Protein AF-A0A9N7NUH9-F1 (afdb_monomer_lite)

Radius of gyration: 39.33 Å; chains: 1; bounding box: 106×62×97 Å

pLDDT: mean 83.04, std 13.02, range [34.44, 97.88]

Foldseek 3Di:
DQPADPPVCPPDDQCVQADPVQAGVCVVPVVNDDPVVVVVVVVPGGDDVVVDDDDQADPQDPVRDDDPVSVVVVVDDPDDPLVVVLLVLLVPQPDDPVLSVVSVCLLVQNDPQLCVCVVVVNDPDQADPQQRPDGGGLCCLCAVPPVNPVVVVVQFDPVCSVVQRPDDSSVNSCCQRPVVVVGHDVSNVVSSVSSVVSSVQSVVQVVCVVPDDWHWDWDQDPVRDTFIWTQLDPVSQKIKGWPFAADDDDAAAPFKKFFKWKWKAAPVRHTPDGRHDDGTDIDTHPPQQAFQSVSSRSRRGHAQIWIWMKHAPVRGDAHVVHNDDPPGGIMIMTMGGHDIWDWDPLPVPPQKIKIWPFAADDDPPVQFDDAFDKWFKWKWKFFPDPVRHTPDTCCPPVVHGTDIDTHPPCPDPPSVSSNRSRHHAQIWIKIWGNDDPPRTTMIMTIGHGD

Sequence (450 aa):
MKSAIPRNLWNQPVCLFTTASGEWNWSAFSHLLPAAVLLQITAVPPPHASRGGDKLYWCHSSTGSFSTRSAYSSLVQEPSVAVRALWKAIWAWPGPPRIRTFLWLLTRNRLLTNSERCRRHMSSSDGCVLCGLEEETSLHVVRDCLLAKTVWNRLLLEAVSSQFFNLPLDHWLELNLLHGADIGHMWDRTFGVVVWKMWQWLESYLKSILSAGTVYLIYANSNIDFQTFQIITEDLGVLKKVKEEGQGWEQPREPYEVKAWISGKSADGKMIFSHTQGEPFFFTFGKSEIPKGLEMGIGTMSRGEKAVIYVTKDYLTQSPLIPSIDDIAEIHFEVDLVHFVQVRDVLGDGRLIKRRLRDGRGDFPMDCPLQDSLLHVHYKAMLLNEEKTVFYDTKIDNNGQPFEFRSGEGLVPEGFEMCTRLMLPGEIALRREAVVADGRKMYCVVGEEI

Structure (mmCIF, N/CA/C/O backbone):
data_AF-A0A9N7NUH9-F1
#
_entry.id   AF-A0A9N7NUH9-F1
#
loop_
_atom_site.group_PDB
_atom_site.id
_atom_site.type_symbol
_atom_site.label_atom_id
_atom_site.label_alt_id
_atom_site.label_comp_id
_atom_site.label_asym_id
_atom_site.label_entity_id
_atom_site.label_seq_id
_atom_site.pdbx_PDB_ins_code
_atom_site.Cartn_x
_atom_site.Cartn_y
_atom_site.Cartn_z
_atom_site.occupancy
_atom_site.B_iso_or_equiv
_atom_site.auth_seq_id
_atom_site.auth_comp_id
_atom_site.auth_asym_id
_atom_site.auth_atom_id
_atom_site.pdbx_PDB_model_num
ATOM 1 N N . MET A 1 1 ? 48.477 -41.157 -40.434 1.00 37.94 1 MET A N 1
ATOM 2 C CA . MET A 1 1 ? 49.453 -41.238 -39.326 1.00 37.94 1 MET A CA 1
ATOM 3 C C . MET A 1 1 ? 49.959 -39.832 -39.054 1.00 37.94 1 MET A C 1
ATOM 5 O O . MET A 1 1 ? 50.560 -39.252 -39.945 1.00 37.94 1 MET A O 1
ATOM 9 N N . LYS A 1 2 ? 49.655 -39.237 -37.894 1.00 44.22 2 LYS A N 1
ATOM 10 C CA . LYS A 1 2 ? 50.299 -37.980 -37.484 1.00 44.22 2 LYS A CA 1
ATOM 11 C C . LYS A 1 2 ? 51.719 -38.354 -37.060 1.00 44.22 2 LYS A C 1
ATOM 13 O O . LYS A 1 2 ? 51.868 -38.982 -36.016 1.00 44.22 2 LYS A O 1
ATOM 18 N N . SER A 1 3 ? 52.733 -38.067 -37.873 1.00 54.59 3 SER A N 1
ATOM 19 C CA . SER A 1 3 ? 54.119 -38.177 -37.414 1.00 54.59 3 SER A CA 1
ATOM 20 C C . SER A 1 3 ? 54.290 -37.162 -36.289 1.00 54.59 3 SER A C 1
ATOM 22 O O . SER A 1 3 ? 54.288 -35.956 -36.527 1.00 54.59 3 SER A O 1
ATOM 24 N N . ALA A 1 4 ? 54.325 -37.639 -35.047 1.00 73.69 4 ALA A N 1
ATOM 25 C CA . ALA A 1 4 ? 54.630 -36.788 -33.911 1.00 73.69 4 ALA A CA 1
ATOM 26 C C . ALA A 1 4 ? 56.015 -36.172 -34.141 1.00 73.69 4 ALA A C 1
ATOM 28 O O . ALA A 1 4 ? 56.949 -36.891 -34.500 1.00 73.69 4 ALA A O 1
ATOM 29 N N . ILE A 1 5 ? 56.133 -34.853 -33.964 1.00 81.06 5 ILE A N 1
ATOM 30 C CA . ILE A 1 5 ? 57.416 -34.152 -34.068 1.00 81.06 5 ILE A CA 1
ATOM 31 C C . ILE A 1 5 ? 58.414 -34.870 -33.143 1.00 81.06 5 ILE A C 1
ATOM 33 O O . ILE A 1 5 ? 58.109 -35.019 -31.951 1.00 81.06 5 ILE A O 1
ATOM 37 N N . PRO A 1 6 ? 59.572 -35.328 -33.656 1.00 86.19 6 PRO A N 1
ATOM 38 C CA . PRO A 1 6 ? 60.585 -36.007 -32.860 1.00 86.19 6 PRO A CA 1
ATOM 39 C C . PRO A 1 6 ? 60.938 -35.222 -31.590 1.00 86.19 6 PRO A C 1
ATOM 41 O O . PRO A 1 6 ? 61.133 -34.008 -31.638 1.00 86.19 6 PRO A O 1
ATOM 44 N N . ARG A 1 7 ? 61.022 -35.905 -30.439 1.00 83.19 7 ARG A N 1
ATOM 45 C CA . ARG A 1 7 ? 61.240 -35.258 -29.126 1.00 83.19 7 ARG A CA 1
ATOM 46 C C . ARG A 1 7 ? 62.524 -34.429 -29.062 1.00 83.19 7 ARG A C 1
ATOM 48 O O . ARG A 1 7 ? 62.571 -33.441 -28.343 1.00 83.19 7 ARG A O 1
ATOM 55 N N . ASN A 1 8 ? 63.551 -34.804 -29.822 1.00 84.38 8 ASN A N 1
ATOM 56 C CA . ASN A 1 8 ? 64.810 -34.062 -29.918 1.00 84.38 8 ASN A CA 1
ATOM 57 C C . ASN A 1 8 ? 64.649 -32.669 -30.555 1.00 84.38 8 ASN A C 1
ATOM 59 O O . ASN A 1 8 ? 65.517 -31.819 -30.374 1.00 84.38 8 ASN A O 1
ATOM 63 N N . LEU A 1 9 ? 63.551 -32.430 -31.277 1.00 83.75 9 LEU A N 1
ATOM 64 C CA . LEU A 1 9 ? 63.235 -31.143 -31.896 1.00 83.75 9 LEU A CA 1
ATOM 65 C C . LEU A 1 9 ? 62.355 -30.249 -31.010 1.00 83.75 9 LEU A C 1
ATOM 67 O O . LEU A 1 9 ? 62.055 -29.118 -31.384 1.00 83.75 9 LEU A O 1
ATOM 71 N N . TRP A 1 10 ? 61.925 -30.727 -29.841 1.00 84.44 10 TRP A N 1
ATOM 72 C CA . TRP A 1 10 ? 61.108 -29.928 -28.930 1.00 84.44 10 TRP A CA 1
ATOM 73 C C . TRP A 1 10 ? 61.955 -28.834 -28.280 1.00 84.44 10 TRP A C 1
ATOM 75 O O . TRP A 1 10 ? 63.101 -29.072 -27.905 1.00 84.44 10 TRP A O 1
ATOM 85 N N . ASN A 1 11 ? 61.377 -27.638 -28.136 1.00 84.06 11 ASN A N 1
ATOM 86 C CA . ASN A 1 11 ? 62.024 -26.452 -27.559 1.00 84.06 11 ASN A CA 1
ATOM 87 C C . ASN A 1 11 ? 63.320 -26.012 -28.268 1.00 84.06 11 ASN A C 1
ATOM 89 O O . ASN A 1 11 ? 64.088 -25.232 -27.709 1.00 84.06 11 ASN A O 1
ATOM 93 N N . GLN A 1 12 ? 63.566 -26.491 -29.491 1.00 87.06 12 GLN A N 1
ATOM 94 C CA . GLN A 1 12 ? 64.688 -26.031 -30.302 1.00 87.06 12 GLN A CA 1
ATOM 95 C C . GLN A 1 12 ? 64.402 -24.630 -30.862 1.00 87.06 12 GLN A C 1
ATOM 97 O O . GLN A 1 12 ? 63.273 -24.367 -31.292 1.00 87.06 12 GLN A O 1
ATOM 102 N N . PRO A 1 13 ? 65.393 -23.722 -30.886 1.00 85.19 13 PRO A N 1
ATOM 103 C CA . PRO A 1 13 ? 65.199 -22.390 -31.438 1.00 85.19 13 PRO A CA 1
ATOM 104 C C . PRO A 1 13 ? 64.977 -22.445 -32.955 1.00 85.19 13 PRO A C 1
ATOM 106 O O . PRO A 1 13 ? 65.592 -23.235 -33.672 1.00 85.19 13 PRO A O 1
ATOM 109 N N . VAL A 1 14 ? 64.114 -21.557 -33.457 1.00 84.69 14 VAL A N 1
ATOM 110 C CA . VAL A 1 14 ? 63.702 -21.512 -34.874 1.00 84.69 14 VAL A CA 1
ATOM 111 C C . VAL A 1 14 ? 64.889 -21.278 -35.820 1.00 84.69 14 VAL A C 1
ATOM 113 O O . VAL A 1 14 ? 64.881 -21.769 -36.945 1.00 84.69 14 VAL A O 1
ATOM 116 N N . CYS A 1 15 ? 65.949 -20.608 -35.357 1.00 82.56 15 CYS A N 1
ATOM 117 C CA . CYS A 1 15 ? 67.178 -20.393 -36.129 1.00 82.56 15 CYS A CA 1
ATOM 118 C C . CYS A 1 15 ? 67.936 -21.687 -36.486 1.00 82.56 15 CYS A C 1
ATOM 120 O O . CYS A 1 15 ? 68.718 -21.684 -37.430 1.00 82.56 15 CYS A O 1
ATOM 122 N N . LEU A 1 16 ? 67.694 -22.815 -35.803 1.00 85.81 16 LEU A N 1
ATOM 123 C CA . LEU A 1 16 ? 68.255 -24.113 -36.214 1.00 85.81 16 LEU A CA 1
ATOM 124 C C . LEU A 1 16 ? 67.603 -24.662 -37.488 1.00 85.81 16 LEU A C 1
ATOM 126 O O . LEU A 1 16 ? 68.141 -25.566 -38.125 1.00 85.81 16 LEU A O 1
ATOM 130 N N . PHE A 1 17 ? 66.457 -24.103 -37.872 1.00 89.00 17 PHE A N 1
ATOM 131 C CA . PHE A 1 1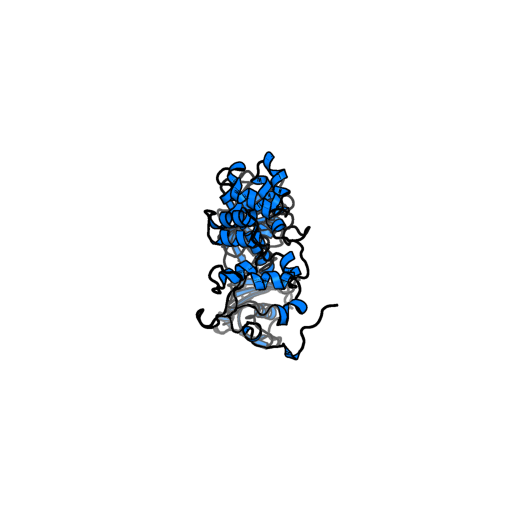7 ? 65.729 -24.444 -39.086 1.00 89.00 17 PHE A CA 1
ATOM 132 C C . PHE A 1 17 ? 65.936 -23.406 -40.196 1.00 89.00 17 PHE A C 1
ATOM 134 O O . PHE A 1 17 ? 65.152 -23.361 -41.144 1.00 89.00 17 PHE A O 1
ATOM 141 N N . THR A 1 18 ? 66.997 -22.596 -40.115 1.00 87.69 18 THR A N 1
ATOM 142 C CA . THR A 1 18 ? 67.445 -21.716 -41.202 1.00 87.69 18 THR A CA 1
ATOM 143 C C . THR A 1 18 ? 68.803 -22.154 -41.747 1.00 87.69 18 THR A C 1
ATOM 145 O O . THR A 1 18 ? 69.599 -22.791 -41.059 1.00 87.69 18 THR A O 1
ATOM 148 N N . THR A 1 19 ? 69.080 -21.846 -43.009 1.00 88.56 19 THR A N 1
ATOM 149 C CA . THR A 1 19 ? 70.376 -22.093 -43.647 1.00 88.56 19 THR A CA 1
ATOM 150 C C . THR A 1 19 ? 71.392 -21.021 -43.243 1.00 88.56 19 THR A C 1
ATOM 152 O O . THR A 1 19 ? 71.030 -19.947 -42.762 1.00 88.56 19 THR A O 1
ATOM 155 N N . ALA A 1 20 ? 72.681 -21.266 -43.507 1.00 82.69 20 ALA A N 1
ATOM 156 C CA . ALA A 1 20 ? 73.735 -20.262 -43.316 1.00 82.69 20 ALA A CA 1
ATOM 157 C C . ALA A 1 20 ? 73.533 -18.994 -44.175 1.00 82.69 20 ALA A C 1
ATOM 159 O O . ALA A 1 20 ? 74.067 -17.941 -43.844 1.00 82.69 20 ALA A O 1
ATOM 160 N N . SER A 1 21 ? 72.749 -19.084 -45.257 1.00 83.06 21 SER A N 1
ATOM 161 C CA . SER A 1 21 ? 72.376 -17.947 -46.106 1.00 83.06 21 SER A CA 1
ATOM 162 C C . SER A 1 21 ? 71.164 -17.158 -45.587 1.00 83.06 21 SER A C 1
ATOM 164 O O . SER A 1 21 ? 70.762 -16.200 -46.237 1.00 83.06 21 SER A O 1
ATOM 166 N N . GLY A 1 22 ? 70.574 -17.547 -44.448 1.00 82.38 22 GLY A N 1
ATOM 167 C CA . GLY A 1 22 ? 69.416 -16.869 -43.855 1.00 82.38 22 GLY A CA 1
ATOM 168 C C . GLY A 1 22 ? 68.060 -17.273 -44.443 1.00 82.38 22 GLY A C 1
ATOM 169 O O . GLY A 1 22 ? 67.084 -16.565 -44.221 1.00 82.38 22 GLY A O 1
ATOM 170 N N . GLU A 1 23 ? 67.986 -18.390 -45.173 1.00 87.94 23 GLU A N 1
ATOM 171 C CA . GLU A 1 23 ? 66.749 -18.920 -45.765 1.00 87.94 23 GLU A CA 1
ATOM 172 C C . GLU A 1 23 ? 66.139 -20.036 -44.905 1.00 87.94 23 GLU A C 1
ATOM 174 O O . GLU A 1 23 ? 66.830 -20.651 -44.093 1.00 87.94 23 GLU A O 1
ATOM 179 N N . TRP A 1 24 ? 64.853 -20.349 -45.083 1.00 91.06 24 TRP A N 1
ATOM 180 C CA . TRP A 1 24 ? 64.242 -21.507 -44.418 1.00 91.06 24 TRP A CA 1
ATOM 181 C C . TRP A 1 24 ? 64.894 -22.819 -44.880 1.00 91.06 24 TRP A C 1
ATOM 183 O O . TRP A 1 24 ? 64.986 -23.105 -46.074 1.00 91.06 24 TRP A O 1
ATOM 193 N N . ASN A 1 25 ? 65.292 -23.670 -43.933 1.00 91.69 25 ASN A N 1
ATOM 194 C CA . ASN A 1 25 ? 65.815 -25.004 -44.210 1.00 91.69 25 ASN A CA 1
ATOM 195 C C . ASN A 1 25 ? 64.662 -26.007 -44.391 1.00 91.69 25 ASN A C 1
ATOM 197 O O . ASN A 1 25 ? 64.365 -26.821 -43.515 1.00 91.69 25 ASN A O 1
ATOM 201 N N . TRP A 1 26 ? 63.984 -25.932 -45.538 1.00 89.81 26 TRP A N 1
ATOM 202 C CA . TRP A 1 26 ? 62.789 -26.734 -45.820 1.00 89.81 26 TRP A CA 1
ATOM 203 C C . TRP A 1 26 ? 63.022 -28.246 -45.741 1.00 89.81 26 TRP A C 1
ATOM 205 O O . TRP A 1 26 ? 62.121 -28.978 -45.329 1.00 89.81 26 TRP A O 1
ATOM 215 N N . SER A 1 27 ? 64.212 -28.744 -46.091 1.00 89.00 27 SER A N 1
ATOM 216 C CA . SER A 1 27 ? 64.512 -30.181 -46.014 1.00 89.00 27 SER A CA 1
ATOM 217 C C . SER A 1 27 ? 64.523 -30.699 -44.571 1.00 89.00 27 SER A C 1
ATOM 219 O O . SER A 1 27 ? 64.156 -31.851 -44.338 1.00 89.00 27 SER A O 1
ATOM 221 N N . ALA A 1 28 ? 64.845 -29.845 -43.593 1.00 86.31 28 ALA A N 1
ATOM 222 C CA . ALA A 1 28 ? 64.930 -30.225 -42.187 1.00 86.31 28 ALA A CA 1
ATOM 223 C C . ALA A 1 28 ? 63.564 -30.486 -41.526 1.00 86.31 28 ALA A C 1
ATOM 225 O O . ALA A 1 28 ? 63.492 -31.300 -40.607 1.00 86.31 28 ALA A O 1
ATOM 226 N N . PHE A 1 29 ? 62.485 -29.824 -41.968 1.00 87.12 29 PHE A N 1
ATOM 227 C CA . PHE A 1 29 ? 61.195 -29.878 -41.257 1.00 87.12 29 PHE A CA 1
ATOM 228 C C . PHE A 1 29 ? 59.938 -30.013 -42.132 1.00 87.12 29 PHE A C 1
ATOM 230 O O . PHE A 1 29 ? 58.866 -30.273 -41.588 1.00 87.12 29 PHE A O 1
ATOM 237 N N . SER A 1 30 ? 60.020 -29.886 -43.463 1.00 88.38 30 SER A N 1
ATOM 238 C CA . SER A 1 30 ? 58.832 -29.962 -44.341 1.00 88.38 30 SER A CA 1
ATOM 239 C C . SER A 1 30 ? 58.062 -31.280 -44.219 1.00 88.38 30 SER A C 1
ATOM 241 O O . SER A 1 30 ? 56.837 -31.283 -44.196 1.00 88.38 30 SER A O 1
ATOM 243 N N . HIS A 1 31 ? 58.771 -32.396 -44.057 1.00 88.12 31 HIS A N 1
ATOM 244 C CA . HIS A 1 31 ? 58.181 -33.723 -43.873 1.00 88.12 31 HIS A CA 1
ATOM 245 C C . HIS A 1 31 ? 57.491 -33.913 -42.508 1.00 88.12 31 HIS A C 1
ATOM 247 O O . HIS A 1 31 ? 56.755 -34.881 -42.326 1.00 88.12 31 HIS A O 1
ATOM 253 N N . LEU A 1 32 ? 57.726 -33.012 -41.545 1.00 87.94 32 LEU A N 1
ATOM 254 C CA . LEU A 1 32 ? 57.199 -33.095 -40.179 1.00 87.94 32 LEU A CA 1
ATOM 255 C C . LEU A 1 32 ? 55.885 -32.327 -39.991 1.00 87.94 32 LEU A C 1
ATOM 257 O O . LEU A 1 32 ? 55.208 -32.532 -38.982 1.00 87.94 32 LEU A O 1
ATOM 261 N N . LEU A 1 33 ? 55.530 -31.434 -40.921 1.00 87.94 33 LEU A N 1
ATOM 262 C CA . LEU A 1 33 ? 54.413 -30.501 -40.771 1.00 87.94 33 LEU A CA 1
ATOM 263 C C . LEU A 1 33 ? 53.353 -30.686 -41.872 1.00 87.94 33 LEU A C 1
ATOM 265 O O . LEU A 1 33 ? 53.689 -30.988 -43.016 1.00 87.94 33 LEU A O 1
ATOM 269 N N . PRO A 1 34 ? 52.060 -30.463 -41.571 1.00 90.56 34 PRO A N 1
ATOM 270 C CA . PRO A 1 34 ? 51.013 -30.455 -42.589 1.00 90.56 34 PRO A CA 1
ATOM 271 C C . PRO A 1 34 ? 51.226 -29.347 -43.631 1.00 90.56 34 PRO A C 1
ATOM 273 O O . PRO A 1 34 ? 51.654 -28.245 -43.290 1.00 90.56 34 PRO A O 1
ATOM 276 N N . ALA A 1 35 ? 50.807 -29.591 -44.878 1.00 87.06 35 ALA A N 1
ATOM 277 C CA . ALA A 1 35 ? 50.935 -28.629 -45.979 1.00 87.06 35 ALA A CA 1
ATOM 278 C C . ALA A 1 35 ? 50.341 -27.240 -45.662 1.00 87.06 35 ALA A C 1
ATOM 280 O O . ALA A 1 35 ? 50.930 -26.222 -46.012 1.00 87.06 35 ALA A O 1
ATOM 281 N N . ALA A 1 36 ? 49.219 -27.184 -44.934 1.00 89.44 36 ALA A N 1
ATOM 282 C CA . ALA A 1 36 ? 48.602 -25.924 -44.511 1.00 89.44 36 ALA A CA 1
ATOM 283 C C . ALA A 1 36 ? 49.508 -25.085 -43.588 1.00 89.44 36 ALA A C 1
ATOM 285 O O . ALA A 1 36 ? 49.522 -23.862 -43.688 1.00 89.44 36 ALA A O 1
ATOM 286 N N . VAL A 1 37 ? 50.288 -25.734 -42.717 1.00 88.06 37 VAL A N 1
ATOM 287 C CA . VAL A 1 37 ? 51.239 -25.058 -41.821 1.00 88.06 37 VAL A CA 1
ATOM 288 C C . VAL A 1 37 ? 52.457 -24.582 -42.607 1.00 88.06 37 VAL A C 1
ATOM 290 O O . VAL A 1 37 ? 52.927 -23.470 -42.388 1.00 88.06 37 VAL A O 1
ATOM 293 N N . LEU A 1 38 ? 52.938 -25.379 -43.567 1.00 89.56 38 LEU A N 1
ATOM 294 C CA . LEU A 1 38 ? 54.052 -24.978 -44.431 1.00 89.56 38 LEU A CA 1
ATOM 295 C C . LEU A 1 38 ? 53.726 -23.713 -45.225 1.00 89.56 38 LEU A C 1
ATOM 297 O O . LEU A 1 38 ? 54.545 -22.804 -45.242 1.00 89.56 38 LEU A O 1
ATOM 301 N N . LEU A 1 39 ? 52.514 -23.609 -45.781 1.00 89.38 39 LEU A N 1
ATOM 302 C CA . LEU A 1 39 ? 52.058 -22.399 -46.474 1.00 89.38 39 LEU A CA 1
ATOM 303 C C . LEU A 1 39 ? 52.076 -21.158 -45.569 1.00 89.38 39 LEU A C 1
ATOM 305 O O . LEU A 1 39 ? 52.451 -20.077 -46.020 1.00 89.38 39 LEU A O 1
ATOM 309 N N . GLN A 1 40 ? 51.713 -21.305 -44.291 1.00 88.62 40 GLN A N 1
ATOM 310 C CA . GLN A 1 40 ? 51.795 -20.207 -43.324 1.00 88.62 40 GLN A CA 1
ATOM 311 C C . GLN A 1 40 ? 53.246 -19.823 -43.017 1.00 88.62 40 GLN A C 1
ATOM 313 O O . GLN A 1 40 ? 53.556 -18.636 -42.971 1.00 88.62 40 GLN A O 1
ATOM 318 N N . ILE A 1 41 ? 54.145 -20.801 -42.858 1.00 89.19 41 ILE A N 1
ATOM 319 C CA . ILE A 1 41 ? 55.577 -20.546 -42.630 1.00 89.19 41 ILE A CA 1
ATOM 320 C C . ILE A 1 41 ? 56.205 -19.863 -43.850 1.00 89.19 41 ILE A C 1
ATOM 322 O O . ILE A 1 41 ? 56.987 -18.937 -43.678 1.00 89.19 41 ILE A O 1
ATOM 326 N N . THR A 1 42 ? 55.838 -20.246 -45.078 1.00 88.19 42 THR A N 1
ATOM 327 C CA . THR A 1 42 ? 56.353 -19.611 -46.306 1.00 88.19 42 THR A CA 1
ATOM 328 C C . THR A 1 42 ? 55.983 -18.129 -46.391 1.00 88.19 42 THR A C 1
ATOM 330 O O . THR A 1 42 ? 56.749 -17.338 -46.935 1.00 88.19 42 THR A O 1
ATOM 333 N N . ALA A 1 43 ? 54.836 -17.735 -45.829 1.00 86.44 43 ALA A N 1
ATOM 334 C CA . ALA A 1 43 ? 54.411 -16.338 -45.767 1.00 86.44 43 ALA A CA 1
ATOM 335 C C . ALA A 1 43 ? 55.178 -15.512 -44.715 1.00 86.44 43 ALA A C 1
ATOM 337 O O . ALA A 1 43 ? 55.073 -14.284 -44.705 1.00 86.44 43 ALA A O 1
ATOM 338 N N . VAL A 1 44 ? 55.945 -16.163 -43.832 1.00 84.19 44 VAL A N 1
ATOM 339 C CA . VAL A 1 44 ? 56.753 -15.517 -42.796 1.00 84.19 44 VAL A CA 1
ATOM 340 C C . VAL A 1 44 ? 58.226 -15.571 -43.207 1.00 84.19 44 VAL A C 1
ATOM 342 O O . VAL A 1 44 ? 58.767 -16.652 -43.431 1.00 84.19 44 VAL A O 1
ATOM 345 N N . PRO A 1 45 ? 58.924 -14.431 -43.305 1.00 84.19 45 PRO A N 1
ATOM 346 C CA . PRO A 1 45 ? 60.341 -14.448 -43.637 1.00 84.19 45 PRO A CA 1
ATOM 347 C C . PRO A 1 45 ? 61.177 -15.076 -42.501 1.00 84.19 45 PRO A C 1
ATOM 349 O O . PRO A 1 45 ? 60.834 -14.882 -41.330 1.00 84.19 45 PRO A O 1
ATOM 352 N N . PRO A 1 46 ? 62.284 -15.776 -42.813 1.00 87.06 46 PRO A N 1
ATOM 353 C CA . PRO A 1 46 ? 63.146 -16.388 -41.804 1.00 87.06 46 PRO A CA 1
ATOM 354 C C . PRO A 1 46 ? 63.711 -15.373 -40.794 1.00 87.06 46 PRO A C 1
ATOM 356 O O . PRO A 1 46 ? 63.931 -14.204 -41.145 1.00 87.06 46 PRO A O 1
ATOM 359 N N . PRO A 1 47 ? 64.005 -15.805 -39.551 1.00 81.81 47 PRO A N 1
ATOM 360 C CA . PRO A 1 47 ? 64.748 -14.997 -38.591 1.00 81.81 47 PRO A CA 1
ATOM 361 C C . PRO A 1 47 ? 66.093 -14.547 -39.172 1.00 81.81 47 PRO A C 1
ATOM 363 O O . PRO A 1 47 ? 66.865 -15.359 -39.676 1.00 81.81 47 PRO A O 1
ATOM 366 N N . HIS A 1 48 ? 66.396 -13.252 -39.086 1.00 79.56 48 HIS A N 1
ATOM 367 C CA . HIS A 1 48 ? 67.647 -12.690 -39.591 1.00 79.56 48 HIS A CA 1
ATOM 368 C C . HIS A 1 48 ? 68.170 -11.613 -38.639 1.00 79.56 48 HIS A C 1
ATOM 370 O O . HIS A 1 48 ? 67.405 -10.755 -38.198 1.00 79.56 48 HIS A O 1
ATOM 376 N N . ALA A 1 49 ? 69.478 -11.613 -38.361 1.00 76.06 49 ALA A N 1
ATOM 377 C CA . ALA A 1 49 ? 70.094 -10.747 -37.348 1.00 76.06 49 ALA A CA 1
ATOM 378 C C . ALA A 1 49 ? 69.879 -9.239 -37.598 1.00 76.06 49 ALA A C 1
ATOM 380 O O . ALA A 1 49 ? 69.786 -8.457 -36.656 1.00 76.06 49 ALA A O 1
ATOM 381 N N . SER A 1 50 ? 69.739 -8.821 -38.861 1.00 80.44 50 SER A N 1
ATOM 382 C CA . SER A 1 50 ? 69.463 -7.418 -39.217 1.00 80.44 50 SER A CA 1
ATOM 383 C C . SER A 1 50 ? 68.029 -6.952 -38.930 1.00 80.44 50 SER A C 1
ATOM 385 O O . SER A 1 50 ? 67.744 -5.764 -39.058 1.00 80.44 50 SER A O 1
ATOM 387 N N . ARG A 1 51 ? 67.113 -7.855 -38.554 1.00 76.94 51 ARG A N 1
ATOM 388 C CA . ARG A 1 51 ? 65.687 -7.547 -38.326 1.00 76.94 51 ARG A CA 1
ATOM 389 C C . ARG A 1 51 ? 65.360 -7.227 -36.863 1.00 76.94 51 ARG A C 1
ATOM 391 O O . ARG A 1 51 ? 64.195 -7.032 -36.523 1.00 76.94 51 ARG A O 1
ATOM 398 N N . GLY A 1 52 ? 66.391 -7.102 -36.028 1.00 81.69 52 GLY A N 1
ATOM 399 C CA . GLY A 1 52 ? 66.269 -6.846 -34.597 1.00 81.69 52 GLY A CA 1
ATOM 400 C C . GLY A 1 52 ? 66.000 -8.118 -33.789 1.00 81.69 52 GLY A C 1
ATOM 401 O O . GLY A 1 52 ? 65.935 -9.214 -34.336 1.00 81.69 52 GLY A O 1
ATOM 402 N N . GLY A 1 53 ? 65.889 -7.961 -32.468 1.00 81.88 53 GLY A N 1
ATOM 403 C CA . GLY A 1 53 ? 65.567 -9.061 -31.555 1.00 81.88 53 GLY A CA 1
ATOM 404 C C . GLY A 1 53 ? 64.080 -9.427 -31.550 1.00 81.88 53 GLY A C 1
ATOM 405 O O . GLY A 1 53 ? 63.235 -8.637 -31.981 1.00 81.88 53 GLY A O 1
ATOM 406 N N . ASP A 1 54 ? 63.778 -10.611 -31.016 1.00 82.56 54 ASP A N 1
ATOM 407 C CA . ASP A 1 54 ? 62.422 -11.151 -30.917 1.00 82.56 54 ASP A CA 1
ATOM 408 C C . ASP A 1 54 ? 61.485 -10.235 -30.118 1.00 82.56 54 ASP A C 1
ATOM 410 O O . ASP A 1 54 ? 61.853 -9.646 -29.097 1.00 82.56 54 ASP A O 1
ATOM 414 N N . LYS A 1 55 ? 60.236 -10.128 -30.583 1.00 82.25 55 LYS A N 1
ATOM 415 C CA . LYS A 1 55 ? 59.175 -9.347 -29.937 1.00 82.25 55 LYS A CA 1
ATOM 416 C C . LYS A 1 55 ? 57.891 -10.161 -29.873 1.00 82.25 55 LYS A C 1
ATOM 418 O O . LYS A 1 55 ? 57.578 -10.915 -30.791 1.00 82.25 55 LYS A O 1
ATOM 423 N N . LEU A 1 56 ? 57.121 -9.966 -28.805 1.00 84.50 56 LEU A N 1
ATOM 424 C CA . LEU A 1 56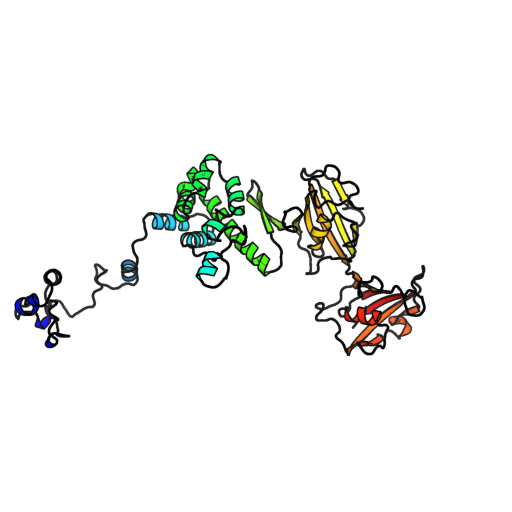 ? 55.767 -10.509 -28.709 1.00 84.50 56 LEU A CA 1
ATOM 425 C C . LEU A 1 56 ? 54.869 -9.843 -29.763 1.00 84.50 56 LEU A C 1
ATOM 427 O O . LEU A 1 56 ? 54.869 -8.618 -29.885 1.00 84.50 56 LEU A O 1
ATOM 431 N N . TYR A 1 57 ? 54.097 -10.648 -30.497 1.00 85.88 57 TYR A N 1
ATOM 432 C CA . TYR A 1 57 ? 53.183 -10.185 -31.542 1.00 85.88 57 TYR A CA 1
ATOM 433 C C . TYR A 1 57 ? 51.749 -10.635 -31.253 1.00 85.88 57 TYR A C 1
ATOM 435 O O . TYR A 1 57 ? 51.464 -11.824 -31.105 1.00 85.88 57 TYR A O 1
ATOM 443 N N . TRP A 1 58 ? 50.830 -9.676 -31.190 1.00 90.31 58 TRP A N 1
ATOM 444 C CA . TRP A 1 58 ? 49.403 -9.916 -31.030 1.00 90.31 58 TRP A CA 1
ATOM 445 C C . TRP A 1 58 ? 48.730 -10.098 -32.395 1.00 90.31 58 TRP A C 1
ATOM 447 O O . TRP A 1 58 ? 48.499 -9.129 -33.117 1.00 90.31 58 TRP A O 1
ATOM 457 N N . CYS A 1 59 ? 48.375 -11.342 -32.732 1.00 84.00 59 CYS A N 1
ATOM 458 C CA . CYS A 1 59 ? 47.844 -11.714 -34.050 1.00 84.00 59 CYS A CA 1
ATOM 459 C C . CYS A 1 59 ? 46.506 -11.056 -34.432 1.00 84.00 59 CYS A C 1
ATOM 461 O O . CYS A 1 59 ? 46.178 -10.994 -35.614 1.00 84.00 59 CYS A O 1
ATOM 463 N N . HIS A 1 60 ? 45.755 -10.517 -33.465 1.00 82.62 60 HIS A N 1
ATOM 464 C CA . HIS A 1 60 ? 44.505 -9.790 -33.714 1.00 82.62 60 HIS A CA 1
ATOM 465 C C . HIS A 1 60 ? 44.695 -8.260 -33.764 1.00 82.62 60 HIS A C 1
ATOM 467 O O . HIS A 1 60 ? 43.758 -7.509 -33.495 1.00 82.62 60 HIS A O 1
ATOM 473 N N . SER A 1 61 ? 45.906 -7.774 -34.059 1.00 84.81 61 SER A N 1
ATOM 474 C CA . SER A 1 61 ? 46.172 -6.360 -34.349 1.00 84.81 61 SER A CA 1
ATOM 475 C C . SER A 1 61 ? 47.078 -6.218 -35.565 1.00 84.81 61 SER A C 1
ATOM 477 O O . SER A 1 61 ? 48.124 -6.857 -35.645 1.00 84.81 61 SER A O 1
ATOM 479 N N . SER A 1 62 ? 46.729 -5.308 -36.475 1.00 80.50 62 SER A N 1
ATOM 480 C CA . SER A 1 62 ? 47.560 -4.966 -37.636 1.00 80.50 62 SER A CA 1
ATOM 481 C C . SER A 1 62 ? 48.920 -4.376 -37.250 1.00 80.50 62 SER A C 1
ATOM 483 O O . SER A 1 62 ? 49.881 -4.515 -37.998 1.00 80.50 62 SER A O 1
ATOM 485 N N . THR A 1 63 ? 49.028 -3.758 -36.071 1.00 84.88 63 THR A N 1
ATOM 486 C CA . THR A 1 63 ? 50.292 -3.218 -35.543 1.00 84.88 63 THR A CA 1
ATOM 487 C C . THR A 1 63 ? 51.089 -4.239 -34.733 1.00 84.88 63 THR A C 1
ATOM 489 O O . THR A 1 63 ? 52.196 -3.938 -34.298 1.00 84.88 63 THR A O 1
ATOM 492 N N . GLY A 1 64 ? 50.528 -5.427 -34.477 1.00 83.88 64 GLY A N 1
ATOM 493 C CA . GLY A 1 64 ? 51.124 -6.433 -33.596 1.00 83.88 64 GLY A CA 1
ATOM 494 C C . GLY A 1 64 ? 51.075 -6.097 -32.106 1.00 83.88 64 GLY A C 1
ATOM 495 O O . GLY A 1 64 ? 51.437 -6.936 -31.286 1.00 83.88 64 GLY A O 1
ATOM 496 N N . SER A 1 65 ? 50.608 -4.905 -31.727 1.00 89.94 65 SER A N 1
ATOM 497 C CA . SER A 1 65 ? 50.497 -4.504 -30.324 1.00 89.94 65 SER A CA 1
ATOM 498 C C . SER A 1 65 ? 49.255 -5.099 -29.663 1.00 89.94 65 SER A C 1
ATOM 500 O O . SER A 1 65 ? 48.149 -5.050 -30.212 1.00 89.94 65 SER A O 1
ATOM 502 N N . PHE A 1 66 ? 49.429 -5.619 -28.448 1.00 88.44 66 PHE A N 1
ATOM 503 C CA . PHE A 1 66 ? 48.322 -6.060 -27.606 1.00 88.44 66 PHE A CA 1
ATOM 504 C C . PHE A 1 66 ? 47.526 -4.863 -27.075 1.00 88.44 66 PHE A C 1
ATOM 506 O O . PHE A 1 66 ? 48.094 -3.856 -26.653 1.00 88.44 66 PHE A O 1
ATOM 513 N N . SER A 1 67 ? 46.201 -4.997 -27.038 1.00 88.50 67 SER A N 1
ATOM 514 C CA . SER A 1 67 ? 45.332 -4.097 -26.287 1.00 88.50 67 SER A CA 1
ATOM 515 C C . SER A 1 67 ? 44.130 -4.867 -25.751 1.00 88.50 67 SER A C 1
ATOM 517 O O . SER A 1 67 ? 43.635 -5.791 -26.399 1.00 88.50 67 SER A O 1
ATOM 519 N N . THR A 1 68 ? 43.590 -4.440 -24.610 1.00 84.75 68 THR A N 1
ATOM 520 C CA . THR A 1 68 ? 42.357 -5.025 -24.059 1.00 84.75 68 THR A CA 1
ATOM 521 C C . THR A 1 68 ? 41.197 -4.936 -25.057 1.00 84.75 68 THR A C 1
ATOM 523 O O . THR A 1 68 ? 40.367 -5.835 -25.119 1.00 84.75 68 THR A O 1
ATOM 526 N N . ARG A 1 69 ? 41.166 -3.892 -25.900 1.00 80.94 69 ARG A N 1
ATOM 527 C CA . ARG A 1 69 ? 40.155 -3.707 -26.951 1.00 80.94 69 ARG A CA 1
ATOM 528 C C . ARG A 1 69 ? 40.258 -4.755 -28.061 1.00 80.94 69 ARG A C 1
ATOM 530 O O . ARG A 1 69 ? 39.232 -5.313 -28.444 1.00 80.94 69 ARG A O 1
ATOM 537 N N . SER A 1 70 ? 41.456 -5.008 -28.591 1.00 86.62 70 SER A N 1
ATOM 538 C CA . SER A 1 70 ? 41.661 -5.999 -29.661 1.00 86.62 70 SER A CA 1
ATOM 539 C C . SER A 1 70 ? 41.447 -7.425 -29.154 1.00 86.62 70 SER A C 1
ATOM 541 O O . SER A 1 70 ? 40.855 -8.227 -29.866 1.00 86.62 70 SER A O 1
ATOM 543 N N . ALA A 1 71 ? 41.828 -7.708 -27.905 1.00 85.81 71 ALA A N 1
ATOM 544 C CA . ALA A 1 71 ? 41.521 -8.971 -27.236 1.00 85.81 71 ALA A CA 1
ATOM 545 C C . ALA A 1 71 ? 40.021 -9.172 -26.991 1.00 85.81 71 ALA A C 1
ATOM 547 O O . ALA A 1 71 ? 39.475 -10.221 -27.309 1.00 85.81 71 ALA A O 1
ATOM 548 N N . TYR A 1 72 ? 39.320 -8.157 -26.484 1.00 81.62 72 TYR A N 1
ATOM 549 C CA . TYR A 1 72 ? 37.870 -8.241 -26.304 1.00 81.62 72 TYR A CA 1
ATOM 550 C C . TYR A 1 72 ? 37.144 -8.438 -27.642 1.00 81.62 72 TYR A C 1
ATOM 552 O O . TYR A 1 72 ? 36.253 -9.275 -27.748 1.00 81.62 72 TYR A O 1
ATOM 560 N N . SER A 1 73 ? 37.569 -7.718 -28.683 1.00 79.62 73 SER A N 1
ATOM 561 C CA . SER A 1 73 ? 36.964 -7.814 -30.018 1.00 79.62 73 SER A CA 1
ATOM 562 C C . SER A 1 73 ? 37.203 -9.173 -30.681 1.00 79.62 73 SER A C 1
ATOM 564 O O . SER A 1 73 ? 36.352 -9.620 -31.436 1.00 79.62 73 SER A O 1
ATOM 566 N N . SER A 1 74 ? 38.323 -9.852 -30.401 1.00 81.88 74 SER A N 1
ATOM 567 C CA . SER A 1 74 ? 38.573 -11.203 -30.925 1.00 81.88 74 SER A CA 1
ATOM 568 C C . SER A 1 74 ? 37.789 -12.292 -30.186 1.00 81.88 74 SER A C 1
ATOM 570 O O . SER A 1 74 ? 37.611 -13.382 -30.722 1.00 81.88 74 SER A O 1
ATOM 572 N N . LEU A 1 75 ? 37.339 -12.018 -28.957 1.00 81.69 75 LEU A N 1
ATOM 573 C CA . LEU A 1 75 ? 36.560 -12.949 -28.133 1.00 81.69 75 LEU A CA 1
ATOM 574 C C . LEU A 1 75 ? 35.047 -12.816 -28.343 1.00 81.69 75 LEU A C 1
ATOM 576 O O . LEU A 1 75 ? 34.307 -13.770 -28.109 1.00 81.69 75 LEU A O 1
ATOM 580 N N . VAL A 1 76 ? 34.577 -11.638 -28.748 1.00 77.06 76 VAL A N 1
ATOM 581 C CA . VAL A 1 76 ? 33.151 -11.340 -28.898 1.00 77.06 76 VAL A CA 1
ATOM 582 C C . VAL A 1 76 ? 32.762 -11.419 -30.371 1.00 77.06 76 VAL A C 1
ATOM 584 O O . VAL A 1 76 ? 33.321 -10.706 -31.199 1.00 77.06 76 VAL A O 1
ATOM 587 N N . GLN A 1 77 ? 31.777 -12.259 -30.704 1.00 66.31 77 GLN A N 1
ATOM 588 C CA . GLN A 1 77 ? 31.147 -12.235 -32.030 1.00 66.31 77 GLN A CA 1
ATOM 589 C C . GLN A 1 77 ? 30.567 -10.841 -32.283 1.00 66.31 77 GLN A C 1
ATOM 591 O O . GLN A 1 77 ? 29.925 -10.279 -31.391 1.00 66.31 77 GLN A O 1
ATOM 596 N N . GLU A 1 78 ? 30.796 -10.274 -33.474 1.00 65.25 78 GLU A N 1
ATOM 597 C CA . GLU A 1 78 ? 30.257 -8.954 -33.795 1.00 65.25 78 GLU A CA 1
ATOM 598 C C . GLU A 1 78 ? 28.745 -8.929 -33.525 1.00 65.25 78 GLU A C 1
ATOM 600 O O . GLU A 1 78 ? 28.012 -9.758 -34.073 1.00 65.25 78 GLU A O 1
ATOM 605 N N . PRO A 1 79 ? 28.253 -8.002 -32.679 1.00 67.06 79 PRO A N 1
ATOM 606 C CA . PRO A 1 79 ? 26.827 -7.892 -32.441 1.00 67.06 79 PRO A CA 1
ATOM 607 C C . PRO A 1 79 ? 26.139 -7.555 -33.760 1.00 67.06 79 PRO A C 1
ATOM 609 O O . PRO A 1 79 ? 26.651 -6.739 -34.540 1.00 67.06 79 PRO A O 1
ATOM 612 N N . SER A 1 80 ? 24.971 -8.163 -33.976 1.00 73.81 80 SER A N 1
ATOM 613 C CA . SER A 1 80 ? 24.168 -7.929 -35.172 1.00 73.81 80 SER A CA 1
ATOM 614 C C . SER A 1 80 ? 23.900 -6.434 -35.373 1.00 73.81 80 SER A C 1
ATOM 616 O O . SER A 1 80 ? 23.908 -5.631 -34.429 1.00 73.81 80 SER A O 1
ATOM 618 N N . VAL A 1 81 ? 23.653 -6.049 -36.626 1.00 75.81 81 VAL A N 1
ATOM 619 C CA . VAL A 1 81 ? 23.341 -4.659 -36.992 1.00 75.81 81 VAL A CA 1
ATOM 620 C C . VAL A 1 81 ? 22.161 -4.129 -36.166 1.00 75.81 81 VAL A C 1
ATOM 622 O O . VAL A 1 81 ? 22.245 -3.014 -35.651 1.00 75.81 81 VAL A O 1
ATOM 625 N N . ALA A 1 82 ? 21.136 -4.960 -35.946 1.00 72.06 82 ALA A N 1
ATOM 626 C CA . ALA A 1 82 ? 19.967 -4.637 -35.126 1.00 72.06 82 ALA A CA 1
ATOM 627 C C . ALA A 1 82 ? 20.338 -4.327 -33.663 1.00 72.06 82 ALA A C 1
ATOM 629 O O . ALA A 1 82 ? 19.993 -3.267 -33.143 1.00 72.06 82 ALA A O 1
ATOM 630 N N . VAL A 1 83 ? 21.153 -5.171 -33.013 1.00 76.50 83 VAL A N 1
ATOM 631 C CA . VAL A 1 83 ? 21.605 -4.940 -31.623 1.00 76.50 83 VAL A CA 1
ATOM 632 C C . VAL A 1 83 ? 22.385 -3.627 -31.502 1.00 76.50 83 VAL A C 1
ATOM 634 O O . VAL A 1 83 ? 22.254 -2.897 -30.517 1.00 76.50 83 VAL A O 1
ATOM 637 N N . ARG A 1 84 ? 23.193 -3.295 -32.515 1.00 82.00 84 ARG A N 1
ATOM 638 C CA . ARG A 1 84 ? 23.961 -2.044 -32.563 1.00 82.00 84 ARG A CA 1
ATOM 639 C C . ARG A 1 84 ? 23.057 -0.822 -32.750 1.00 82.00 84 ARG A C 1
ATOM 641 O O . ARG A 1 84 ? 23.318 0.212 -32.132 1.00 82.00 84 ARG A O 1
ATOM 648 N N . ALA A 1 85 ? 22.028 -0.931 -33.589 1.00 84.38 85 ALA A N 1
ATOM 649 C CA . ALA A 1 85 ? 21.050 0.126 -33.824 1.00 84.38 85 ALA A CA 1
ATOM 650 C C . ALA A 1 85 ? 20.223 0.404 -32.561 1.00 84.38 85 ALA A C 1
ATOM 652 O O . ALA A 1 85 ? 20.177 1.545 -32.105 1.00 84.38 85 ALA A O 1
ATOM 653 N N . LEU A 1 86 ? 19.687 -0.644 -31.931 1.00 86.56 86 LEU A N 1
ATOM 654 C CA . LEU A 1 86 ? 18.914 -0.548 -30.694 1.00 86.56 86 LEU A CA 1
ATOM 655 C C . LEU A 1 86 ? 19.736 0.042 -29.538 1.00 86.56 86 LEU A C 1
ATOM 657 O O . LEU A 1 86 ? 19.264 0.922 -28.822 1.00 86.56 86 LEU A O 1
ATOM 661 N N . TRP A 1 87 ? 21.001 -0.370 -29.392 1.00 89.06 87 TRP A N 1
ATOM 662 C CA . TRP A 1 87 ? 21.917 0.235 -28.418 1.00 89.06 87 TRP A CA 1
ATOM 663 C C . TRP A 1 87 ? 22.065 1.745 -28.643 1.00 89.06 87 TRP A C 1
ATOM 665 O O . TRP A 1 87 ? 21.928 2.525 -27.701 1.00 89.06 87 TRP A O 1
ATOM 675 N N . LYS A 1 88 ? 22.315 2.180 -29.885 1.00 90.00 88 LYS A N 1
ATOM 676 C CA . LYS A 1 88 ? 22.415 3.613 -30.206 1.00 90.00 88 LYS A CA 1
ATOM 677 C C . LYS A 1 88 ? 21.108 4.349 -29.908 1.00 90.00 88 LYS A C 1
ATOM 679 O O . LYS A 1 88 ? 21.168 5.433 -29.336 1.00 90.00 88 LYS A O 1
ATOM 684 N N . ALA A 1 89 ? 19.964 3.751 -30.242 1.00 90.25 89 ALA A N 1
ATOM 685 C CA . ALA A 1 89 ? 18.640 4.313 -29.985 1.00 90.25 89 ALA A CA 1
ATOM 686 C C . ALA A 1 89 ? 18.415 4.575 -28.490 1.00 90.25 89 ALA A C 1
ATOM 688 O O . ALA A 1 89 ? 18.073 5.688 -28.100 1.00 90.25 89 ALA A O 1
ATOM 689 N N . ILE A 1 90 ? 18.698 3.583 -27.639 1.00 93.69 90 ILE A N 1
ATOM 690 C CA . ILE A 1 90 ? 18.525 3.684 -26.181 1.00 93.69 90 ILE A CA 1
ATOM 691 C C . ILE A 1 90 ? 19.377 4.809 -25.592 1.00 93.69 90 ILE A C 1
ATOM 693 O O . ILE A 1 90 ? 18.907 5.576 -24.751 1.00 93.69 90 ILE A O 1
ATOM 697 N N . TRP A 1 91 ? 20.630 4.938 -26.031 1.00 92.94 91 TRP A N 1
ATOM 698 C CA . TRP A 1 91 ? 21.525 5.967 -25.499 1.00 92.94 91 TRP A CA 1
ATOM 699 C C . TRP A 1 91 ? 21.254 7.365 -26.065 1.00 92.94 91 TRP A C 1
ATOM 701 O O . TRP A 1 91 ? 21.535 8.348 -25.375 1.00 92.94 91 TRP A O 1
ATOM 711 N N . ALA A 1 92 ? 20.673 7.454 -27.265 1.00 91.69 92 ALA A N 1
ATOM 712 C CA . ALA A 1 92 ? 20.200 8.698 -27.872 1.00 91.69 92 ALA A CA 1
ATOM 713 C C . ALA A 1 92 ? 18.807 9.131 -27.377 1.00 91.69 92 ALA A C 1
ATOM 715 O O . ALA A 1 92 ? 18.434 10.290 -27.556 1.00 91.69 92 ALA A O 1
ATOM 716 N N . TRP A 1 93 ? 18.048 8.233 -26.740 1.00 93.25 93 TRP A N 1
ATOM 717 C CA . TRP A 1 93 ? 16.678 8.487 -26.296 1.00 93.25 93 TRP A CA 1
ATOM 718 C C . TRP A 1 93 ? 16.587 9.710 -25.360 1.00 93.25 93 TRP A C 1
ATOM 720 O O . TRP A 1 93 ? 17.289 9.769 -24.352 1.00 93.25 93 TRP A O 1
ATOM 730 N N . PRO A 1 94 ? 15.723 10.703 -25.623 1.00 87.69 94 PRO A N 1
ATOM 731 C CA . PRO A 1 94 ? 15.852 12.048 -25.049 1.00 87.69 94 PRO A CA 1
ATOM 732 C C . PRO A 1 94 ? 15.469 12.188 -23.566 1.00 87.69 94 PRO A C 1
ATOM 734 O O . PRO A 1 94 ? 15.698 13.247 -22.989 1.00 87.69 94 PRO A O 1
ATOM 737 N N . GLY A 1 95 ? 14.897 11.168 -22.924 1.00 86.06 95 GLY A N 1
ATOM 738 C CA . GLY A 1 95 ? 14.459 11.272 -21.530 1.00 86.06 95 GLY A CA 1
ATOM 739 C C . GLY A 1 95 ? 15.535 10.947 -20.475 1.00 86.06 95 GLY A C 1
ATOM 740 O O . GLY A 1 95 ? 16.730 10.886 -20.785 1.00 86.06 95 GLY A O 1
ATOM 741 N N . PRO A 1 96 ? 15.122 10.746 -19.203 1.00 88.44 96 PRO A N 1
ATOM 742 C CA . PRO A 1 96 ? 16.023 10.620 -18.057 1.00 88.44 96 PRO A CA 1
ATOM 743 C C . PRO A 1 96 ? 17.066 9.491 -18.180 1.00 88.44 96 PRO A C 1
ATOM 745 O O . PRO A 1 96 ? 16.699 8.372 -18.555 1.00 88.44 96 PRO A O 1
ATOM 748 N N . PRO A 1 97 ? 18.326 9.705 -17.739 1.00 88.06 97 PRO A N 1
ATOM 749 C CA . PRO A 1 97 ? 19.384 8.688 -17.799 1.00 88.06 97 PRO A CA 1
ATOM 750 C C . PRO A 1 97 ? 19.020 7.360 -17.125 1.00 88.06 97 PRO A C 1
ATOM 752 O O . PRO A 1 97 ? 19.351 6.297 -17.641 1.00 88.06 97 PRO A O 1
ATOM 755 N N . ARG A 1 98 ? 18.272 7.402 -16.012 1.00 90.06 98 ARG A N 1
ATOM 756 C CA . ARG A 1 98 ? 17.805 6.193 -15.309 1.00 90.06 98 ARG A CA 1
ATOM 757 C C . ARG A 1 98 ? 16.950 5.280 -16.195 1.00 90.06 98 ARG A C 1
ATOM 759 O O . ARG A 1 98 ? 17.076 4.064 -16.111 1.00 90.06 98 ARG A O 1
ATOM 766 N N . ILE A 1 99 ? 16.125 5.865 -17.069 1.00 91.75 99 ILE A N 1
ATOM 767 C CA . ILE A 1 99 ? 15.267 5.111 -17.988 1.00 91.75 99 ILE A CA 1
ATOM 768 C C . ILE A 1 99 ? 16.114 4.534 -19.125 1.00 91.75 99 ILE A C 1
ATOM 770 O O . ILE A 1 99 ? 15.893 3.393 -19.506 1.00 91.75 99 ILE A O 1
ATOM 774 N N . ARG A 1 100 ? 17.148 5.244 -19.603 1.00 92.94 100 ARG A N 1
ATOM 775 C CA . ARG A 1 100 ? 18.103 4.683 -20.582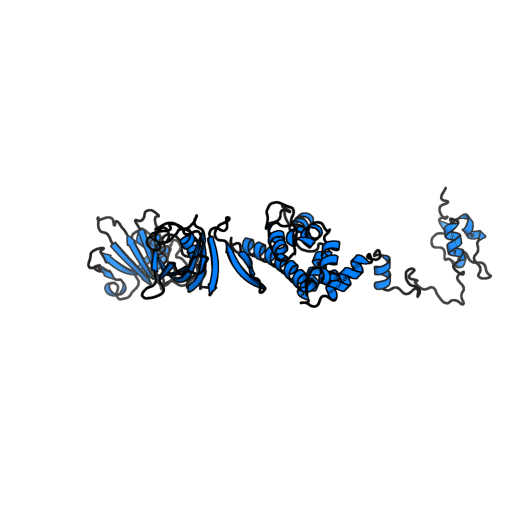 1.00 92.94 100 ARG A CA 1
ATOM 776 C C . ARG A 1 100 ? 18.803 3.438 -20.036 1.00 92.94 100 ARG A C 1
ATOM 778 O O . ARG A 1 100 ? 18.836 2.411 -20.708 1.00 92.94 100 ARG A O 1
ATOM 785 N N . THR A 1 101 ? 19.304 3.506 -18.800 1.00 92.06 101 THR A N 1
ATOM 786 C CA . THR A 1 101 ? 19.926 2.355 -18.126 1.00 92.06 101 THR A CA 1
ATOM 787 C C . THR A 1 101 ? 18.946 1.194 -17.993 1.00 92.06 101 THR A C 1
ATOM 789 O O . THR A 1 101 ? 19.300 0.053 -18.279 1.00 92.06 101 THR A O 1
ATOM 792 N N . PHE A 1 102 ? 17.705 1.478 -17.602 1.00 94.88 102 PHE A N 1
ATOM 793 C CA . PHE A 1 102 ? 16.654 0.471 -17.520 1.00 94.88 102 PHE A CA 1
ATOM 794 C C . PHE A 1 102 ? 16.330 -0.173 -18.872 1.00 94.88 102 PHE A C 1
ATOM 796 O O . PHE A 1 102 ? 16.329 -1.396 -18.964 1.00 94.88 102 PHE A O 1
ATOM 803 N N . LEU A 1 103 ? 16.105 0.621 -19.924 1.00 94.56 103 LEU A N 1
ATOM 804 C CA . LEU A 1 103 ? 15.827 0.115 -21.271 1.00 94.56 103 LEU A CA 1
ATOM 805 C C . LEU A 1 103 ? 16.975 -0.772 -21.757 1.00 94.56 103 LEU A C 1
ATOM 807 O O . LEU A 1 103 ? 16.744 -1.834 -22.328 1.00 94.56 103 LEU A O 1
ATOM 811 N N . TRP A 1 104 ? 18.219 -0.393 -21.461 1.00 93.12 104 TRP A N 1
ATOM 812 C CA . TRP A 1 104 ? 19.367 -1.243 -21.747 1.00 93.12 104 TRP A CA 1
ATOM 813 C C . TRP A 1 104 ? 19.324 -2.576 -20.982 1.00 93.12 104 TRP A C 1
ATOM 815 O O . TRP A 1 104 ? 19.509 -3.630 -21.593 1.00 93.12 104 TRP A O 1
ATOM 825 N N . LEU A 1 105 ? 19.049 -2.568 -19.674 1.00 92.56 105 LEU A N 1
ATOM 826 C CA . LEU A 1 105 ? 18.909 -3.803 -18.889 1.00 92.56 105 LEU A CA 1
ATOM 827 C C . LEU A 1 105 ? 17.778 -4.693 -19.420 1.00 92.56 105 LEU A C 1
ATOM 829 O O . LEU A 1 105 ? 17.947 -5.913 -19.494 1.00 92.56 105 LEU A O 1
ATOM 833 N N . LEU A 1 106 ? 16.670 -4.079 -19.840 1.00 93.25 106 LEU A N 1
ATOM 834 C CA . LEU A 1 106 ? 15.530 -4.751 -20.449 1.00 93.25 106 LEU A CA 1
ATOM 835 C C . LEU A 1 106 ? 15.941 -5.480 -21.737 1.00 93.25 106 LEU A C 1
ATOM 837 O O . LEU A 1 106 ? 15.700 -6.677 -21.839 1.00 93.25 106 LEU A O 1
ATOM 841 N N . THR A 1 107 ? 16.679 -4.838 -22.658 1.00 89.56 107 THR A N 1
ATOM 842 C CA . THR A 1 107 ? 17.169 -5.513 -23.890 1.00 89.56 107 THR A CA 1
ATOM 843 C C . THR A 1 107 ? 18.046 -6.735 -23.632 1.00 89.56 107 THR A C 1
ATOM 845 O O . THR A 1 107 ? 18.231 -7.576 -24.507 1.00 89.56 107 THR A O 1
ATOM 848 N N . ARG A 1 108 ? 18.645 -6.824 -22.443 1.00 85.00 108 ARG A N 1
ATOM 849 C CA . ARG A 1 108 ? 19.551 -7.908 -22.068 1.00 85.00 108 ARG A CA 1
ATOM 850 C C . ARG A 1 108 ? 18.864 -8.990 -21.235 1.00 85.00 108 ARG A C 1
ATOM 852 O O . ARG A 1 108 ? 19.572 -9.893 -20.793 1.00 85.00 108 ARG A O 1
ATOM 859 N N . ASN A 1 109 ? 17.550 -8.889 -20.993 1.00 86.00 109 ASN A N 1
ATOM 860 C CA . ASN A 1 109 ? 16.818 -9.719 -20.027 1.00 86.00 109 ASN A CA 1
ATOM 861 C C . ASN A 1 109 ? 17.539 -9.771 -18.665 1.00 86.00 109 ASN A C 1
ATOM 863 O O . ASN A 1 109 ? 17.751 -10.829 -18.080 1.00 86.00 109 ASN A O 1
ATOM 867 N N . ARG A 1 110 ? 18.010 -8.610 -18.184 1.00 86.56 110 ARG A N 1
ATOM 868 C CA . ARG A 1 110 ? 18.781 -8.494 -16.929 1.00 86.56 110 ARG A CA 1
ATOM 869 C C . ARG A 1 110 ? 17.964 -7.964 -15.754 1.00 86.56 110 ARG A C 1
ATOM 871 O O . ARG A 1 110 ? 18.533 -7.778 -14.678 1.00 86.56 110 ARG A O 1
ATOM 878 N N . LEU A 1 111 ? 16.671 -7.723 -15.948 1.00 90.56 111 LEU A N 1
ATOM 879 C CA . LEU A 1 111 ? 15.762 -7.331 -14.877 1.00 90.56 111 LEU A CA 1
ATOM 880 C C . LEU A 1 111 ? 15.546 -8.503 -13.911 1.00 90.56 111 LEU A C 1
ATOM 882 O O . LEU A 1 111 ? 15.619 -9.664 -14.304 1.00 90.56 111 LEU A O 1
ATOM 886 N N . LEU A 1 112 ? 15.325 -8.203 -12.631 1.00 86.94 112 LEU A N 1
ATOM 887 C CA . LEU A 1 112 ? 15.194 -9.218 -11.582 1.00 86.94 112 LEU A CA 1
ATOM 888 C C . LEU A 1 112 ? 13.752 -9.743 -11.484 1.00 86.94 112 LEU A C 1
ATOM 890 O O . LEU A 1 112 ? 13.111 -9.614 -10.446 1.00 86.94 112 LEU A O 1
ATOM 894 N N . THR A 1 113 ? 13.238 -10.295 -12.578 1.00 90.88 113 THR A N 1
ATOM 895 C CA . THR A 1 113 ? 11.923 -10.950 -12.626 1.00 90.88 113 THR A CA 1
ATOM 896 C C . THR A 1 113 ? 11.941 -12.307 -11.922 1.00 90.88 113 THR A C 1
ATOM 898 O O . THR A 1 113 ? 13.016 -12.876 -11.710 1.00 90.88 113 THR A O 1
ATOM 901 N N . ASN A 1 114 ? 10.780 -12.869 -11.574 1.00 88.19 114 ASN A N 1
ATOM 902 C CA . ASN A 1 114 ? 10.724 -14.187 -10.930 1.00 88.19 114 ASN A CA 1
ATOM 903 C C . ASN A 1 114 ? 11.338 -15.309 -11.782 1.00 88.19 114 ASN A C 1
ATOM 905 O O . ASN A 1 114 ? 12.059 -16.133 -11.221 1.00 88.19 114 ASN A O 1
ATOM 909 N N . SER A 1 115 ? 11.200 -15.280 -13.113 1.00 91.88 115 SER A N 1
ATOM 910 C CA . SER A 1 115 ? 11.942 -16.185 -14.017 1.00 91.88 115 SER A CA 1
ATOM 911 C C . SER A 1 115 ? 13.461 -16.120 -13.796 1.00 91.88 115 SER A C 1
ATOM 913 O O . SER A 1 115 ? 14.125 -17.135 -13.576 1.00 91.88 115 SER A O 1
ATOM 915 N N . GLU A 1 116 ? 14.032 -14.913 -13.741 1.00 88.44 116 GLU A N 1
ATOM 916 C CA . GLU A 1 116 ? 15.457 -14.701 -13.473 1.00 88.44 116 GLU A CA 1
ATOM 917 C C . GLU A 1 116 ? 15.852 -15.059 -12.034 1.00 88.44 116 GLU A C 1
ATOM 919 O O . GLU A 1 116 ? 16.981 -15.501 -11.798 1.00 88.44 116 GLU A O 1
ATOM 924 N N . ARG A 1 117 ? 14.947 -14.897 -11.063 1.00 87.75 117 ARG A N 1
ATOM 925 C CA . ARG A 1 117 ? 15.168 -15.314 -9.671 1.00 87.75 117 ARG A CA 1
ATOM 926 C C . ARG A 1 117 ? 15.207 -16.832 -9.553 1.00 87.75 117 ARG A C 1
ATOM 928 O O . ARG A 1 117 ? 16.129 -17.340 -8.920 1.00 87.75 117 ARG A O 1
ATOM 935 N N . CYS A 1 118 ? 14.288 -17.549 -10.193 1.00 88.25 118 CYS A N 1
ATOM 936 C CA . CYS A 1 118 ? 14.296 -19.010 -10.258 1.00 88.25 118 CYS A CA 1
ATOM 937 C C . CYS A 1 118 ? 15.534 -19.540 -10.973 1.00 88.25 118 CYS A C 1
ATOM 939 O O . CYS A 1 118 ? 16.243 -20.379 -10.420 1.00 88.25 118 CYS A O 1
ATOM 941 N N . ARG A 1 119 ? 15.888 -18.971 -12.132 1.00 90.00 119 ARG A N 1
ATOM 942 C CA . ARG A 1 119 ? 17.107 -19.340 -12.873 1.00 90.00 119 ARG A CA 1
ATOM 943 C C . ARG A 1 119 ? 18.387 -19.172 -12.042 1.00 90.00 119 ARG A C 1
ATOM 945 O O . ARG A 1 119 ? 19.383 -19.855 -12.272 1.00 90.00 119 ARG A O 1
ATOM 952 N N . ARG A 1 120 ? 18.384 -18.237 -11.087 1.00 86.62 120 ARG A N 1
ATOM 953 C CA . ARG A 1 120 ? 19.495 -17.968 -10.158 1.00 86.62 120 ARG A CA 1
ATOM 954 C C . ARG A 1 120 ? 19.335 -18.658 -8.799 1.00 86.62 120 ARG A C 1
ATOM 956 O O . ARG A 1 120 ? 20.144 -18.394 -7.918 1.00 86.62 120 ARG A O 1
ATOM 963 N N . HIS A 1 121 ? 18.342 -19.532 -8.635 1.00 85.75 121 HIS A N 1
ATOM 964 C CA . HIS A 1 121 ? 18.058 -20.268 -7.397 1.00 85.75 121 HIS A CA 1
ATOM 965 C C . HIS A 1 121 ? 17.735 -19.364 -6.188 1.00 85.75 121 HIS A C 1
ATOM 967 O O . HIS A 1 121 ? 18.077 -19.680 -5.054 1.00 85.75 121 HIS A O 1
ATOM 973 N N . MET A 1 122 ? 17.081 -18.221 -6.428 1.00 78.75 122 MET A N 1
ATOM 974 C CA . MET A 1 122 ? 16.647 -17.254 -5.402 1.00 78.75 122 MET A CA 1
ATOM 975 C C . MET A 1 122 ? 15.132 -17.274 -5.133 1.00 78.75 122 MET A C 1
ATOM 977 O O . MET A 1 122 ? 14.651 -16.539 -4.273 1.00 78.75 122 MET A O 1
ATOM 981 N N . SER A 1 123 ? 14.367 -18.045 -5.906 1.00 82.12 123 SER A N 1
ATOM 982 C CA . SER A 1 123 ? 12.921 -18.245 -5.755 1.00 82.12 123 SER A CA 1
ATOM 983 C C . SER A 1 123 ? 12.568 -19.674 -6.161 1.00 82.12 123 SER A C 1
ATOM 985 O O . SER A 1 123 ? 13.257 -20.261 -6.998 1.00 82.12 123 SER A O 1
ATOM 987 N N . SER A 1 124 ? 11.501 -20.219 -5.580 1.00 82.19 124 SER A N 1
ATOM 988 C CA . SER A 1 124 ? 10.922 -21.520 -5.936 1.00 82.19 124 SER A CA 1
ATOM 989 C C . SER A 1 124 ? 9.817 -21.431 -6.995 1.00 82.19 124 SER A C 1
ATOM 991 O O . SER A 1 124 ? 9.418 -22.463 -7.522 1.00 82.19 124 SER A O 1
ATOM 993 N N . SER A 1 125 ? 9.329 -20.223 -7.298 1.00 85.75 125 SER A N 1
ATOM 994 C CA . SER A 1 125 ? 8.289 -19.969 -8.300 1.00 85.75 125 SER A CA 1
ATOM 995 C C . SER A 1 125 ? 8.694 -18.833 -9.237 1.00 85.75 125 SER A C 1
ATOM 997 O O . SER A 1 125 ? 9.202 -17.798 -8.782 1.00 85.75 125 SER A O 1
ATOM 999 N N . ASP A 1 126 ? 8.477 -19.056 -10.532 1.00 88.19 126 ASP A N 1
ATOM 1000 C CA . ASP A 1 126 ? 8.711 -18.129 -11.641 1.00 88.19 126 ASP A CA 1
ATOM 1001 C C . ASP A 1 126 ? 7.439 -17.374 -12.061 1.00 88.19 126 ASP A C 1
ATOM 1003 O O . ASP A 1 126 ? 7.507 -16.480 -12.905 1.00 88.19 126 ASP A O 1
ATOM 1007 N N . GLY A 1 127 ? 6.296 -17.687 -11.443 1.00 87.62 127 GLY A N 1
ATOM 1008 C CA . GLY A 1 127 ? 5.004 -17.086 -11.752 1.00 87.62 127 GLY A CA 1
ATOM 1009 C C . GLY A 1 127 ? 4.964 -15.576 -11.509 1.00 87.62 127 GLY A C 1
ATOM 1010 O O . GLY A 1 127 ? 5.597 -15.044 -10.590 1.00 87.62 127 GLY A O 1
ATOM 1011 N N . CYS A 1 128 ? 4.197 -14.876 -12.341 1.00 85.12 128 CYS A N 1
ATOM 1012 C CA . CYS A 1 128 ? 4.002 -13.438 -12.229 1.00 85.12 128 CYS A CA 1
ATOM 1013 C C . CYS A 1 128 ? 3.184 -13.075 -10.995 1.00 85.12 128 CYS A C 1
ATOM 1015 O O . CYS A 1 128 ? 2.045 -13.508 -10.846 1.00 85.12 128 CYS A O 1
ATOM 1017 N N . VAL A 1 129 ? 3.732 -12.203 -10.148 1.00 77.88 129 VAL A N 1
ATOM 1018 C CA . VAL A 1 129 ? 3.042 -11.763 -8.922 1.00 77.88 129 VAL A CA 1
ATOM 1019 C C . VAL A 1 129 ? 1.854 -10.840 -9.196 1.00 77.88 129 VAL A C 1
ATOM 1021 O O . VAL A 1 129 ? 1.027 -10.630 -8.314 1.00 77.88 129 VAL A O 1
ATOM 1024 N N . LEU A 1 130 ? 1.790 -10.265 -10.401 1.00 77.31 130 LEU A N 1
ATOM 1025 C CA . LEU A 1 130 ? 0.741 -9.332 -10.804 1.00 77.31 130 LEU A CA 1
ATOM 1026 C C . LEU A 1 130 ? -0.491 -10.055 -11.349 1.00 77.31 130 LEU A C 1
ATOM 1028 O O . LEU A 1 130 ? -1.604 -9.720 -10.965 1.00 77.31 130 LEU A O 1
ATOM 1032 N N . CYS A 1 131 ? -0.307 -11.013 -12.265 1.00 78.75 131 CYS A N 1
ATOM 1033 C CA . CYS A 1 131 ? -1.433 -11.730 -12.866 1.00 78.75 131 CYS A CA 1
ATOM 1034 C C . CYS A 1 131 ? -1.668 -13.119 -12.267 1.00 78.75 131 CYS A C 1
ATOM 1036 O O . CYS A 1 131 ? -2.787 -13.605 -12.339 1.00 78.75 131 CYS A O 1
ATOM 1038 N N . GLY A 1 132 ? -0.644 -13.769 -11.708 1.00 78.50 132 GLY A N 1
ATOM 1039 C CA . GLY A 1 132 ? -0.734 -15.124 -11.157 1.00 78.50 132 GLY A CA 1
ATOM 1040 C C . GLY A 1 132 ? -0.918 -16.250 -12.184 1.00 78.50 132 GLY A C 1
ATOM 1041 O O . GLY A 1 132 ? -1.047 -17.399 -11.779 1.00 78.50 132 GLY A O 1
ATOM 1042 N N . LEU A 1 133 ? -0.945 -15.948 -13.489 1.00 74.94 133 LEU A N 1
ATOM 1043 C CA . LEU A 1 133 ? -1.341 -16.906 -14.534 1.00 74.94 133 LEU A CA 1
ATOM 1044 C C . LEU A 1 133 ? -0.183 -17.440 -15.383 1.00 74.94 133 LEU A C 1
ATOM 1046 O O . LEU A 1 133 ? -0.274 -18.545 -15.902 1.00 74.94 133 LEU A O 1
ATOM 1050 N N . GLU A 1 134 ? 0.879 -16.656 -15.553 1.00 87.62 134 GLU A N 1
ATOM 1051 C CA . GLU A 1 134 ? 1.952 -16.916 -16.520 1.00 87.62 134 GLU A CA 1
ATOM 1052 C C . GLU A 1 134 ? 3.332 -16.687 -15.887 1.00 87.62 134 GLU A C 1
ATOM 1054 O O . GLU A 1 134 ? 3.451 -16.049 -14.833 1.00 87.62 134 GLU A O 1
ATOM 1059 N N . GLU A 1 135 ? 4.386 -17.161 -16.554 1.00 92.00 135 GLU A N 1
ATOM 1060 C CA . GLU A 1 135 ? 5.779 -16.917 -16.165 1.00 92.00 135 GLU A CA 1
ATOM 1061 C C . GLU A 1 135 ? 6.111 -15.411 -16.185 1.00 92.00 135 GLU A C 1
ATOM 1063 O O . GLU A 1 135 ? 5.896 -14.696 -17.171 1.00 92.00 135 GLU A O 1
ATOM 1068 N N . GLU A 1 136 ? 6.710 -14.914 -15.102 1.00 92.62 136 GLU A N 1
ATOM 1069 C CA . GLU A 1 136 ? 7.174 -13.536 -14.997 1.00 92.62 136 GLU A CA 1
ATOM 1070 C C . GLU A 1 136 ? 8.468 -13.333 -15.788 1.00 92.62 136 GLU A C 1
ATOM 1072 O O . GLU A 1 136 ? 9.570 -13.331 -15.239 1.00 92.62 136 GLU A O 1
ATOM 1077 N N . THR A 1 137 ? 8.369 -13.152 -17.099 1.00 94.38 137 THR A N 1
ATOM 1078 C CA . THR A 1 137 ? 9.500 -12.725 -17.937 1.00 94.38 137 THR A CA 1
ATOM 1079 C C . THR A 1 137 ? 9.583 -11.200 -18.017 1.00 94.38 137 THR A C 1
ATOM 1081 O O . THR A 1 137 ? 8.621 -10.487 -17.724 1.00 94.38 137 THR A O 1
ATOM 1084 N N . SER A 1 138 ? 10.731 -10.662 -18.450 1.00 93.94 138 SER A N 1
ATOM 1085 C CA . SER A 1 138 ? 10.878 -9.207 -18.633 1.00 93.94 138 SER A CA 1
ATOM 1086 C C . SER A 1 138 ? 9.854 -8.646 -19.627 1.00 93.94 138 SER A C 1
ATOM 1088 O O . SER A 1 138 ? 9.308 -7.574 -19.385 1.00 93.94 138 SER A O 1
ATOM 1090 N N . LEU A 1 139 ? 9.563 -9.379 -20.709 1.00 94.50 139 LEU A N 1
ATOM 1091 C CA . LEU A 1 139 ? 8.555 -9.002 -21.705 1.00 94.50 139 LEU A CA 1
ATOM 1092 C C . LEU A 1 139 ? 7.131 -9.145 -21.156 1.00 94.50 139 LEU A C 1
ATOM 1094 O O . LEU A 1 139 ? 6.295 -8.279 -21.399 1.00 94.50 139 LEU A O 1
ATOM 1098 N N . HIS A 1 140 ? 6.871 -10.186 -20.359 1.00 93.38 140 HIS A N 1
ATOM 1099 C CA . HIS A 1 140 ? 5.577 -10.364 -19.711 1.00 93.38 140 HIS A CA 1
ATOM 1100 C C . HIS A 1 140 ? 5.230 -9.176 -18.814 1.00 93.38 140 HIS A C 1
ATOM 1102 O O . HIS A 1 140 ? 4.183 -8.559 -18.992 1.00 93.38 140 HIS A O 1
ATOM 1108 N N . VAL A 1 141 ? 6.134 -8.791 -17.911 1.00 91.81 141 VAL A N 1
ATOM 1109 C CA . VAL A 1 141 ? 5.910 -7.684 -16.966 1.00 91.81 141 VAL A CA 1
ATOM 1110 C C . VAL A 1 141 ? 5.566 -6.377 -17.679 1.00 91.81 141 VAL A C 1
ATOM 1112 O O . VAL A 1 141 ? 4.686 -5.645 -17.234 1.00 91.81 141 VAL A O 1
ATOM 1115 N N . VAL A 1 142 ? 6.249 -6.078 -18.786 1.00 93.88 142 VAL A N 1
ATOM 1116 C CA . VAL A 1 142 ? 6.097 -4.793 -19.483 1.00 93.88 142 VAL A CA 1
ATOM 1117 C C . VAL A 1 142 ? 5.122 -4.832 -20.659 1.00 93.88 142 VAL A C 1
ATOM 1119 O O . VAL A 1 142 ? 4.908 -3.797 -21.287 1.00 93.88 142 VAL A O 1
ATOM 1122 N N . ARG A 1 143 ? 4.541 -5.990 -21.001 1.00 94.00 143 ARG A N 1
ATOM 1123 C CA . ARG A 1 143 ? 3.645 -6.112 -22.160 1.00 94.00 143 ARG A CA 1
ATOM 1124 C C . ARG A 1 143 ? 2.578 -7.187 -22.026 1.00 94.00 143 ARG A C 1
ATOM 1126 O O . ARG A 1 143 ? 1.407 -6.868 -22.207 1.00 94.00 143 ARG A O 1
ATOM 1133 N N . ASP A 1 144 ? 2.969 -8.437 -21.775 1.00 92.81 144 ASP A N 1
ATOM 1134 C CA . ASP A 1 144 ? 2.048 -9.574 -21.948 1.00 92.81 144 ASP A CA 1
ATOM 1135 C C . ASP A 1 144 ? 1.161 -9.857 -20.732 1.00 92.81 144 ASP A C 1
ATOM 1137 O O . ASP A 1 144 ? 0.103 -10.475 -20.882 1.00 92.81 144 ASP A O 1
ATOM 1141 N N . CYS A 1 145 ? 1.550 -9.358 -19.558 1.00 91.06 145 CYS A N 1
ATOM 1142 C CA . CYS A 1 145 ? 0.740 -9.376 -18.348 1.00 91.06 145 CYS A CA 1
ATOM 1143 C C . CYS A 1 145 ? -0.628 -8.756 -18.631 1.00 91.06 145 CYS A C 1
ATOM 1145 O O . CYS A 1 145 ? -0.706 -7.691 -19.245 1.00 91.06 145 CYS A O 1
ATOM 1147 N N . LEU A 1 146 ? -1.707 -9.387 -18.152 1.00 81.69 146 LEU A N 1
ATOM 1148 C CA . LEU A 1 146 ? -3.075 -8.885 -18.335 1.00 81.69 146 LEU A CA 1
ATOM 1149 C C . LEU A 1 146 ? -3.190 -7.409 -17.953 1.00 81.69 146 LEU A C 1
ATOM 1151 O O . LEU A 1 146 ? -3.768 -6.616 -18.691 1.00 81.69 146 LEU A O 1
ATOM 1155 N N . LEU A 1 147 ? -2.556 -7.029 -16.847 1.00 80.19 147 LEU A N 1
ATOM 1156 C CA . LEU A 1 147 ? -2.548 -5.655 -16.376 1.00 80.19 147 LEU A CA 1
ATOM 1157 C C . LEU A 1 147 ? -1.692 -4.713 -17.238 1.00 80.19 147 LEU A C 1
ATOM 1159 O O . LEU A 1 147 ? -2.035 -3.549 -17.407 1.00 80.19 147 LEU A O 1
ATOM 1163 N N . ALA A 1 148 ? -0.591 -5.193 -17.816 1.00 86.38 148 ALA A N 1
ATOM 1164 C CA . ALA A 1 148 ? 0.183 -4.401 -18.771 1.00 86.38 148 ALA A CA 1
ATOM 1165 C C . ALA A 1 148 ? -0.608 -4.197 -20.076 1.00 86.38 148 ALA A C 1
ATOM 1167 O O . ALA A 1 148 ? -0.648 -3.089 -20.614 1.00 86.38 148 ALA A O 1
ATOM 1168 N N . LYS A 1 149 ? -1.306 -5.237 -20.554 1.00 85.25 149 LYS A N 1
ATOM 1169 C CA . LYS A 1 149 ? -2.162 -5.178 -21.747 1.00 85.25 149 LYS A CA 1
ATOM 1170 C C . LYS A 1 149 ? -3.278 -4.146 -21.612 1.00 85.25 149 LYS A C 1
ATOM 1172 O O . LYS A 1 149 ? -3.545 -3.440 -22.581 1.00 85.25 149 LYS A O 1
ATOM 1177 N N . THR A 1 150 ? -3.910 -4.009 -20.441 1.00 81.38 150 THR A N 1
ATOM 1178 C CA . THR A 1 150 ? -4.965 -2.994 -20.251 1.00 81.38 150 THR A CA 1
ATOM 1179 C C . THR A 1 150 ? -4.436 -1.570 -20.413 1.00 81.38 150 THR A C 1
ATOM 1181 O O . THR A 1 150 ? -5.116 -0.740 -21.014 1.00 81.38 150 THR A O 1
ATOM 1184 N N . VAL A 1 151 ? -3.218 -1.288 -19.942 1.00 82.50 151 VAL A N 1
ATOM 1185 C CA . VAL A 1 151 ? -2.558 0.011 -20.139 1.00 82.50 151 VAL A CA 1
ATOM 1186 C C . VAL A 1 151 ? -2.246 0.233 -21.618 1.00 82.50 151 VAL A C 1
ATOM 1188 O O . VAL A 1 151 ? -2.575 1.285 -22.162 1.00 82.50 151 VAL A O 1
ATOM 1191 N N . TRP A 1 152 ? -1.668 -0.762 -22.295 1.00 86.62 152 TRP A N 1
ATOM 1192 C CA . TRP A 1 152 ? -1.326 -0.653 -23.715 1.00 86.62 152 TRP A CA 1
ATOM 1193 C C . TRP A 1 152 ? -2.547 -0.471 -24.617 1.00 86.62 152 TRP A C 1
ATOM 1195 O O . TRP A 1 152 ? -2.528 0.395 -25.486 1.00 86.62 152 TRP A O 1
ATOM 1205 N N . ASN A 1 153 ? -3.636 -1.201 -24.371 1.00 82.25 153 ASN A N 1
ATOM 1206 C CA . ASN A 1 153 ? -4.879 -1.081 -25.139 1.00 82.25 153 ASN A CA 1
ATOM 1207 C C . ASN A 1 153 ? -5.532 0.307 -25.031 1.00 82.25 153 ASN A C 1
ATOM 1209 O O . ASN A 1 153 ? -6.318 0.674 -25.895 1.00 82.25 153 ASN A O 1
ATOM 1213 N N . ARG A 1 154 ? -5.211 1.093 -23.996 1.00 81.88 154 ARG A N 1
ATOM 1214 C CA . ARG A 1 154 ? -5.670 2.487 -23.872 1.00 81.88 154 ARG A CA 1
ATOM 1215 C C . ARG A 1 154 ? -4.796 3.479 -24.638 1.00 81.88 154 ARG A C 1
ATOM 1217 O O . ARG A 1 154 ? -5.252 4.576 -24.937 1.00 81.88 154 ARG A O 1
ATOM 1224 N N . LEU A 1 155 ? -3.538 3.123 -24.896 1.00 79.69 155 LEU A N 1
ATOM 1225 C CA . LEU A 1 155 ? -2.553 3.986 -25.554 1.00 79.69 155 LEU A CA 1
ATOM 1226 C C . LEU A 1 155 ? -2.431 3.711 -27.055 1.00 79.69 155 LEU A C 1
ATOM 1228 O O . LEU A 1 155 ? -2.008 4.590 -27.801 1.00 79.69 155 LEU A O 1
ATOM 1232 N N . LEU A 1 156 ? -2.754 2.493 -27.488 1.00 80.31 156 LEU A N 1
ATOM 1233 C CA . LEU A 1 156 ? -2.636 2.054 -28.874 1.00 80.31 156 LEU A CA 1
ATOM 1234 C C . LEU A 1 156 ? -3.931 2.303 -29.649 1.00 80.31 156 LEU A C 1
ATOM 1236 O O . LEU A 1 156 ? -5.030 2.085 -29.149 1.00 80.31 156 LEU A O 1
ATOM 1240 N N . LEU A 1 157 ? -3.783 2.684 -30.917 1.00 72.62 157 LEU A N 1
ATOM 1241 C CA . LEU A 1 157 ? -4.872 2.631 -31.889 1.00 72.62 157 LEU A CA 1
ATOM 1242 C C . LEU A 1 157 ? -5.146 1.167 -32.269 1.00 72.62 157 LEU A C 1
ATOM 1244 O O . LEU A 1 157 ? -4.206 0.379 -32.408 1.00 72.62 157 LEU A O 1
ATOM 1248 N N . GLU A 1 158 ? -6.414 0.811 -32.508 1.00 67.75 158 GLU A N 1
ATOM 1249 C CA . GLU A 1 158 ? -6.818 -0.565 -32.861 1.00 67.75 158 GLU A CA 1
ATOM 1250 C C . GLU A 1 158 ? -6.006 -1.145 -34.032 1.00 67.75 158 GLU A C 1
ATOM 1252 O O . GLU A 1 158 ? -5.624 -2.314 -34.004 1.00 67.75 158 GLU A O 1
ATOM 1257 N N . ALA A 1 159 ? -5.655 -0.310 -35.017 1.00 64.00 159 ALA A N 1
ATOM 1258 C CA . ALA A 1 159 ? -4.906 -0.708 -36.209 1.00 64.00 159 ALA A CA 1
ATOM 1259 C C . ALA A 1 159 ? -3.476 -1.223 -35.935 1.00 64.00 159 ALA A C 1
ATOM 1261 O O . ALA A 1 159 ? -2.934 -1.958 -36.756 1.00 64.00 159 ALA A O 1
ATOM 1262 N N . VAL A 1 160 ? -2.860 -0.862 -34.802 1.00 72.25 160 VAL A N 1
ATOM 1263 C CA . VAL A 1 160 ? -1.454 -1.195 -34.473 1.00 72.25 160 VAL A CA 1
ATOM 1264 C C . VAL A 1 160 ? -1.358 -2.288 -33.393 1.00 72.25 160 VAL A C 1
ATOM 1266 O O . VAL A 1 160 ? -0.306 -2.896 -33.189 1.00 72.25 160 VAL A O 1
ATOM 1269 N N . SER A 1 161 ? -2.473 -2.587 -32.718 1.00 74.25 161 SER A N 1
ATOM 1270 C CA . SER A 1 161 ? -2.525 -3.469 -31.545 1.00 74.25 161 SER A CA 1
ATOM 1271 C C . SER A 1 161 ? -2.065 -4.905 -31.840 1.00 74.25 161 SER A C 1
ATOM 1273 O O . SER A 1 161 ? -1.270 -5.477 -31.092 1.00 74.25 161 SER A O 1
ATOM 1275 N N . SER A 1 162 ? -2.472 -5.485 -32.975 1.00 77.38 162 SER A N 1
ATOM 1276 C CA . SER A 1 162 ? -2.137 -6.879 -33.304 1.00 77.38 162 SER A CA 1
ATOM 1277 C C . SER A 1 162 ? -0.634 -7.102 -33.505 1.00 77.38 162 SER A C 1
ATOM 1279 O O . SER A 1 162 ? -0.088 -8.088 -33.011 1.00 77.38 162 SER A O 1
ATOM 1281 N N . GLN A 1 163 ? 0.064 -6.184 -34.177 1.00 83.81 163 GLN A N 1
ATOM 1282 C CA . GLN A 1 163 ? 1.512 -6.275 -34.364 1.00 83.81 163 GLN A CA 1
ATOM 1283 C C . GLN A 1 163 ? 2.253 -6.033 -33.044 1.00 83.81 163 GLN A C 1
ATOM 1285 O O . GLN A 1 163 ? 3.239 -6.707 -32.756 1.00 83.81 163 GLN A O 1
ATOM 1290 N N . PHE A 1 164 ? 1.754 -5.121 -32.209 1.00 88.38 164 PHE A N 1
ATOM 1291 C CA . PHE A 1 164 ? 2.397 -4.739 -30.956 1.00 88.38 164 PHE A CA 1
ATOM 1292 C C . PHE A 1 164 ? 2.576 -5.915 -29.978 1.00 88.38 164 PHE A C 1
ATOM 1294 O O . PHE A 1 164 ? 3.651 -6.079 -29.392 1.00 88.38 164 PHE A O 1
ATOM 1301 N N . PHE A 1 165 ? 1.553 -6.760 -29.819 1.00 91.00 165 PHE A N 1
ATOM 1302 C CA . PHE A 1 165 ? 1.567 -7.861 -28.844 1.00 91.00 165 PHE A CA 1
ATOM 1303 C C . PHE A 1 165 ? 2.230 -9.154 -29.338 1.00 91.00 165 PHE A C 1
ATOM 1305 O O . PHE A 1 165 ? 2.480 -10.043 -28.533 1.00 91.00 165 PHE A O 1
ATOM 1312 N N . ASN A 1 166 ? 2.555 -9.265 -30.629 1.00 90.50 166 ASN A N 1
ATOM 1313 C CA . ASN A 1 166 ? 3.063 -10.510 -31.222 1.00 90.50 166 ASN A CA 1
ATOM 1314 C C . ASN A 1 166 ? 4.562 -10.478 -31.571 1.00 90.50 166 ASN A C 1
ATOM 1316 O O . ASN A 1 166 ? 5.079 -11.416 -32.176 1.00 90.50 166 ASN A O 1
ATOM 1320 N N . LEU A 1 167 ? 5.281 -9.416 -31.198 1.00 91.00 167 LEU A N 1
ATOM 1321 C CA . LEU A 1 167 ? 6.716 -9.294 -31.476 1.00 91.00 167 LEU A CA 1
ATOM 1322 C C . LEU A 1 167 ? 7.593 -9.899 -30.362 1.00 91.00 167 LEU A C 1
ATOM 1324 O O . LEU A 1 167 ? 7.242 -9.822 -29.186 1.00 91.00 167 LEU A O 1
ATOM 1328 N N . PRO A 1 168 ? 8.770 -10.454 -30.678 1.00 90.75 168 PRO A N 1
ATOM 1329 C CA . PRO A 1 168 ? 9.810 -10.713 -29.682 1.00 90.75 168 PRO A CA 1
ATOM 1330 C C . PRO A 1 168 ? 10.291 -9.419 -28.997 1.00 90.75 168 PRO A C 1
ATOM 1332 O O . PRO A 1 168 ? 10.143 -8.335 -29.559 1.00 90.75 168 PRO A O 1
ATOM 1335 N N . LEU A 1 169 ? 10.871 -9.515 -27.792 1.00 90.69 169 LEU A N 1
ATOM 1336 C CA . LEU A 1 169 ? 11.264 -8.348 -26.978 1.00 90.69 169 LEU A CA 1
ATOM 1337 C C . LEU A 1 169 ? 12.184 -7.367 -27.720 1.00 90.69 169 LEU A C 1
ATOM 1339 O O . LEU A 1 169 ? 11.995 -6.158 -27.634 1.00 90.69 169 LEU A O 1
ATOM 1343 N N . ASP A 1 170 ? 13.182 -7.877 -28.431 1.00 87.75 170 ASP A N 1
ATOM 1344 C CA . ASP A 1 170 ? 14.144 -7.088 -29.197 1.00 87.75 170 ASP A CA 1
ATOM 1345 C C . ASP A 1 170 ? 13.477 -6.330 -30.350 1.00 87.75 170 ASP A C 1
ATOM 1347 O O . ASP A 1 170 ? 13.607 -5.107 -30.416 1.00 87.75 170 ASP A O 1
ATOM 1351 N N . HIS A 1 171 ? 12.689 -7.016 -31.182 1.00 88.31 171 HIS A N 1
ATOM 1352 C CA . HIS A 1 171 ? 11.931 -6.378 -32.265 1.00 88.31 171 HIS A CA 1
ATOM 1353 C C . HIS A 1 171 ? 10.851 -5.419 -31.745 1.00 88.31 171 HIS A C 1
ATOM 1355 O O . HIS A 1 171 ? 10.571 -4.394 -32.364 1.00 88.31 171 HIS A O 1
ATOM 1361 N N . TRP A 1 172 ? 10.248 -5.723 -30.595 1.00 91.94 172 TRP A N 1
ATOM 1362 C CA . TRP A 1 172 ? 9.259 -4.860 -29.957 1.00 91.94 172 TRP A CA 1
ATOM 1363 C C . TRP A 1 172 ? 9.889 -3.553 -29.463 1.00 91.94 172 TRP A C 1
ATOM 1365 O O . TRP A 1 172 ? 9.338 -2.477 -29.695 1.00 91.94 172 TRP A O 1
ATOM 1375 N N . LEU A 1 173 ? 11.063 -3.616 -28.829 1.00 92.12 173 LEU A N 1
ATOM 1376 C CA . LEU A 1 173 ? 11.798 -2.420 -28.410 1.00 92.12 173 LEU A CA 1
ATOM 1377 C C . LEU A 1 173 ? 12.308 -1.618 -29.610 1.00 92.12 173 LEU A C 1
ATOM 1379 O O . LEU A 1 173 ? 12.240 -0.391 -29.588 1.00 92.12 173 LEU A O 1
ATOM 1383 N N . GLU A 1 174 ? 12.788 -2.296 -30.652 1.00 89.50 174 GLU A N 1
ATOM 1384 C CA . GLU A 1 174 ? 13.240 -1.665 -31.892 1.00 89.50 174 GLU A CA 1
ATOM 1385 C C . GLU A 1 174 ? 12.119 -0.856 -32.549 1.00 89.50 174 GLU A C 1
ATOM 1387 O O . GLU A 1 174 ? 12.275 0.350 -32.745 1.00 89.50 174 GLU A O 1
ATOM 1392 N N . LEU A 1 175 ? 10.962 -1.481 -32.795 1.00 88.88 175 LEU A N 1
ATOM 1393 C CA . LEU A 1 175 ? 9.796 -0.826 -33.389 1.00 88.88 175 LEU A CA 1
ATOM 1394 C C . LEU A 1 175 ? 9.407 0.436 -32.608 1.00 88.88 175 LEU A C 1
ATOM 1396 O O . LEU A 1 175 ? 9.249 1.509 -33.181 1.00 88.88 175 LEU A O 1
ATOM 1400 N N . ASN A 1 176 ? 9.289 0.329 -31.287 1.00 91.06 176 ASN A N 1
ATOM 1401 C CA . ASN A 1 176 ? 8.753 1.420 -30.482 1.00 91.06 176 ASN A CA 1
ATOM 1402 C C . ASN A 1 176 ? 9.753 2.556 -30.217 1.00 91.06 176 ASN A C 1
ATOM 1404 O O . ASN A 1 176 ? 9.338 3.706 -30.078 1.00 91.06 176 ASN A O 1
ATOM 1408 N N . LEU A 1 177 ? 11.057 2.264 -30.146 1.00 91.12 177 LEU A N 1
ATOM 1409 C CA . LEU A 1 177 ? 12.086 3.277 -29.882 1.00 91.12 177 LEU A CA 1
ATOM 1410 C C . LEU A 1 177 ? 12.625 3.939 -31.156 1.00 91.12 177 LEU A C 1
ATOM 1412 O O . LEU A 1 177 ? 13.029 5.097 -31.092 1.00 91.12 177 LEU A O 1
ATOM 1416 N N . LEU A 1 178 ? 12.657 3.228 -32.290 1.00 88.38 178 LEU A N 1
ATOM 1417 C CA . LEU A 1 178 ? 13.187 3.749 -33.559 1.00 88.38 178 LEU A CA 1
ATOM 1418 C C . LEU A 1 178 ? 12.094 4.161 -34.546 1.00 88.38 178 LEU A C 1
ATOM 1420 O O . LEU A 1 178 ? 12.246 5.177 -35.219 1.00 88.38 178 LEU A O 1
ATOM 1424 N N . HIS A 1 179 ? 10.996 3.408 -34.608 1.00 83.38 179 HIS A N 1
ATOM 1425 C CA . HIS A 1 179 ? 9.890 3.627 -35.550 1.00 83.38 179 HIS A CA 1
ATOM 1426 C C . HIS A 1 179 ? 8.632 4.176 -34.861 1.00 83.38 179 HIS A C 1
ATOM 1428 O O . HIS A 1 179 ? 7.546 4.196 -35.431 1.00 83.38 179 HIS A O 1
ATOM 1434 N N . GLY A 1 180 ? 8.770 4.670 -33.627 1.00 77.31 180 GLY A N 1
ATOM 1435 C CA . GLY A 1 180 ? 7.648 5.160 -32.830 1.00 77.31 180 GLY A CA 1
ATOM 1436 C C . GLY A 1 180 ? 6.874 6.318 -33.463 1.00 77.31 180 GLY A C 1
ATOM 1437 O O . GLY A 1 180 ? 5.678 6.460 -33.221 1.00 77.31 180 GLY A O 1
ATOM 1438 N N . ALA A 1 181 ? 7.526 7.118 -34.310 1.00 74.62 181 ALA A N 1
ATOM 1439 C CA . ALA A 1 181 ? 6.880 8.223 -35.015 1.00 74.62 181 ALA A CA 1
ATOM 1440 C C . ALA A 1 181 ? 5.700 7.769 -35.896 1.00 74.62 181 ALA A C 1
ATOM 1442 O O . ALA A 1 181 ? 4.753 8.535 -36.059 1.00 74.62 181 ALA A O 1
ATOM 1443 N N . ASP A 1 182 ? 5.725 6.526 -36.392 1.00 75.94 182 ASP A N 1
ATOM 1444 C CA . ASP A 1 182 ? 4.649 5.945 -37.204 1.00 75.94 182 ASP A CA 1
ATOM 1445 C C . ASP A 1 182 ? 3.428 5.539 -36.355 1.00 75.94 182 ASP A C 1
ATOM 1447 O O . ASP A 1 182 ? 2.328 5.367 -36.876 1.00 75.94 182 ASP A O 1
ATOM 1451 N N . ILE A 1 183 ? 3.611 5.400 -35.037 1.00 76.69 183 ILE A N 1
ATOM 1452 C CA . ILE A 1 183 ? 2.574 5.007 -34.073 1.00 76.69 183 ILE A CA 1
ATOM 1453 C C . ILE A 1 183 ? 1.918 6.247 -33.451 1.00 76.69 183 ILE A C 1
ATOM 1455 O O . ILE A 1 183 ? 0.711 6.261 -33.209 1.00 76.69 183 ILE A O 1
ATOM 1459 N N . GLY A 1 184 ? 2.688 7.310 -33.204 1.00 78.94 184 GLY A N 1
ATOM 1460 C CA . GLY A 1 184 ? 2.147 8.561 -32.683 1.00 78.94 184 GLY A CA 1
ATOM 1461 C C . GLY A 1 184 ? 3.191 9.638 -32.394 1.00 78.94 184 GLY A C 1
ATOM 1462 O O . GLY A 1 184 ? 4.399 9.398 -32.336 1.00 78.94 184 GLY A O 1
ATOM 1463 N N . HIS A 1 185 ? 2.712 10.861 -32.163 1.00 79.88 185 HIS A N 1
ATOM 1464 C CA . HIS A 1 185 ? 3.570 11.991 -31.808 1.00 79.88 185 HIS A CA 1
ATOM 1465 C C . HIS A 1 185 ? 4.283 11.742 -30.466 1.00 79.88 185 HIS A C 1
ATOM 1467 O O . HIS A 1 185 ? 3.636 11.495 -29.451 1.00 79.88 185 HIS A O 1
ATOM 1473 N N . MET A 1 186 ? 5.621 11.836 -30.459 1.00 83.50 186 MET A N 1
ATOM 1474 C CA . MET A 1 186 ? 6.485 11.588 -29.286 1.00 83.50 186 MET A CA 1
ATOM 1475 C C . MET A 1 186 ? 6.340 10.186 -28.668 1.00 83.50 186 MET A C 1
ATOM 1477 O O . MET A 1 186 ? 6.636 9.989 -27.484 1.00 83.50 186 MET A O 1
ATOM 1481 N N . TRP A 1 187 ? 5.887 9.209 -29.457 1.00 87.88 187 TRP A N 1
ATOM 1482 C CA . TRP A 1 187 ? 5.642 7.848 -28.988 1.00 87.88 187 TRP A CA 1
ATOM 1483 C C . TRP A 1 187 ? 6.866 7.201 -28.343 1.00 87.88 187 TRP A C 1
ATOM 1485 O O . TRP A 1 187 ? 6.731 6.583 -27.297 1.00 87.88 187 TRP A O 1
ATOM 1495 N N . ASP A 1 188 ? 8.063 7.396 -28.896 1.00 87.94 188 ASP A N 1
ATOM 1496 C CA . ASP A 1 188 ? 9.321 6.872 -28.352 1.00 87.94 188 ASP A CA 1
ATOM 1497 C C . ASP A 1 188 ? 9.518 7.258 -26.875 1.00 87.94 188 ASP A C 1
ATOM 1499 O O . ASP A 1 188 ? 9.975 6.459 -26.049 1.00 87.94 188 ASP A O 1
ATOM 1503 N N . ARG A 1 189 ? 9.131 8.487 -26.512 1.00 89.50 189 ARG A N 1
ATOM 1504 C CA . ARG A 1 189 ? 9.213 9.005 -25.141 1.00 89.50 189 ARG A CA 1
ATOM 1505 C C . ARG A 1 189 ? 8.122 8.416 -24.267 1.00 89.50 189 ARG A C 1
ATOM 1507 O O . ARG A 1 189 ? 8.420 7.953 -23.166 1.00 89.50 189 ARG A O 1
ATOM 1514 N N . THR A 1 190 ? 6.886 8.424 -24.759 1.00 88.31 190 THR A N 1
ATOM 1515 C CA . THR A 1 190 ? 5.727 7.861 -24.056 1.00 88.31 190 THR A CA 1
ATOM 1516 C C . THR A 1 190 ? 5.960 6.387 -23.755 1.00 88.31 190 THR A C 1
ATOM 1518 O O . THR A 1 190 ? 5.895 5.980 -22.600 1.00 88.31 190 THR A O 1
ATOM 1521 N N . PHE A 1 191 ? 6.352 5.614 -24.763 1.00 92.50 191 PHE A N 1
ATOM 1522 C CA . PHE A 1 191 ? 6.711 4.210 -24.658 1.00 92.50 191 PHE A CA 1
ATOM 1523 C C . PHE A 1 191 ? 7.795 3.975 -23.603 1.00 92.50 191 PHE A C 1
ATOM 1525 O O . PHE A 1 191 ? 7.574 3.218 -22.659 1.00 92.50 191 PHE A O 1
ATOM 1532 N N . GLY A 1 192 ? 8.938 4.667 -23.702 1.00 91.44 192 GLY A N 1
ATOM 1533 C CA . GLY A 1 192 ? 10.037 4.507 -22.745 1.00 91.44 192 GLY A CA 1
ATOM 1534 C C . GLY A 1 192 ? 9.619 4.794 -21.298 1.00 91.44 192 GLY A C 1
ATOM 1535 O O . GLY A 1 192 ? 10.028 4.085 -20.376 1.00 91.44 192 GLY A O 1
ATOM 1536 N N . VAL A 1 193 ? 8.761 5.799 -21.089 1.00 90.56 193 VAL A N 1
ATOM 1537 C CA . VAL A 1 193 ? 8.207 6.130 -19.768 1.00 90.56 193 VAL A CA 1
ATOM 1538 C C . VAL A 1 193 ? 7.202 5.081 -19.295 1.00 90.56 193 VAL A C 1
ATOM 1540 O O . VAL A 1 193 ? 7.257 4.702 -18.128 1.00 90.56 193 VAL A O 1
ATOM 1543 N N . VAL A 1 194 ? 6.315 4.592 -20.160 1.00 90.75 194 VAL A N 1
ATOM 1544 C CA . VAL A 1 194 ? 5.292 3.592 -19.811 1.00 90.75 194 VAL A CA 1
ATOM 1545 C C . VAL A 1 194 ? 5.937 2.266 -19.420 1.00 90.75 194 VAL A C 1
ATOM 1547 O O . VAL A 1 194 ? 5.641 1.752 -18.344 1.00 90.75 194 VAL A O 1
ATOM 1550 N N . VAL A 1 195 ? 6.885 1.759 -20.213 1.00 93.94 195 VAL A N 1
ATOM 1551 C CA . VAL A 1 195 ? 7.632 0.527 -19.899 1.00 93.94 195 VAL A CA 1
ATOM 1552 C C . VAL A 1 195 ? 8.367 0.669 -18.560 1.00 93.94 195 VAL A C 1
ATOM 1554 O O . VAL A 1 195 ? 8.318 -0.229 -17.719 1.00 93.94 195 VAL A O 1
ATOM 1557 N N . TRP A 1 196 ? 9.004 1.820 -18.318 1.00 93.31 196 TRP A N 1
ATOM 1558 C CA . TRP A 1 196 ? 9.632 2.109 -17.026 1.00 93.31 196 TRP A CA 1
ATOM 1559 C C . TRP A 1 196 ? 8.617 2.124 -15.882 1.00 93.31 196 TRP A C 1
ATOM 1561 O O . TRP A 1 196 ? 8.871 1.548 -14.828 1.00 93.31 196 TRP A O 1
ATOM 1571 N N . LYS A 1 197 ? 7.458 2.760 -16.072 1.00 88.69 197 LYS A N 1
ATOM 1572 C CA . LYS A 1 197 ? 6.404 2.833 -15.056 1.00 88.69 197 LYS A CA 1
ATOM 1573 C C . LYS A 1 197 ? 5.801 1.470 -14.740 1.00 88.69 197 LYS A C 1
ATOM 1575 O O . LYS A 1 197 ? 5.562 1.206 -13.568 1.00 88.69 197 LYS A O 1
ATOM 1580 N N . MET A 1 198 ? 5.638 0.595 -15.730 1.00 89.69 198 MET A N 1
ATOM 1581 C CA . MET A 1 198 ? 5.220 -0.794 -15.510 1.00 89.69 198 MET A CA 1
ATOM 1582 C C . MET A 1 198 ? 6.228 -1.556 -14.650 1.00 89.69 198 MET A C 1
ATOM 1584 O O . MET A 1 198 ? 5.845 -2.238 -13.703 1.00 89.69 198 MET A O 1
ATOM 1588 N N . TRP A 1 199 ? 7.525 -1.380 -14.911 1.00 90.56 199 TRP A N 1
ATOM 1589 C CA . TRP A 1 199 ? 8.559 -1.967 -14.063 1.00 90.56 199 TRP A CA 1
ATOM 1590 C C . TRP A 1 199 ? 8.543 -1.397 -12.638 1.00 90.56 199 TRP A C 1
ATOM 1592 O O . TRP A 1 199 ? 8.579 -2.148 -11.666 1.00 90.56 199 TRP A O 1
ATOM 1602 N N . GLN A 1 200 ? 8.426 -0.072 -12.491 1.00 85.62 200 GLN A N 1
ATOM 1603 C CA . GLN A 1 200 ? 8.294 0.555 -11.171 1.00 85.62 200 GLN A CA 1
ATOM 1604 C C . GLN A 1 200 ? 7.051 0.067 -10.421 1.00 85.62 200 GLN A C 1
ATOM 1606 O O . GLN A 1 200 ? 7.085 -0.036 -9.197 1.00 85.62 200 GLN A O 1
ATOM 1611 N N . TRP A 1 201 ? 5.966 -0.225 -11.138 1.00 78.44 201 TRP A N 1
ATOM 1612 C CA . TRP A 1 201 ? 4.755 -0.773 -10.547 1.00 78.44 201 TRP A CA 1
ATOM 1613 C C . TRP A 1 201 ? 4.994 -2.166 -9.966 1.00 78.44 201 TRP A C 1
ATOM 1615 O O . TRP A 1 201 ? 4.655 -2.384 -8.806 1.00 78.44 201 TRP A O 1
ATOM 1625 N N . LEU A 1 202 ? 5.673 -3.056 -10.699 1.00 79.19 202 LEU A N 1
ATOM 1626 C CA . LEU A 1 202 ? 6.102 -4.352 -10.168 1.00 79.19 202 LEU A CA 1
ATOM 1627 C C . LEU A 1 202 ? 6.989 -4.187 -8.924 1.00 79.19 202 LEU A C 1
ATOM 1629 O O . LEU A 1 202 ? 6.739 -4.821 -7.903 1.00 79.19 202 LEU A O 1
ATOM 1633 N N . GLU A 1 203 ? 8.003 -3.317 -8.976 1.00 75.38 203 GLU A N 1
ATOM 1634 C CA . GLU A 1 203 ? 8.879 -3.076 -7.820 1.00 75.38 203 GLU A CA 1
ATOM 1635 C C . GLU A 1 203 ? 8.107 -2.540 -6.606 1.00 75.38 203 GLU A C 1
ATOM 1637 O O . GLU A 1 203 ? 8.386 -2.931 -5.472 1.00 75.38 203 GLU A O 1
ATOM 1642 N N . SER A 1 204 ? 7.143 -1.644 -6.827 1.00 69.31 204 SER A N 1
ATOM 1643 C CA . SER A 1 204 ? 6.286 -1.096 -5.774 1.00 69.31 204 SER A CA 1
ATOM 1644 C C . SER A 1 204 ? 5.360 -2.161 -5.194 1.00 69.31 204 SER A C 1
ATOM 1646 O O . SER A 1 204 ? 5.210 -2.234 -3.978 1.00 69.31 204 SER A O 1
ATOM 1648 N N . TYR A 1 205 ? 4.780 -3.008 -6.043 1.00 66.81 205 TYR A N 1
ATOM 1649 C CA . TYR A 1 205 ? 3.929 -4.121 -5.637 1.00 66.81 205 TYR A CA 1
ATOM 1650 C C . TYR A 1 205 ? 4.713 -5.127 -4.784 1.00 66.81 205 TYR A C 1
ATOM 1652 O O . TYR A 1 205 ? 4.300 -5.463 -3.676 1.00 66.81 205 TYR A O 1
ATOM 1660 N N . LEU A 1 206 ? 5.916 -5.509 -5.219 1.00 61.31 206 LEU A N 1
ATOM 1661 C CA . LEU A 1 206 ? 6.815 -6.371 -4.448 1.00 61.31 206 LEU A CA 1
ATOM 1662 C C . LEU A 1 206 ? 7.208 -5.748 -3.102 1.00 61.31 206 LEU A C 1
ATOM 1664 O O . LEU A 1 206 ? 7.208 -6.439 -2.086 1.00 61.31 206 LEU A O 1
ATOM 1668 N N . LYS A 1 207 ? 7.506 -4.443 -3.065 1.00 59.25 207 LYS A N 1
ATOM 1669 C CA . LYS A 1 207 ? 7.773 -3.732 -1.805 1.00 59.25 207 LYS A CA 1
ATOM 1670 C C . LYS A 1 207 ? 6.555 -3.732 -0.890 1.00 59.25 207 LYS A C 1
ATOM 1672 O O . LYS A 1 207 ? 6.726 -3.952 0.298 1.00 59.25 207 LYS A O 1
ATOM 1677 N N . SER A 1 208 ? 5.355 -3.555 -1.436 1.00 55.09 208 SER A N 1
ATOM 1678 C CA . SER A 1 208 ? 4.116 -3.552 -0.657 1.00 55.09 208 SER A CA 1
ATOM 1679 C C . SER A 1 208 ? 3.775 -4.919 -0.048 1.00 55.09 208 SER A C 1
ATOM 1681 O O . SER A 1 208 ? 3.354 -4.982 1.106 1.00 55.09 208 SER A O 1
ATOM 1683 N N . ILE A 1 209 ? 4.074 -6.015 -0.760 1.00 51.31 209 ILE A N 1
ATOM 1684 C CA . ILE A 1 209 ? 3.999 -7.384 -0.224 1.00 51.31 209 ILE A CA 1
ATOM 1685 C C . ILE A 1 209 ? 4.997 -7.569 0.926 1.00 51.31 209 ILE A C 1
ATOM 1687 O O . ILE A 1 209 ? 4.678 -8.210 1.923 1.00 51.31 209 ILE A O 1
ATOM 1691 N N . LEU A 1 210 ? 6.201 -7.003 0.799 1.00 45.19 210 LEU A N 1
ATOM 1692 C CA . LEU A 1 210 ? 7.261 -7.128 1.802 1.00 45.19 210 LEU A CA 1
ATOM 1693 C C . LEU A 1 210 ? 7.085 -6.190 3.008 1.00 45.19 210 LEU A C 1
ATOM 1695 O O . LEU A 1 210 ? 7.623 -6.496 4.068 1.00 45.19 210 LEU A O 1
ATOM 1699 N N . SER A 1 211 ? 6.377 -5.062 2.865 1.00 41.25 211 SER A N 1
ATOM 1700 C CA . SER A 1 211 ? 6.277 -4.041 3.916 1.00 41.25 211 SER A CA 1
ATOM 1701 C C . SER A 1 211 ? 4.958 -4.020 4.686 1.00 41.25 211 SER A C 1
ATOM 1703 O O . SER A 1 211 ? 4.992 -3.585 5.828 1.00 41.25 211 SER A O 1
ATOM 1705 N N . ALA A 1 212 ? 3.830 -4.451 4.108 1.00 40.66 212 ALA A N 1
ATOM 1706 C CA . ALA A 1 212 ? 2.553 -4.719 4.791 1.00 40.66 212 ALA A CA 1
ATOM 1707 C C . ALA A 1 212 ? 1.435 -4.865 3.745 1.00 40.66 212 ALA A C 1
ATOM 1709 O O . ALA A 1 212 ? 0.947 -3.850 3.260 1.00 40.66 212 ALA A O 1
ATOM 1710 N N . GLY A 1 213 ? 1.027 -6.100 3.425 1.00 38.97 213 GLY A N 1
ATOM 1711 C CA . GLY A 1 213 ? -0.329 -6.534 3.015 1.00 38.97 213 GLY A CA 1
ATOM 1712 C C . GLY A 1 213 ? -1.228 -5.673 2.107 1.00 38.97 213 GLY A C 1
ATOM 1713 O O . GLY A 1 213 ? -2.427 -5.916 2.089 1.00 38.97 213 GLY A O 1
ATOM 1714 N N . THR A 1 214 ? -0.718 -4.679 1.380 1.00 45.47 214 THR A N 1
ATOM 1715 C CA . THR A 1 214 ? -1.536 -3.605 0.799 1.00 45.47 214 THR A CA 1
ATOM 1716 C C . THR A 1 214 ? -1.172 -3.367 -0.660 1.00 45.47 214 THR A C 1
ATOM 1718 O O . THR A 1 214 ? -0.115 -2.819 -0.956 1.00 45.47 214 THR A O 1
ATOM 1721 N N . VAL A 1 215 ? -2.052 -3.740 -1.586 1.00 45.09 215 VAL A N 1
ATOM 1722 C CA . VAL A 1 215 ? -1.832 -3.566 -3.030 1.00 45.09 215 VAL A CA 1
ATOM 1723 C C . VAL A 1 215 ? -2.228 -2.153 -3.468 1.00 45.09 215 VAL A C 1
ATOM 1725 O O . VAL A 1 215 ? -3.236 -1.638 -2.995 1.00 45.09 215 VAL A O 1
ATOM 1728 N N . TYR A 1 216 ? -1.484 -1.537 -4.400 1.00 46.47 216 TYR A N 1
ATOM 1729 C CA . TYR A 1 216 ? -1.847 -0.240 -4.984 1.00 46.47 216 TYR A CA 1
ATOM 1730 C C . TYR A 1 216 ? -2.128 -0.291 -6.506 1.00 46.47 216 TYR A C 1
ATOM 1732 O O . TYR A 1 216 ? -1.331 -0.852 -7.262 1.00 46.47 216 TYR A O 1
ATOM 1740 N N . LEU A 1 217 ? -3.215 0.346 -6.973 1.00 41.16 217 LEU A N 1
ATOM 1741 C CA . LEU A 1 217 ? -3.516 0.602 -8.396 1.00 41.16 217 LEU A CA 1
ATOM 1742 C C . LEU A 1 217 ? -3.045 1.997 -8.815 1.00 41.16 217 LEU A C 1
ATOM 1744 O O . LEU A 1 217 ? -3.246 2.957 -8.076 1.00 41.16 217 LEU A O 1
ATOM 1748 N N . ILE A 1 218 ? -2.476 2.128 -10.019 1.00 43.75 218 ILE A N 1
ATOM 1749 C CA . ILE A 1 218 ? -2.128 3.424 -10.617 1.00 43.75 218 ILE A CA 1
ATOM 1750 C C . ILE A 1 218 ? -3.009 3.670 -11.848 1.00 43.75 218 ILE A C 1
ATOM 1752 O O . ILE A 1 218 ? -2.875 2.966 -12.847 1.00 43.75 218 ILE A O 1
ATOM 1756 N N . TYR A 1 219 ? -3.887 4.676 -11.798 1.00 36.75 219 TYR A N 1
ATOM 1757 C CA . TYR A 1 219 ? -4.714 5.076 -12.947 1.00 36.75 219 TYR A CA 1
ATOM 1758 C C . TYR A 1 219 ? -4.030 6.203 -13.732 1.00 36.75 219 TYR A C 1
ATOM 1760 O O . TYR A 1 219 ? -3.533 7.151 -13.124 1.00 36.75 219 TYR A O 1
ATOM 1768 N N . ALA A 1 220 ? -4.007 6.106 -15.065 1.00 34.44 220 ALA A N 1
ATOM 1769 C CA . ALA A 1 220 ? -3.529 7.163 -15.957 1.00 34.44 220 ALA A CA 1
ATOM 1770 C C . ALA A 1 220 ? -4.727 7.832 -16.647 1.00 34.44 220 ALA A C 1
ATOM 1772 O O . ALA A 1 220 ? -5.440 7.188 -17.420 1.00 34.44 220 ALA A O 1
ATOM 1773 N N . ASN A 1 221 ? -4.949 9.116 -16.363 1.00 44.84 221 ASN A N 1
ATOM 1774 C CA . ASN A 1 221 ? -5.935 9.934 -17.077 1.00 44.84 221 ASN A CA 1
ATOM 1775 C C . ASN A 1 221 ? -5.344 10.509 -18.378 1.00 44.84 221 ASN A C 1
ATOM 1777 O O . ASN A 1 221 ? -4.135 10.446 -18.601 1.00 44.84 221 ASN A O 1
ATOM 1781 N N . SER A 1 222 ? -6.185 11.126 -19.216 1.00 42.16 222 SER A N 1
ATOM 1782 C CA . SER A 1 222 ? -5.822 11.733 -20.513 1.00 42.16 222 SER A CA 1
ATOM 1783 C C . SER A 1 222 ? -4.682 12.768 -20.460 1.00 42.16 222 SER A C 1
ATOM 1785 O O . SER A 1 222 ? -4.075 13.047 -21.489 1.00 42.16 222 SER A O 1
ATOM 1787 N N . ASN A 1 223 ? -4.342 13.278 -19.270 1.00 38.41 223 ASN A N 1
ATOM 1788 C CA . ASN A 1 223 ? -3.236 14.211 -19.020 1.00 38.41 223 ASN A CA 1
ATOM 1789 C C . ASN A 1 223 ? -1.995 13.582 -18.345 1.00 38.41 223 ASN A C 1
ATOM 1791 O O . ASN A 1 223 ? -1.109 14.318 -17.921 1.00 38.41 223 ASN A O 1
ATOM 1795 N N . ILE A 1 224 ? -1.897 12.247 -18.242 1.00 42.56 224 ILE A N 1
ATOM 1796 C CA . ILE A 1 224 ? -0.755 11.543 -17.614 1.00 42.56 224 ILE A CA 1
ATOM 1797 C C . ILE A 1 224 ? -0.561 11.964 -16.136 1.00 42.56 224 ILE A C 1
ATOM 1799 O O . ILE A 1 224 ? 0.554 12.166 -15.658 1.00 42.56 224 ILE A O 1
ATOM 1803 N N . ASP A 1 225 ? -1.663 12.101 -15.395 1.00 41.66 225 ASP A N 1
ATOM 1804 C CA . ASP A 1 225 ? -1.635 12.167 -13.929 1.00 41.66 225 ASP A CA 1
ATOM 1805 C C . ASP A 1 225 ? -1.745 10.738 -13.381 1.00 41.66 225 ASP A C 1
ATOM 1807 O O . ASP A 1 225 ? -2.685 10.020 -13.730 1.00 41.66 225 ASP A O 1
ATOM 1811 N N . PHE A 1 226 ? -0.758 10.310 -12.590 1.00 45.22 226 PHE A N 1
ATOM 1812 C CA . PHE A 1 226 ? -0.686 8.965 -12.017 1.00 45.22 226 PHE A CA 1
ATOM 1813 C C . PHE A 1 226 ? -1.239 9.006 -10.596 1.00 45.22 226 PHE A C 1
ATOM 1815 O O . PHE A 1 226 ? -0.607 9.568 -9.703 1.00 45.22 226 PHE A O 1
ATOM 1822 N N . GLN A 1 227 ? -2.398 8.390 -10.378 1.00 54.06 227 GLN A N 1
ATOM 1823 C CA . GLN A 1 227 ? -3.030 8.365 -9.059 1.00 54.06 227 GLN A CA 1
ATOM 1824 C C . GLN A 1 227 ? -2.922 6.985 -8.434 1.00 54.06 227 GLN A C 1
ATOM 1826 O O . GLN A 1 227 ? -3.358 6.013 -9.042 1.00 54.06 227 GLN A O 1
ATOM 1831 N N . THR A 1 228 ? -2.359 6.922 -7.229 1.00 62.53 228 THR A N 1
ATOM 1832 C CA . THR A 1 228 ? -2.184 5.688 -6.460 1.00 62.53 228 THR A CA 1
ATOM 1833 C C . THR A 1 228 ? -3.410 5.440 -5.577 1.00 62.53 228 THR A C 1
ATOM 1835 O O . THR A 1 228 ? -3.780 6.297 -4.775 1.00 62.53 228 THR A O 1
ATOM 1838 N N . PHE A 1 229 ? -4.026 4.270 -5.710 1.00 73.56 229 PHE A N 1
ATOM 1839 C CA . PHE A 1 229 ? -5.152 3.810 -4.895 1.00 73.56 229 PHE A CA 1
ATOM 1840 C C . PHE A 1 229 ? -4.732 2.586 -4.110 1.00 73.56 229 PHE A C 1
ATOM 1842 O O . PHE A 1 229 ? -4.190 1.668 -4.700 1.00 73.56 229 PHE A O 1
ATOM 1849 N N . GLN A 1 230 ? -5.018 2.545 -2.822 1.00 76.75 230 GLN A N 1
ATOM 1850 C CA . GLN A 1 230 ? -4.949 1.357 -1.992 1.00 76.75 230 GLN A CA 1
ATOM 1851 C C . GLN A 1 230 ? -6.137 0.434 -2.299 1.00 76.75 230 GLN A C 1
ATOM 1853 O O . GLN A 1 230 ? -7.290 0.862 -2.226 1.00 76.75 230 GLN A O 1
ATOM 1858 N N . ILE A 1 231 ? -5.862 -0.825 -2.632 1.00 76.62 231 ILE A N 1
ATOM 1859 C CA . ILE A 1 231 ? -6.870 -1.873 -2.801 1.00 76.62 231 ILE A CA 1
ATOM 1860 C C . ILE A 1 231 ? -7.237 -2.414 -1.421 1.00 76.62 231 ILE A C 1
ATOM 1862 O O . ILE A 1 231 ? -6.364 -2.876 -0.688 1.00 76.62 231 ILE A O 1
ATOM 1866 N N . ILE A 1 232 ? -8.523 -2.346 -1.078 1.00 79.12 232 ILE A N 1
ATOM 1867 C CA . ILE A 1 232 ? -9.051 -2.842 0.199 1.00 79.12 232 ILE A CA 1
ATOM 1868 C C . ILE A 1 232 ? -9.714 -4.214 0.014 1.00 79.12 232 ILE A C 1
ATOM 1870 O O . ILE A 1 232 ? -9.646 -5.049 0.912 1.00 79.12 232 ILE A O 1
ATOM 1874 N N . THR A 1 233 ? -10.316 -4.473 -1.153 1.00 71.06 233 THR A N 1
ATOM 1875 C CA . THR A 1 233 ? -10.897 -5.776 -1.516 1.00 71.06 233 THR A CA 1
ATOM 1876 C C . THR A 1 233 ? -10.338 -6.289 -2.840 1.00 71.06 233 THR A C 1
ATOM 1878 O O . THR A 1 233 ? -10.100 -5.515 -3.765 1.00 71.06 233 THR A O 1
ATOM 1881 N N . GLU A 1 234 ? -10.117 -7.603 -2.941 1.00 70.12 234 GLU A N 1
ATOM 1882 C CA . GLU A 1 234 ? -9.499 -8.243 -4.118 1.00 70.12 234 GLU A CA 1
ATOM 1883 C C . GLU A 1 234 ? -10.303 -8.047 -5.413 1.00 70.12 234 GLU A C 1
ATOM 1885 O O . GLU A 1 234 ? -9.731 -7.963 -6.497 1.00 70.12 234 GLU A O 1
ATOM 1890 N N . ASP A 1 235 ? -11.623 -7.925 -5.296 1.00 71.25 235 ASP A N 1
ATOM 1891 C CA . ASP A 1 235 ? -12.555 -7.680 -6.398 1.00 71.25 235 ASP A CA 1
ATOM 1892 C C . ASP A 1 235 ? -12.647 -6.203 -6.821 1.00 71.25 235 ASP A C 1
ATOM 1894 O O . ASP A 1 235 ? -13.437 -5.860 -7.699 1.00 71.25 235 ASP A O 1
ATOM 1898 N N . LEU A 1 236 ? -11.834 -5.327 -6.216 1.00 78.25 236 LEU A N 1
ATOM 1899 C CA . LEU A 1 236 ? -11.833 -3.874 -6.416 1.00 78.25 236 LEU A CA 1
ATOM 1900 C C . LEU A 1 236 ? -13.130 -3.176 -5.980 1.00 78.25 236 LEU A C 1
ATOM 1902 O O . LEU A 1 236 ? -13.321 -1.997 -6.282 1.00 78.25 236 LEU A O 1
ATOM 1906 N N . GLY A 1 237 ? -14.002 -3.870 -5.247 1.00 77.94 237 GLY A N 1
ATOM 1907 C CA . GLY A 1 237 ? -15.254 -3.319 -4.747 1.00 77.94 237 GLY A CA 1
ATOM 1908 C C . GLY A 1 237 ? -15.076 -2.202 -3.713 1.00 77.94 237 GLY A C 1
ATOM 1909 O O . GLY A 1 237 ? -15.973 -1.365 -3.576 1.00 77.94 237 GLY A O 1
ATOM 1910 N N . VAL A 1 238 ? -13.924 -2.159 -3.029 1.00 88.50 238 VAL A N 1
ATOM 1911 C CA . VAL A 1 238 ? -13.512 -1.087 -2.117 1.00 88.50 238 VAL A CA 1
ATOM 1912 C C . VAL A 1 238 ? -12.075 -0.649 -2.416 1.00 88.50 238 VAL A C 1
ATOM 1914 O O . VAL A 1 238 ? -11.128 -1.436 -2.328 1.00 88.50 238 VAL A O 1
ATOM 1917 N N . LEU A 1 239 ? -11.898 0.640 -2.710 1.00 84.44 239 LEU A N 1
ATOM 1918 C CA . LEU A 1 239 ? -10.596 1.271 -2.954 1.00 84.44 239 LEU A CA 1
ATOM 1919 C C . LEU A 1 239 ? -10.444 2.519 -2.080 1.00 84.44 239 LEU A C 1
ATOM 1921 O O . LEU A 1 239 ? -11.418 3.223 -1.833 1.00 84.44 239 LEU A O 1
ATOM 1925 N N . LYS A 1 240 ? -9.224 2.857 -1.658 1.00 92.69 240 LYS A N 1
ATOM 1926 C CA . LYS A 1 240 ? -8.931 4.096 -0.919 1.00 92.69 240 LYS A CA 1
ATOM 1927 C C . LYS A 1 240 ? -7.854 4.908 -1.628 1.00 92.69 240 LYS A C 1
ATOM 1929 O O . LYS A 1 240 ? -6.798 4.397 -1.967 1.00 92.69 240 LYS A O 1
ATOM 1934 N N . LYS A 1 241 ? -8.073 6.206 -1.799 1.00 89.19 241 LYS A N 1
ATOM 1935 C CA . LYS A 1 241 ? -7.067 7.160 -2.274 1.00 89.19 241 LYS A CA 1
ATOM 1936 C C . LYS A 1 241 ? -6.732 8.141 -1.160 1.00 89.19 241 LYS A C 1
ATOM 1938 O O . LYS A 1 241 ? -7.589 8.934 -0.776 1.00 89.19 241 LYS A O 1
ATOM 1943 N N . VAL A 1 242 ? -5.492 8.126 -0.684 1.00 90.06 242 VAL A N 1
ATOM 1944 C CA . VAL A 1 242 ? -5.016 9.075 0.332 1.00 90.06 242 VAL A CA 1
ATOM 1945 C C . VAL A 1 242 ? -4.880 10.471 -0.292 1.00 90.06 242 VAL A C 1
ATOM 1947 O O . VAL A 1 242 ? -4.330 10.625 -1.384 1.00 90.06 242 VAL A O 1
ATOM 1950 N N . LYS A 1 243 ? -5.436 11.484 0.379 1.00 92.31 243 LYS A N 1
ATOM 1951 C CA . LYS A 1 243 ? -5.292 12.913 0.049 1.00 92.31 243 LYS A CA 1
ATOM 1952 C C . LYS A 1 243 ? -4.250 13.574 0.951 1.00 92.31 243 LYS A C 1
ATOM 1954 O O . LYS A 1 243 ? -3.409 14.315 0.454 1.00 92.31 243 LYS A O 1
ATOM 1959 N N . GLU A 1 244 ? -4.318 13.299 2.250 1.00 93.38 244 GLU A N 1
ATOM 1960 C CA . GLU A 1 244 ? -3.378 13.775 3.268 1.00 93.38 244 GLU A CA 1
ATOM 1961 C C . GLU A 1 244 ? -3.053 12.606 4.205 1.00 93.38 244 GLU A C 1
ATOM 1963 O O . GLU A 1 244 ? -3.968 11.941 4.689 1.00 93.38 244 GLU A O 1
ATOM 1968 N N . GLU A 1 245 ? -1.764 12.349 4.434 1.00 90.94 245 GLU A N 1
ATOM 1969 C CA . GLU A 1 245 ? -1.295 11.300 5.348 1.00 90.94 245 GLU A CA 1
ATOM 1970 C C . GLU A 1 245 ? -1.646 11.648 6.800 1.00 90.94 245 GLU A C 1
ATOM 1972 O O . GLU A 1 245 ? -1.537 12.805 7.217 1.00 90.94 245 GLU A O 1
ATOM 1977 N N . GLY A 1 246 ? -2.044 10.640 7.575 1.00 90.38 246 GLY A N 1
ATOM 1978 C CA . GLY A 1 246 ? -2.275 10.789 9.007 1.00 90.38 246 GLY A CA 1
ATOM 1979 C C . GLY A 1 246 ? -1.002 10.621 9.838 1.00 90.38 246 GLY A C 1
ATOM 1980 O O . GLY A 1 246 ? 0.128 10.675 9.350 1.00 90.38 246 GLY A O 1
ATOM 1981 N N . GLN A 1 247 ? -1.193 10.446 11.142 1.00 84.94 247 GLN A N 1
ATOM 1982 C CA . GLN A 1 247 ? -0.135 10.329 12.137 1.00 84.94 247 GLN A CA 1
ATOM 1983 C C . GLN A 1 247 ? -0.246 9.010 12.902 1.00 84.94 247 GLN A C 1
ATOM 1985 O O . GLN A 1 247 ? -1.335 8.581 13.292 1.00 84.94 247 GLN A O 1
ATOM 1990 N N . GLY A 1 248 ? 0.913 8.418 13.192 1.00 80.56 248 GLY A N 1
ATOM 1991 C CA . GLY A 1 248 ? 1.018 7.156 13.917 1.00 80.56 248 GLY A CA 1
ATOM 1992 C C . GLY A 1 248 ? 0.757 5.930 13.041 1.00 80.56 248 GLY A C 1
ATOM 1993 O O . GLY A 1 248 ? 0.516 6.029 11.843 1.00 80.56 248 GLY A O 1
ATOM 1994 N N . TRP A 1 249 ? 0.855 4.756 13.660 1.00 80.00 249 TRP A N 1
ATOM 1995 C CA . TRP A 1 249 ? 0.707 3.454 13.000 1.00 80.00 249 TRP A CA 1
ATOM 1996 C C . TRP A 1 249 ? -0.594 2.732 13.378 1.00 80.00 249 TRP A C 1
ATOM 1998 O O . TRP A 1 249 ? -0.937 1.723 12.766 1.00 80.00 249 TRP A O 1
ATOM 2008 N N . GLU A 1 250 ? -1.307 3.212 14.401 1.00 84.00 250 GLU A N 1
ATOM 2009 C CA . GLU A 1 250 ? -2.549 2.590 14.859 1.00 84.00 250 GLU A CA 1
ATOM 2010 C C . GLU A 1 250 ? -3.687 2.875 13.871 1.00 84.00 250 GLU A C 1
ATOM 2012 O O . GLU A 1 250 ? -3.821 3.985 13.352 1.00 84.00 250 GLU A O 1
ATOM 2017 N N . GLN A 1 251 ? -4.518 1.862 13.644 1.00 92.19 251 GLN A N 1
ATOM 2018 C CA . GLN A 1 251 ? -5.697 1.920 12.786 1.00 92.19 251 GLN A CA 1
ATOM 2019 C C . GLN A 1 251 ? -6.938 1.515 13.594 1.00 92.19 251 GLN A C 1
ATOM 2021 O O . GLN A 1 251 ? -6.828 0.685 14.510 1.00 92.19 251 GLN A O 1
ATOM 2026 N N . PRO A 1 252 ? -8.116 2.093 13.301 1.00 93.75 252 PRO A N 1
ATOM 2027 C CA . PRO A 1 252 ? -9.338 1.753 14.010 1.00 93.75 252 PRO A CA 1
ATOM 2028 C C . PRO A 1 252 ? -9.786 0.326 13.675 1.00 93.75 252 PRO A C 1
ATOM 2030 O O . PRO A 1 252 ? -9.702 -0.134 12.540 1.00 93.75 252 PRO A O 1
ATOM 2033 N N . ARG A 1 253 ? -10.274 -0.381 14.692 1.00 92.25 253 ARG A N 1
ATOM 2034 C CA . ARG A 1 253 ? -10.781 -1.758 14.610 1.00 92.25 253 ARG A CA 1
ATOM 2035 C C . ARG A 1 253 ? -11.895 -1.945 15.621 1.00 92.25 253 ARG A C 1
ATOM 2037 O O . ARG A 1 253 ? -12.017 -1.140 16.537 1.00 92.25 253 ARG A O 1
ATOM 2044 N N . GLU A 1 254 ? -12.680 -3.005 15.509 1.00 91.31 254 GLU A N 1
ATOM 2045 C CA . GLU A 1 254 ? -13.712 -3.292 16.507 1.00 91.31 254 GLU A CA 1
ATOM 2046 C C . GLU A 1 254 ? -13.092 -3.479 17.912 1.00 91.31 254 GLU A C 1
ATOM 2048 O O . GLU A 1 254 ? -12.072 -4.170 18.032 1.00 91.31 254 GLU A O 1
ATOM 2053 N N . PRO A 1 255 ? -13.665 -2.893 18.987 1.00 92.75 255 PRO A N 1
ATOM 2054 C CA . PRO A 1 255 ? -14.843 -2.008 19.060 1.00 92.75 255 PRO A CA 1
ATOM 2055 C C . PRO A 1 255 ? -14.501 -0.510 19.250 1.00 92.75 255 PRO A C 1
ATOM 2057 O O . PRO A 1 255 ? -15.072 0.154 20.113 1.00 92.75 255 PRO A O 1
ATOM 2060 N N . TYR A 1 256 ? -13.533 0.037 18.512 1.00 94.50 256 TYR A N 1
ATOM 2061 C CA . TYR A 1 256 ? -13.065 1.416 18.686 1.00 94.50 256 TYR A CA 1
ATOM 2062 C C . TYR A 1 256 ? -14.170 2.431 18.382 1.00 94.50 256 TYR A C 1
ATOM 2064 O O . TYR A 1 256 ? -14.949 2.274 17.442 1.00 94.50 256 TYR A O 1
ATOM 2072 N N . GLU A 1 257 ? -14.183 3.512 19.156 1.00 95.12 257 GLU A N 1
ATOM 2073 C CA . GLU A 1 257 ? -15.058 4.662 18.930 1.00 95.12 257 GLU A CA 1
ATOM 2074 C C . GLU A 1 257 ? -14.365 5.641 17.980 1.00 95.12 257 GLU A C 1
ATOM 2076 O O . GLU A 1 257 ? -13.230 6.044 18.228 1.00 95.12 257 GLU A O 1
ATOM 2081 N N . VAL A 1 258 ? -15.029 6.054 16.906 1.00 96.81 258 VAL A N 1
ATOM 2082 C CA . VAL A 1 258 ? -14.435 6.837 15.818 1.00 96.81 258 VAL A CA 1
ATOM 2083 C C . VAL A 1 258 ? -15.218 8.120 15.582 1.00 96.81 258 VAL A C 1
ATOM 2085 O O . VAL A 1 258 ? -16.443 8.145 15.658 1.00 96.81 258 VAL A O 1
ATOM 2088 N N . LYS A 1 259 ? -14.486 9.200 15.302 1.00 96.31 259 LYS A N 1
ATOM 2089 C CA . LYS A 1 259 ? -14.995 10.505 14.882 1.00 96.31 259 LYS A CA 1
ATOM 2090 C C . LYS A 1 259 ? -14.402 10.865 13.529 1.00 96.31 259 LYS A C 1
ATOM 2092 O O . LYS A 1 259 ? -13.181 10.990 13.412 1.00 96.31 259 LYS A O 1
ATOM 2097 N N . ALA A 1 260 ? -15.257 11.078 12.535 1.00 97.25 260 ALA A N 1
ATOM 2098 C CA . ALA A 1 260 ? -14.827 11.468 11.197 1.00 97.25 260 ALA A CA 1
ATOM 2099 C C . ALA A 1 260 ? -15.804 12.448 10.539 1.00 97.25 260 ALA A C 1
ATOM 2101 O O . ALA A 1 260 ? -17.016 12.369 10.745 1.00 97.25 260 ALA A O 1
ATOM 2102 N N . TRP A 1 261 ? -15.283 13.352 9.711 1.00 97.25 261 TRP A N 1
ATOM 2103 C CA . TRP A 1 261 ? -16.118 14.066 8.744 1.00 97.25 261 TRP A CA 1
ATOM 2104 C C . TRP A 1 261 ? -16.291 13.185 7.517 1.00 97.25 261 TRP A C 1
ATOM 2106 O O . TRP A 1 261 ? -15.309 12.644 7.011 1.00 97.25 261 TRP A O 1
ATOM 2116 N N . ILE A 1 262 ? -17.528 13.024 7.051 1.00 96.12 262 ILE A N 1
ATOM 2117 C CA . ILE A 1 262 ? -17.848 12.100 5.962 1.00 96.12 262 ILE A CA 1
ATOM 2118 C C . ILE A 1 262 ? -18.802 12.790 4.998 1.00 96.12 262 ILE A C 1
ATOM 2120 O O . ILE A 1 262 ? -19.871 13.258 5.387 1.00 96.12 262 ILE A O 1
ATOM 2124 N N . SER A 1 263 ? -18.450 12.821 3.720 1.00 94.38 263 SER A N 1
ATOM 2125 C CA . SER A 1 263 ? -19.378 13.196 2.648 1.00 94.38 263 SER A CA 1
ATOM 2126 C C . SER A 1 263 ? -19.356 12.143 1.554 1.00 94.38 263 SER A C 1
ATOM 2128 O O . SER A 1 263 ? -18.312 11.556 1.296 1.00 94.38 263 SER A O 1
ATOM 2130 N N . GLY A 1 264 ? -20.502 11.882 0.933 1.00 92.75 264 GLY A N 1
ATOM 2131 C CA . GLY A 1 264 ? -20.647 10.882 -0.120 1.00 92.75 264 GLY A CA 1
ATOM 2132 C C . GLY A 1 264 ? -21.114 11.522 -1.419 1.00 92.75 264 GLY A C 1
ATOM 2133 O O . GLY A 1 264 ? -22.105 12.256 -1.430 1.00 92.75 264 GLY A O 1
ATOM 2134 N N . LYS A 1 265 ? -20.427 11.223 -2.521 1.00 91.69 265 LYS A N 1
ATOM 2135 C CA . LYS A 1 265 ? -20.810 11.622 -3.884 1.00 91.69 265 LYS A CA 1
ATOM 2136 C C . LYS A 1 265 ? -21.038 10.386 -4.749 1.00 91.69 265 LYS A C 1
ATOM 2138 O O . LYS A 1 265 ? -20.373 9.377 -4.548 1.00 91.69 265 LYS A O 1
ATOM 2143 N N . SER A 1 266 ? -21.954 10.451 -5.711 1.00 86.00 266 SER A N 1
ATOM 2144 C CA . SER A 1 266 ? -22.064 9.415 -6.745 1.00 86.00 266 SER A CA 1
ATOM 2145 C C . SER A 1 266 ? -20.875 9.475 -7.712 1.00 86.00 266 SER A C 1
ATOM 2147 O O . SER A 1 266 ? -20.154 10.475 -7.745 1.00 86.00 266 SER A O 1
ATOM 2149 N N . ALA A 1 267 ? -20.712 8.445 -8.547 1.00 77.75 267 ALA A N 1
ATOM 2150 C CA . ALA A 1 267 ? -19.687 8.412 -9.597 1.00 77.75 267 ALA A CA 1
ATOM 2151 C C . ALA A 1 267 ? -19.751 9.620 -10.561 1.00 77.75 267 ALA A C 1
ATOM 2153 O O . ALA A 1 267 ? -18.717 10.108 -11.010 1.00 77.75 267 ALA A O 1
ATOM 2154 N N . ASP A 1 268 ? -20.948 10.167 -10.806 1.00 78.44 268 ASP A N 1
ATOM 2155 C CA . ASP A 1 268 ? -21.159 11.376 -11.623 1.00 78.44 268 ASP A CA 1
ATOM 2156 C C . ASP A 1 268 ? -20.826 12.688 -10.880 1.00 78.44 268 ASP A C 1
ATOM 2158 O O . ASP A 1 268 ? -21.049 13.786 -11.391 1.00 78.44 268 ASP A O 1
ATOM 2162 N N . GLY A 1 269 ? -20.341 12.602 -9.638 1.00 77.50 269 GLY A N 1
ATOM 2163 C CA . GLY A 1 269 ? -19.983 13.745 -8.797 1.00 77.50 269 GLY A CA 1
ATOM 2164 C C . GLY A 1 269 ? -21.158 14.409 -8.073 1.00 77.50 269 GLY A C 1
ATOM 2165 O O . GLY A 1 269 ? -20.957 15.409 -7.378 1.00 77.50 269 GLY A O 1
ATOM 2166 N N . LYS A 1 270 ? -22.382 13.872 -8.186 1.00 83.94 270 LYS A N 1
ATOM 2167 C CA . LYS A 1 270 ? -23.559 14.402 -7.482 1.00 83.94 270 LYS A CA 1
ATOM 2168 C C . LYS A 1 270 ? -23.440 14.115 -5.986 1.00 83.94 270 LYS A C 1
ATOM 2170 O O . LYS A 1 270 ? -23.275 12.968 -5.583 1.00 83.94 270 LYS A O 1
ATOM 2175 N N . MET A 1 271 ? -23.563 15.149 -5.155 1.00 84.38 271 MET A N 1
ATOM 2176 C CA . MET A 1 271 ? -23.573 14.992 -3.698 1.00 84.38 271 MET A CA 1
ATOM 2177 C C . MET A 1 271 ? -24.802 14.188 -3.252 1.00 84.38 271 MET A C 1
ATOM 2179 O O . MET A 1 271 ? -25.927 14.545 -3.603 1.00 84.38 271 MET A O 1
ATOM 2183 N N . ILE A 1 272 ? -24.580 13.122 -2.481 1.00 83.31 272 ILE A N 1
ATOM 2184 C CA . ILE A 1 272 ? -25.628 12.268 -1.900 1.00 83.31 272 ILE A CA 1
ATOM 2185 C C . ILE A 1 272 ? -25.915 12.729 -0.470 1.00 83.31 272 ILE A C 1
ATOM 2187 O O . ILE A 1 272 ? -27.065 12.967 -0.113 1.00 83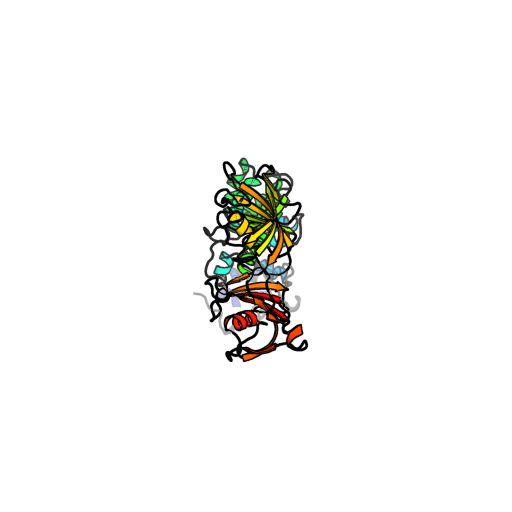.31 272 ILE A O 1
ATOM 2191 N N . PHE A 1 273 ? -24.866 12.916 0.333 1.00 84.50 273 PHE A N 1
ATOM 2192 C CA . PHE A 1 273 ? -24.958 13.462 1.686 1.00 84.50 273 PHE A CA 1
ATOM 2193 C C . PHE A 1 273 ? -23.637 14.123 2.091 1.00 84.50 273 PHE A C 1
ATOM 2195 O O . PHE A 1 273 ? -22.581 13.833 1.526 1.00 84.50 273 PHE A O 1
ATOM 2202 N N . SER A 1 274 ? -23.682 15.002 3.091 1.00 86.81 274 SER A N 1
ATOM 2203 C CA . SER A 1 274 ? -22.493 15.679 3.608 1.00 86.81 274 SER A CA 1
ATOM 2204 C C . SER A 1 274 ? -22.606 15.899 5.109 1.00 86.81 274 SER A C 1
ATOM 2206 O O . SER A 1 274 ? -23.473 16.638 5.568 1.00 86.81 274 SER A O 1
ATOM 2208 N N . HIS A 1 275 ? -21.699 15.291 5.864 1.00 82.12 275 HIS A N 1
ATOM 2209 C CA . HIS A 1 275 ? -21.512 15.491 7.293 1.00 82.12 275 HIS A CA 1
ATOM 2210 C C . HIS A 1 275 ? -20.151 16.159 7.509 1.00 82.12 275 HIS A C 1
ATOM 2212 O O . HIS A 1 275 ? -19.164 15.514 7.853 1.00 82.12 275 HIS A O 1
ATOM 2218 N N . THR A 1 276 ? -20.089 17.452 7.184 1.00 79.44 276 THR A N 1
ATOM 2219 C CA . THR A 1 276 ? -18.861 18.277 7.170 1.00 79.44 276 THR A CA 1
ATOM 2220 C C . THR A 1 276 ? -19.010 19.580 7.963 1.00 79.44 276 THR A C 1
ATOM 2222 O O . THR A 1 276 ? -18.119 20.426 7.946 1.00 79.44 276 THR A O 1
ATOM 2225 N N . GLN A 1 277 ? -20.145 19.770 8.639 1.00 75.69 277 GLN A N 1
ATOM 2226 C CA . GLN A 1 277 ? -20.459 20.947 9.449 1.00 75.69 277 GLN A CA 1
ATOM 2227 C C . GLN A 1 277 ? -21.075 20.503 10.779 1.00 75.69 277 GLN A C 1
ATOM 2229 O O . GLN A 1 277 ? -21.773 19.492 10.826 1.00 75.69 277 GLN A O 1
ATOM 2234 N N . GLY A 1 278 ? -20.854 21.274 11.846 1.00 87.31 278 GLY A N 1
ATOM 2235 C CA . GLY A 1 278 ? -21.355 20.957 13.186 1.00 87.31 278 GLY A CA 1
ATOM 2236 C C . GLY A 1 278 ? -20.362 20.123 13.991 1.00 87.31 278 GLY A C 1
ATOM 2237 O O . GLY A 1 278 ? -19.298 20.624 14.345 1.00 87.31 278 GLY A O 1
ATOM 2238 N N . GLU A 1 279 ? -20.711 18.872 14.279 1.00 87.62 279 GLU A N 1
ATOM 2239 C CA . GLU A 1 279 ? -19.858 17.894 14.969 1.00 87.62 279 GLU A CA 1
ATOM 2240 C C . GLU A 1 279 ? -19.471 16.763 14.000 1.00 87.62 279 GLU A C 1
ATOM 2242 O O . GLU A 1 279 ? -20.274 16.432 13.129 1.00 87.62 279 GLU A O 1
ATOM 2247 N N . PRO A 1 280 ? -18.277 16.151 14.128 1.00 93.12 280 PRO A N 1
ATOM 2248 C CA . PRO A 1 280 ? -17.920 14.967 13.350 1.00 93.12 280 PRO A CA 1
ATOM 2249 C C . PRO A 1 280 ? -18.876 13.801 13.620 1.00 93.12 280 PRO A C 1
ATOM 2251 O O . PRO A 1 280 ? -19.326 13.611 14.753 1.00 93.12 280 PRO A O 1
ATOM 2254 N N . PHE A 1 281 ? -19.102 12.959 12.610 1.00 94.69 281 PHE A N 1
ATOM 2255 C CA . PHE A 1 281 ? -19.931 11.770 12.759 1.00 94.69 281 PHE A CA 1
ATOM 2256 C C . PHE A 1 281 ? -19.249 10.804 13.728 1.00 94.69 281 PHE A C 1
ATOM 2258 O O . PHE A 1 281 ? -18.086 10.439 13.531 1.00 94.69 281 PHE A O 1
ATOM 2265 N N . PHE A 1 282 ? -19.966 10.419 14.781 1.00 95.06 282 PHE A N 1
ATOM 2266 C CA . PHE A 1 282 ? -19.493 9.491 15.800 1.00 95.06 282 PHE A CA 1
ATOM 2267 C C . PHE A 1 282 ? -20.112 8.116 15.576 1.00 95.06 282 PHE A C 1
ATOM 2269 O O . PHE A 1 282 ? -21.330 8.002 15.468 1.00 95.06 282 PHE A O 1
ATOM 2276 N N . PHE A 1 283 ? -19.275 7.086 15.532 1.00 95.69 283 PHE A N 1
ATOM 2277 C CA . PHE A 1 283 ? -19.700 5.700 15.361 1.00 95.69 283 PHE A CA 1
ATOM 2278 C C . PHE A 1 283 ? -18.705 4.741 16.013 1.00 95.69 283 PHE A C 1
ATOM 2280 O O . PHE A 1 283 ? -17.572 5.108 16.322 1.00 95.69 283 PHE A O 1
ATOM 2287 N N . THR A 1 284 ? -19.125 3.504 16.229 1.00 95.44 284 THR A N 1
ATOM 2288 C CA . THR A 1 284 ? -18.315 2.432 16.804 1.00 95.44 284 THR A CA 1
ATOM 2289 C C . THR A 1 284 ? -18.045 1.369 15.749 1.00 95.44 284 THR A C 1
ATOM 2291 O O . THR A 1 284 ? -18.977 0.839 15.141 1.00 95.44 284 THR A O 1
ATOM 2294 N N . PHE A 1 285 ? -16.772 1.024 15.560 1.00 95.19 285 PHE A N 1
ATOM 2295 C CA . PHE A 1 285 ? -16.378 -0.029 14.626 1.00 95.19 285 PHE A CA 1
ATOM 2296 C C . PHE A 1 285 ? -17.056 -1.362 14.970 1.00 95.19 285 PHE A C 1
ATOM 2298 O O . PHE A 1 285 ? -17.076 -1.764 16.135 1.00 95.19 285 PHE A O 1
ATOM 2305 N N . GLY A 1 286 ? -17.597 -2.044 13.958 1.00 92.62 286 GLY A N 1
ATOM 2306 C CA . GLY A 1 286 ? -18.283 -3.334 14.097 1.00 92.62 286 GLY A CA 1
ATOM 2307 C C . GLY A 1 286 ? -19.762 -3.226 14.487 1.00 92.62 286 GLY A C 1
ATOM 2308 O O . GLY A 1 286 ? -20.455 -4.238 14.590 1.00 92.62 286 GLY A O 1
ATOM 2309 N N . LYS A 1 287 ? -20.302 -2.011 14.673 1.00 93.31 287 LYS A N 1
ATOM 2310 C CA . LYS A 1 287 ? -21.730 -1.796 14.987 1.00 93.31 287 LYS A CA 1
ATOM 2311 C C . LYS A 1 287 ? -22.618 -1.558 13.768 1.00 93.31 287 LYS A C 1
ATOM 2313 O O . LYS A 1 287 ? -23.810 -1.323 13.938 1.00 93.31 287 LYS A O 1
ATOM 2318 N N . SER A 1 288 ? -22.072 -1.674 12.553 1.00 93.62 288 SER A N 1
ATOM 2319 C CA . SER A 1 288 ? -22.813 -1.456 11.297 1.00 93.62 288 SER A CA 1
ATOM 2320 C C . SER A 1 288 ? -23.484 -0.072 11.227 1.00 93.62 288 SER A C 1
ATOM 2322 O O . SER A 1 288 ? -24.551 0.094 10.640 1.00 93.62 288 SER A O 1
ATOM 2324 N N . GLU A 1 289 ? -22.871 0.940 11.850 1.00 94.81 289 GLU A N 1
ATOM 2325 C CA . GLU A 1 289 ? -23.393 2.317 11.878 1.00 94.81 289 GLU A CA 1
ATOM 2326 C C . GLU A 1 289 ? -23.085 3.092 10.581 1.00 94.81 289 GLU A C 1
ATOM 2328 O O . GLU A 1 289 ? -23.739 4.083 10.234 1.00 94.81 289 GLU A O 1
ATOM 2333 N N . ILE A 1 290 ? -22.135 2.581 9.802 1.00 95.62 290 ILE A N 1
ATOM 2334 C CA . ILE A 1 290 ? -21.743 3.049 8.472 1.00 95.62 290 ILE A CA 1
ATOM 2335 C C . ILE A 1 290 ? -21.749 1.873 7.479 1.00 95.62 290 ILE A C 1
ATOM 2337 O O . ILE A 1 290 ? -21.725 0.718 7.915 1.00 95.62 290 ILE A O 1
ATOM 2341 N N . PRO A 1 291 ? -21.779 2.124 6.156 1.00 95.56 291 PRO A N 1
ATOM 2342 C CA . PRO A 1 291 ? -21.685 1.054 5.169 1.00 95.56 291 PRO A CA 1
ATOM 2343 C C . PRO A 1 291 ? -20.423 0.208 5.354 1.00 95.56 291 PRO A C 1
ATOM 2345 O O . PRO A 1 291 ? -19.342 0.748 5.596 1.00 95.56 291 PRO A O 1
ATOM 2348 N N . LYS A 1 292 ? -20.540 -1.108 5.163 1.00 95.75 292 LYS A N 1
ATOM 2349 C CA . LYS A 1 292 ? -19.444 -2.068 5.347 1.00 95.75 292 LYS A CA 1
ATOM 2350 C C . LYS A 1 292 ? -18.175 -1.672 4.590 1.00 95.75 292 LYS A C 1
ATOM 2352 O O . LYS A 1 292 ? -17.100 -1.657 5.175 1.00 95.75 292 LYS A O 1
ATOM 2357 N N . GLY A 1 293 ? -18.283 -1.312 3.310 1.00 95.88 293 GLY A N 1
ATOM 2358 C CA . GLY A 1 293 ? -17.119 -0.898 2.522 1.00 95.88 293 GLY A CA 1
ATOM 2359 C C . GLY A 1 293 ? -16.475 0.398 3.014 1.00 95.88 293 GLY A C 1
ATOM 2360 O O . GLY A 1 293 ? -15.253 0.533 2.966 1.00 95.88 293 GLY A O 1
ATOM 2361 N N . LEU A 1 294 ? -17.273 1.326 3.554 1.00 97.31 294 LEU A N 1
ATOM 2362 C CA . LEU A 1 294 ? -16.749 2.543 4.171 1.00 97.31 294 LEU A CA 1
ATOM 2363 C C . LEU A 1 294 ? -15.979 2.213 5.456 1.00 97.31 294 LEU A C 1
ATOM 2365 O O . LEU A 1 294 ? -14.873 2.715 5.640 1.00 97.31 294 LEU A O 1
ATOM 2369 N N . GLU A 1 295 ? -16.517 1.334 6.306 1.00 97.50 295 GLU A N 1
ATOM 2370 C CA . GLU A 1 295 ? -15.835 0.881 7.526 1.00 97.50 295 GLU A CA 1
ATOM 2371 C C . GLU A 1 295 ? -14.513 0.177 7.206 1.00 97.50 295 GLU A C 1
ATOM 2373 O O . GLU A 1 295 ? -13.495 0.482 7.823 1.00 97.50 295 GLU A O 1
ATOM 2378 N N . MET A 1 296 ? -14.492 -0.685 6.182 1.00 95.75 296 MET A N 1
ATOM 2379 C CA . MET A 1 296 ? -13.272 -1.342 5.698 1.00 95.75 296 MET A CA 1
ATOM 2380 C C . MET A 1 296 ? -12.215 -0.329 5.243 1.00 95.75 296 MET A C 1
ATOM 2382 O O . MET A 1 296 ? -11.044 -0.464 5.590 1.00 95.75 296 MET A O 1
ATOM 2386 N N . GLY A 1 297 ? -12.616 0.707 4.499 1.00 96.12 297 GLY A N 1
ATOM 2387 C CA . GLY A 1 297 ? -11.705 1.767 4.073 1.00 96.12 297 GLY A CA 1
ATOM 2388 C C . GLY A 1 297 ? -11.152 2.576 5.252 1.00 96.12 297 GLY A C 1
ATOM 2389 O O . GLY A 1 297 ? -9.935 2.750 5.343 1.00 96.12 297 GLY A O 1
ATOM 2390 N N . ILE A 1 298 ? -12.011 3.005 6.187 1.00 97.62 298 ILE A N 1
ATOM 2391 C CA . ILE A 1 298 ? -11.603 3.739 7.402 1.00 97.62 298 ILE A CA 1
ATOM 2392 C C . ILE A 1 298 ? -10.715 2.867 8.300 1.00 97.62 298 ILE A C 1
ATOM 2394 O O . ILE A 1 298 ? -9.778 3.376 8.909 1.00 97.62 298 ILE A O 1
ATOM 2398 N N . GLY A 1 299 ? -10.937 1.552 8.325 1.00 95.81 299 GLY A N 1
ATOM 2399 C CA . GLY A 1 299 ? -10.110 0.579 9.044 1.00 95.81 299 GLY A CA 1
ATOM 2400 C C . GLY A 1 299 ? -8.654 0.518 8.581 1.00 95.81 299 GLY A C 1
ATOM 2401 O O . GLY A 1 299 ? -7.824 -0.058 9.270 1.00 95.81 299 GLY A O 1
ATOM 2402 N N . THR A 1 300 ? -8.323 1.136 7.444 1.00 94.31 300 THR A N 1
ATOM 2403 C CA . THR A 1 300 ? -6.940 1.271 6.956 1.00 94.31 300 THR A CA 1
ATOM 2404 C C . THR A 1 300 ? -6.362 2.673 7.138 1.00 94.31 300 THR A C 1
ATOM 2406 O O . THR A 1 300 ? -5.263 2.944 6.652 1.00 94.31 300 THR A O 1
ATOM 2409 N N . MET A 1 301 ? -7.111 3.590 7.752 1.00 95.94 301 MET A N 1
ATOM 2410 C CA . MET A 1 301 ? -6.708 4.982 7.922 1.00 95.94 301 MET A CA 1
ATOM 2411 C C . MET A 1 301 ? -5.985 5.198 9.255 1.00 95.94 301 MET A C 1
ATOM 2413 O O . MET A 1 301 ? -6.294 4.566 10.265 1.00 95.94 301 MET A O 1
ATOM 2417 N N . SER A 1 302 ? -5.043 6.135 9.257 1.00 93.81 302 SER A N 1
ATOM 2418 C CA . SER A 1 302 ? -4.337 6.622 10.446 1.00 93.81 302 SER A CA 1
ATOM 2419 C C . SER A 1 302 ? -4.963 7.917 10.985 1.00 93.81 302 SER A C 1
ATOM 2421 O O . SER A 1 302 ? -5.743 8.593 10.312 1.00 93.81 302 SER A O 1
ATOM 2423 N N . ARG A 1 303 ? -4.671 8.280 12.238 1.00 92.94 303 ARG A N 1
ATOM 2424 C CA . ARG A 1 303 ? -5.290 9.446 12.896 1.00 92.94 303 ARG A CA 1
ATOM 2425 C C . ARG A 1 303 ? -4.958 10.740 12.143 1.00 92.94 303 ARG A C 1
ATOM 2427 O O . ARG A 1 303 ? -3.790 11.045 11.940 1.00 92.94 303 ARG A O 1
ATOM 2434 N N . GLY A 1 304 ? -5.967 11.524 11.776 1.00 94.94 304 GLY A N 1
ATOM 2435 C CA . GLY A 1 304 ? -5.822 12.750 10.986 1.00 94.94 304 GLY A CA 1
ATOM 2436 C C . GLY A 1 304 ? -5.689 12.529 9.474 1.00 94.94 304 GLY A C 1
ATOM 2437 O O . GLY A 1 304 ? -5.551 13.506 8.745 1.00 94.94 304 GLY A O 1
ATOM 2438 N N . GLU A 1 305 ? -5.717 11.281 8.993 1.00 97.00 305 GLU A N 1
ATOM 2439 C CA . GLU A 1 305 ? -5.664 10.983 7.559 1.00 97.00 305 GLU A CA 1
ATOM 2440 C C . GLU A 1 305 ? -6.917 11.501 6.851 1.00 97.00 305 GLU A C 1
ATOM 2442 O O . GLU A 1 305 ? -8.043 11.352 7.341 1.00 97.00 305 GLU A O 1
ATOM 2447 N N . LYS A 1 306 ? -6.726 12.048 5.648 1.00 97.75 306 LYS A N 1
ATOM 2448 C CA . LYS A 1 306 ? -7.825 12.394 4.746 1.00 97.75 306 LYS A CA 1
ATOM 2449 C C . LYS A 1 306 ? -7.737 11.559 3.491 1.00 97.75 306 LYS A C 1
ATOM 2451 O O . LYS A 1 306 ? -6.689 11.503 2.848 1.00 97.75 306 LYS A O 1
ATOM 2456 N N . ALA A 1 307 ? -8.846 10.953 3.094 1.00 96.56 307 ALA A N 1
ATOM 2457 C CA . ALA A 1 307 ? -8.882 10.052 1.954 1.00 96.56 307 ALA A CA 1
ATOM 2458 C C . ALA A 1 307 ? -10.213 10.123 1.202 1.00 96.56 307 ALA A C 1
ATOM 2460 O O . ALA A 1 307 ? -11.204 10.674 1.681 1.00 96.56 307 ALA A O 1
ATOM 2461 N N . VAL A 1 308 ? -10.223 9.559 -0.004 1.00 96.31 308 VAL A N 1
ATOM 2462 C CA . VAL A 1 308 ? -11.448 9.216 -0.729 1.00 96.31 308 VAL A CA 1
ATOM 2463 C C . VAL A 1 308 ? -11.571 7.702 -0.765 1.00 96.31 308 VAL A C 1
ATOM 2465 O O . VAL A 1 308 ? -10.659 7.039 -1.256 1.00 96.31 308 VAL A O 1
ATOM 2468 N N . ILE A 1 309 ? -12.674 7.161 -0.261 1.00 96.81 309 ILE A N 1
ATOM 2469 C CA . ILE A 1 309 ? -12.971 5.729 -0.269 1.00 96.81 309 ILE A CA 1
ATOM 2470 C C . ILE A 1 309 ? -14.062 5.478 -1.310 1.00 96.81 309 ILE A C 1
ATOM 2472 O O . ILE A 1 309 ? -15.154 6.030 -1.224 1.00 96.81 309 ILE A O 1
ATOM 2476 N N . TYR A 1 310 ? -13.751 4.660 -2.303 1.00 92.31 310 TYR A N 1
ATOM 2477 C CA . TYR A 1 310 ? -14.634 4.276 -3.397 1.00 92.31 310 TYR A CA 1
ATOM 2478 C C . TYR A 1 310 ? -15.268 2.948 -3.021 1.00 92.31 310 TYR A C 1
ATOM 2480 O O . TYR A 1 310 ? -14.546 2.003 -2.705 1.00 92.31 310 TYR A O 1
ATOM 2488 N N . VAL A 1 311 ? -16.596 2.891 -3.010 1.00 93.31 311 VAL A N 1
ATOM 2489 C CA . VAL A 1 311 ? -17.341 1.712 -2.564 1.00 93.31 311 VAL A CA 1
ATOM 2490 C C . VAL A 1 311 ? -18.427 1.394 -3.576 1.00 93.31 311 VAL A C 1
ATOM 2492 O O . VAL A 1 311 ? -19.336 2.194 -3.802 1.00 93.31 311 VAL A O 1
ATOM 2495 N N . THR A 1 312 ? -18.328 0.210 -4.166 1.00 91.50 312 THR A N 1
ATOM 2496 C CA . THR A 1 312 ? -19.325 -0.346 -5.086 1.00 91.50 312 THR A CA 1
ATOM 2497 C C . THR A 1 312 ? -20.537 -0.896 -4.336 1.00 91.50 312 THR A C 1
ATOM 2499 O O . THR A 1 312 ? -20.483 -1.167 -3.134 1.00 91.50 312 THR A O 1
ATOM 2502 N N . LYS A 1 313 ? -21.642 -1.087 -5.062 1.00 90.62 313 LYS A N 1
ATOM 2503 C CA . LYS A 1 313 ? -22.934 -1.552 -4.541 1.00 90.62 313 LYS A CA 1
ATOM 2504 C C . LYS A 1 313 ? -22.842 -2.777 -3.628 1.00 90.62 313 LYS A C 1
ATOM 2506 O O . LYS A 1 313 ? -23.519 -2.802 -2.605 1.00 90.62 313 LYS A O 1
ATOM 2511 N N . ASP A 1 314 ? -21.986 -3.744 -3.949 1.00 90.88 314 ASP A N 1
ATOM 2512 C CA . ASP A 1 314 ? -21.851 -4.992 -3.182 1.00 90.88 314 ASP A CA 1
ATOM 2513 C C . ASP A 1 314 ? -21.328 -4.768 -1.749 1.00 90.88 314 ASP A C 1
ATOM 2515 O O . ASP A 1 314 ? -21.534 -5.596 -0.860 1.00 90.88 314 ASP A O 1
ATOM 2519 N N . TYR A 1 315 ? -20.709 -3.610 -1.499 1.00 92.44 315 TYR A N 1
ATOM 2520 C CA . TYR A 1 315 ? -20.164 -3.201 -0.205 1.00 92.44 315 TYR A CA 1
ATOM 2521 C C . TYR A 1 315 ? -20.918 -2.022 0.436 1.00 92.44 315 TYR A C 1
ATOM 2523 O O . TYR A 1 315 ? -20.550 -1.569 1.527 1.00 92.44 315 TYR A O 1
ATOM 2531 N N . LEU A 1 316 ? -21.990 -1.535 -0.198 1.00 92.62 316 LEU A N 1
ATOM 2532 C CA . LEU A 1 316 ? -22.872 -0.499 0.337 1.00 92.62 316 LEU A CA 1
ATOM 2533 C C . LEU A 1 316 ? -24.009 -1.138 1.149 1.00 92.62 316 LEU A C 1
ATOM 2535 O O . LEU A 1 316 ? -25.059 -1.489 0.617 1.00 92.62 316 LEU A O 1
ATOM 2539 N N . THR A 1 317 ? -23.812 -1.276 2.462 1.00 92.44 317 THR A N 1
ATOM 2540 C CA . THR A 1 317 ? -24.853 -1.745 3.394 1.00 92.44 317 THR A CA 1
ATOM 2541 C C . THR A 1 317 ? -25.626 -0.580 4.003 1.00 92.44 317 THR A C 1
ATOM 2543 O O . THR A 1 317 ? -25.046 0.473 4.275 1.00 92.44 317 THR A O 1
ATOM 2546 N N . GLN A 1 318 ? -26.928 -0.771 4.247 1.00 91.69 318 GLN A N 1
ATOM 2547 C CA . GLN A 1 318 ? -27.768 0.228 4.918 1.00 91.69 318 GLN A CA 1
ATOM 2548 C C . GLN A 1 318 ? -27.245 0.511 6.324 1.00 91.69 318 GLN A C 1
ATOM 2550 O O . GLN A 1 318 ? -26.814 -0.405 7.027 1.00 91.69 318 GLN A O 1
ATOM 2555 N N . SER A 1 319 ? -27.287 1.778 6.729 1.00 91.31 319 SER A N 1
ATOM 2556 C CA . SER A 1 319 ? -26.808 2.200 8.041 1.00 91.31 319 SER A CA 1
ATOM 2557 C C . SER A 1 319 ? -27.459 3.521 8.488 1.00 91.31 319 SER A C 1
ATOM 2559 O O . SER A 1 319 ? -28.053 4.221 7.669 1.00 91.31 319 SER A O 1
ATOM 2561 N N . PRO A 1 320 ? -27.337 3.919 9.767 1.00 90.94 320 PRO A N 1
ATOM 2562 C CA . PRO A 1 320 ? -27.716 5.252 10.242 1.00 90.94 320 PRO A CA 1
ATOM 2563 C C . PRO A 1 320 ? -27.159 6.413 9.402 1.00 90.94 320 PRO A C 1
ATOM 2565 O O . PRO A 1 320 ? -27.842 7.419 9.225 1.00 90.94 320 PRO A O 1
ATOM 2568 N N . LEU A 1 321 ? -25.940 6.273 8.866 1.00 88.56 321 LEU A N 1
ATOM 2569 C CA . LEU A 1 321 ? -25.340 7.262 7.967 1.00 88.56 321 LEU A CA 1
ATOM 2570 C C . LEU A 1 321 ? -26.005 7.275 6.578 1.00 88.56 321 LEU A C 1
ATOM 2572 O O . LEU A 1 321 ? -26.165 8.346 5.994 1.00 88.56 321 LEU A O 1
ATOM 2576 N N . ILE A 1 322 ? -26.390 6.105 6.051 1.00 86.12 322 ILE A N 1
ATOM 2577 C CA . ILE A 1 322 ? -27.050 5.954 4.742 1.00 86.12 322 ILE A CA 1
ATOM 2578 C C . ILE A 1 322 ? -28.292 5.058 4.876 1.00 86.12 322 ILE A C 1
ATOM 2580 O O . ILE A 1 322 ? -28.198 3.834 4.727 1.00 86.12 322 ILE A O 1
ATOM 2584 N N . PRO A 1 323 ? -29.473 5.651 5.135 1.00 82.38 323 PRO A N 1
ATOM 2585 C CA . PRO A 1 323 ? -30.689 4.877 5.389 1.00 82.38 323 PRO A CA 1
ATOM 2586 C C . PRO A 1 323 ? -31.258 4.135 4.167 1.00 82.38 323 PRO A C 1
ATOM 2588 O O . PRO A 1 323 ? -31.946 3.133 4.336 1.00 82.38 323 PRO A O 1
ATOM 2591 N N . SER A 1 324 ? -31.001 4.606 2.940 1.00 82.44 324 SER A N 1
ATOM 2592 C CA . SER A 1 324 ? -31.464 3.978 1.689 1.00 82.44 324 SER A CA 1
ATOM 2593 C C . SER A 1 324 ? -30.360 3.994 0.628 1.00 82.44 324 SER A C 1
ATOM 2595 O O . SER A 1 324 ? -29.593 4.953 0.541 1.00 82.44 324 SER A O 1
ATOM 2597 N N . ILE A 1 325 ? -30.273 2.908 -0.147 1.00 76.56 325 ILE A N 1
ATOM 2598 C CA . ILE A 1 325 ? -29.200 2.616 -1.123 1.00 76.56 325 ILE A CA 1
ATOM 2599 C C . ILE A 1 325 ? -29.805 2.265 -2.498 1.00 76.56 325 ILE A C 1
ATOM 2601 O O . ILE A 1 325 ? -29.116 1.798 -3.403 1.00 76.56 325 ILE A O 1
ATOM 2605 N N . ASP A 1 326 ? -31.109 2.481 -2.677 1.00 75.50 326 ASP A 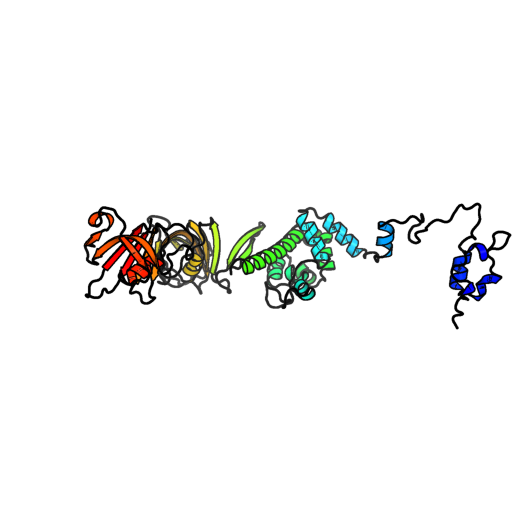N 1
ATOM 2606 C CA . ASP A 1 326 ? -31.788 2.092 -3.911 1.00 75.50 326 ASP A CA 1
ATOM 2607 C C . ASP A 1 326 ? -31.214 2.876 -5.108 1.00 75.50 326 ASP A C 1
ATOM 2609 O O . ASP A 1 326 ? -31.008 4.089 -5.048 1.00 75.50 326 ASP A O 1
ATOM 2613 N N . ASP A 1 327 ? -30.893 2.141 -6.177 1.00 76.75 327 ASP A N 1
ATOM 2614 C CA . ASP A 1 327 ? -30.334 2.622 -7.452 1.00 76.75 327 ASP A CA 1
ATOM 2615 C C . ASP A 1 327 ? -28.918 3.237 -7.437 1.00 76.75 327 ASP A C 1
ATOM 2617 O O . ASP A 1 327 ? -28.496 3.842 -8.426 1.00 76.75 327 ASP A O 1
ATOM 2621 N N . ILE A 1 328 ? -28.124 3.036 -6.377 1.00 81.62 328 ILE A N 1
ATOM 2622 C CA . ILE A 1 328 ? -26.735 3.524 -6.330 1.00 81.62 328 ILE A CA 1
ATOM 2623 C C . ILE A 1 328 ? -25.747 2.402 -6.676 1.00 81.62 328 ILE A C 1
ATOM 2625 O O . ILE A 1 328 ? -25.635 1.405 -5.965 1.00 81.62 328 ILE A O 1
ATOM 2629 N N . ALA A 1 329 ? -25.006 2.572 -7.774 1.00 85.50 329 ALA A N 1
ATOM 2630 C CA . ALA A 1 329 ? -23.977 1.621 -8.202 1.00 85.50 329 ALA A CA 1
ATOM 2631 C C . ALA A 1 329 ? -22.656 1.772 -7.426 1.00 85.50 329 ALA A C 1
ATOM 2633 O O . ALA A 1 329 ? -21.984 0.781 -7.152 1.00 85.50 329 ALA A O 1
ATOM 2634 N N . GLU A 1 330 ? -22.284 3.006 -7.081 1.00 90.25 330 GLU A N 1
ATOM 2635 C CA . GLU A 1 330 ? -21.013 3.334 -6.433 1.00 90.25 330 GLU A CA 1
ATOM 2636 C C . GLU A 1 330 ? -21.110 4.681 -5.702 1.00 90.25 330 GLU A C 1
ATOM 2638 O O . GLU A 1 330 ? -21.758 5.615 -6.190 1.00 90.25 330 GLU A O 1
ATOM 2643 N N . ILE A 1 331 ? -20.448 4.790 -4.546 1.00 92.69 331 ILE A N 1
ATOM 2644 C CA . ILE A 1 331 ? -20.294 6.040 -3.790 1.00 92.69 331 ILE A CA 1
ATOM 2645 C C . ILE A 1 331 ? -18.810 6.317 -3.540 1.00 92.69 331 ILE A C 1
ATOM 2647 O O . ILE A 1 331 ? -18.049 5.431 -3.152 1.00 92.69 331 ILE A O 1
ATOM 2651 N N . HIS A 1 332 ? -18.411 7.575 -3.727 1.00 94.62 332 HIS A N 1
ATOM 2652 C CA . HIS A 1 332 ? -17.101 8.114 -3.371 1.00 94.62 332 HIS A CA 1
ATOM 2653 C C . HIS A 1 332 ? -17.235 8.881 -2.060 1.00 94.62 332 HIS A C 1
ATOM 2655 O O . HIS A 1 332 ? -17.824 9.964 -2.014 1.00 94.62 332 HIS A O 1
ATOM 2661 N N . PHE A 1 333 ? -16.702 8.311 -0.987 1.00 96.38 333 PHE A N 1
ATOM 2662 C CA . PHE A 1 333 ? -16.711 8.907 0.339 1.00 96.38 333 PHE A CA 1
ATOM 2663 C C . PHE A 1 333 ? -15.464 9.747 0.553 1.00 96.38 333 PHE A C 1
ATOM 2665 O O . PHE A 1 333 ? -14.366 9.207 0.613 1.00 96.38 333 PHE A O 1
ATOM 2672 N N . GLU A 1 334 ? -15.610 11.056 0.713 1.00 96.88 334 GLU A N 1
ATOM 2673 C CA . GLU A 1 334 ? -14.526 11.885 1.233 1.00 96.88 334 GLU A CA 1
ATOM 2674 C C . GLU A 1 334 ? -14.557 11.833 2.759 1.00 96.88 334 GLU A C 1
ATOM 2676 O O . GLU A 1 334 ? -15.562 12.208 3.372 1.00 96.88 334 GLU A O 1
ATOM 2681 N N . VAL A 1 335 ? -13.458 11.361 3.349 1.00 97.88 335 VAL A N 1
ATOM 2682 C CA . VAL A 1 335 ? -13.318 11.141 4.788 1.00 97.88 335 VAL A CA 1
ATOM 2683 C C . VAL A 1 335 ? -12.151 11.950 5.334 1.00 97.88 335 VAL A C 1
ATOM 2685 O O . VAL A 1 335 ? -11.054 11.915 4.777 1.00 97.88 335 VAL A O 1
ATOM 2688 N N . ASP A 1 336 ? -12.392 12.636 6.446 1.00 97.38 336 ASP A N 1
ATOM 2689 C CA . ASP A 1 336 ? -11.375 13.231 7.316 1.00 97.38 336 ASP A CA 1
ATOM 2690 C C . ASP A 1 336 ? -11.455 12.525 8.678 1.00 97.38 336 ASP A C 1
ATOM 2692 O O . ASP A 1 336 ? -12.416 12.717 9.435 1.00 97.38 336 ASP A O 1
ATOM 2696 N N . LEU A 1 337 ? -10.494 11.633 8.948 1.00 97.31 337 LEU A N 1
ATOM 2697 C CA . LEU A 1 337 ? -10.460 10.828 10.166 1.00 97.31 337 LEU A CA 1
ATOM 2698 C C . LEU A 1 337 ? -9.903 11.661 11.322 1.00 97.31 337 LEU A C 1
ATOM 2700 O O . LEU A 1 337 ? -8.722 11.595 11.652 1.00 97.31 337 LEU A O 1
ATOM 2704 N N . VAL A 1 338 ? -10.777 12.420 11.976 1.00 94.62 338 VAL A N 1
ATOM 2705 C CA . VAL A 1 338 ? -10.403 13.342 13.057 1.00 94.62 338 VAL A CA 1
ATOM 2706 C C . VAL A 1 338 ? -9.716 12.606 14.207 1.00 94.62 338 VAL A C 1
ATOM 2708 O O . VAL A 1 338 ? -8.632 12.986 14.656 1.00 94.62 338 VAL A O 1
ATOM 2711 N N . HIS A 1 339 ? -10.366 11.567 14.733 1.00 91.81 339 HIS A N 1
ATOM 2712 C CA . HIS A 1 339 ? -9.864 10.836 15.889 1.00 91.81 339 HIS A CA 1
ATOM 2713 C C . HIS A 1 339 ? -10.569 9.486 16.057 1.00 91.81 339 HIS A C 1
ATOM 2715 O O . HIS A 1 339 ? -11.727 9.331 15.686 1.00 91.81 339 HIS A O 1
ATOM 2721 N N . PHE A 1 340 ? -9.898 8.532 16.694 1.00 93.94 340 PHE A N 1
ATOM 2722 C CA . PHE A 1 340 ? -10.508 7.326 17.232 1.00 93.94 340 PHE A CA 1
ATOM 2723 C C . PHE A 1 340 ? -9.955 7.028 18.625 1.00 93.94 340 PHE A C 1
ATOM 2725 O O . PHE A 1 340 ? -8.804 7.337 18.939 1.00 93.94 340 PHE A O 1
ATOM 2732 N N . VAL A 1 341 ? -10.791 6.424 19.456 1.00 91.25 341 VAL A N 1
ATOM 2733 C CA . VAL A 1 341 ? -10.501 6.041 20.831 1.00 91.25 341 VAL A CA 1
ATOM 2734 C C . VAL A 1 341 ? -10.427 4.524 20.900 1.00 91.25 341 VAL A C 1
ATOM 2736 O O . VAL A 1 341 ? -11.380 3.827 20.546 1.00 91.25 341 VAL A O 1
ATOM 2739 N N . GLN A 1 342 ? -9.298 4.012 21.394 1.00 91.19 342 GLN A N 1
ATOM 2740 C CA . GLN A 1 342 ? -9.149 2.588 21.655 1.00 91.19 342 GLN A CA 1
ATOM 2741 C C . GLN A 1 342 ? -10.135 2.164 22.745 1.00 91.19 342 GLN A C 1
ATOM 2743 O O . GLN A 1 342 ? -10.054 2.602 23.897 1.00 91.19 342 GLN A O 1
ATOM 2748 N N . VAL A 1 343 ? -11.031 1.262 22.371 1.00 90.88 343 VAL A N 1
ATOM 2749 C CA . VAL A 1 343 ? -11.898 0.533 23.290 1.00 90.88 343 VAL A CA 1
ATOM 2750 C C . VAL A 1 343 ? -11.526 -0.935 23.182 1.00 90.88 343 VAL A C 1
ATOM 2752 O O . VAL A 1 343 ? -11.353 -1.459 22.084 1.00 90.88 343 VAL A O 1
ATOM 2755 N N . ARG A 1 344 ? -11.354 -1.593 24.322 1.00 89.19 344 ARG A N 1
ATOM 2756 C CA . ARG A 1 344 ? -11.015 -3.009 24.402 1.00 89.19 344 ARG A CA 1
ATOM 2757 C C . ARG A 1 344 ? -12.001 -3.708 25.317 1.00 89.19 344 ARG A C 1
ATOM 2759 O O . ARG A 1 344 ? -12.173 -3.304 26.466 1.00 89.19 344 ARG A O 1
ATOM 2766 N N . ASP A 1 345 ? -12.585 -4.781 24.809 1.00 87.19 345 ASP A N 1
ATOM 2767 C CA . ASP A 1 345 ? -13.186 -5.810 25.640 1.00 87.19 345 ASP A CA 1
ATOM 2768 C C . ASP A 1 345 ? -12.064 -6.708 26.161 1.00 87.19 345 ASP A C 1
ATOM 2770 O O . ASP A 1 345 ? -11.442 -7.452 25.405 1.00 87.19 345 ASP A O 1
ATOM 2774 N N . VAL A 1 346 ? -11.710 -6.531 27.432 1.00 86.50 346 VAL A N 1
ATOM 2775 C CA . VAL A 1 346 ? -10.524 -7.159 28.027 1.00 86.50 346 VAL A CA 1
ATOM 2776 C C . VAL A 1 346 ? -10.731 -8.664 28.204 1.00 86.50 346 VAL A C 1
ATOM 2778 O O . VAL A 1 346 ? -9.766 -9.417 28.106 1.00 86.50 346 VAL A O 1
ATOM 2781 N N . LEU A 1 347 ? -11.976 -9.094 28.426 1.00 82.94 347 LEU A N 1
ATOM 2782 C CA . LEU A 1 347 ? -12.342 -10.500 28.627 1.00 82.94 347 LEU A CA 1
ATOM 2783 C C . LEU A 1 347 ? -12.966 -11.141 27.377 1.00 82.94 347 LEU A C 1
ATOM 2785 O O . LEU A 1 347 ? -13.037 -12.364 27.294 1.00 82.94 347 LEU A O 1
ATOM 2789 N N . GLY A 1 348 ? -13.413 -10.335 26.410 1.00 83.75 348 GLY A N 1
ATOM 2790 C CA . GLY A 1 348 ? -14.089 -10.805 25.196 1.00 83.75 348 GLY A CA 1
ATOM 2791 C C . GLY A 1 348 ? -15.561 -11.184 25.405 1.00 83.75 348 GLY A C 1
ATOM 2792 O O . GLY A 1 348 ? -16.168 -11.791 24.527 1.00 83.75 348 GLY A O 1
ATOM 2793 N N . ASP A 1 349 ? -16.131 -10.866 26.568 1.00 82.94 349 ASP A N 1
ATOM 2794 C CA . ASP A 1 349 ? -17.510 -11.184 26.953 1.00 82.94 349 ASP A CA 1
ATOM 2795 C C . ASP A 1 349 ? -18.355 -9.940 27.290 1.00 82.94 349 ASP A C 1
ATOM 2797 O O . ASP A 1 349 ? -19.481 -10.042 27.784 1.00 82.94 349 ASP A O 1
ATOM 2801 N N . GLY A 1 350 ? -17.803 -8.750 27.056 1.00 81.94 350 GLY A N 1
ATOM 2802 C CA . GLY A 1 350 ? -18.421 -7.453 27.296 1.00 81.94 350 GLY A CA 1
ATOM 2803 C C . GLY A 1 350 ? -18.491 -7.028 28.763 1.00 81.94 350 GLY A C 1
ATOM 2804 O O . GLY A 1 350 ? -18.977 -5.928 29.049 1.00 81.94 350 GLY A O 1
ATOM 2805 N N . ARG A 1 351 ? -18.032 -7.853 29.717 1.00 83.25 351 ARG A N 1
ATOM 2806 C CA . ARG A 1 351 ? -18.135 -7.543 31.154 1.00 83.25 351 ARG A CA 1
ATOM 2807 C C . ARG A 1 351 ? -17.080 -6.553 31.623 1.00 83.25 351 ARG A C 1
ATOM 2809 O O . ARG A 1 351 ? -17.360 -5.814 32.568 1.00 83.25 351 ARG A O 1
ATOM 2816 N N . LEU A 1 352 ? -15.917 -6.517 30.971 1.00 84.50 352 LEU A N 1
ATOM 2817 C CA . LEU A 1 352 ? -14.807 -5.627 31.305 1.00 84.50 352 LEU A CA 1
ATOM 2818 C C . LEU A 1 352 ? -14.365 -4.830 30.076 1.00 84.50 352 LEU A C 1
ATOM 2820 O O . LEU A 1 352 ? -13.641 -5.328 29.217 1.00 84.50 352 LEU A O 1
ATOM 2824 N N . ILE A 1 353 ? -14.774 -3.563 30.026 1.00 86.62 353 ILE A N 1
ATOM 2825 C CA . ILE A 1 353 ? -14.427 -2.652 28.934 1.00 86.62 353 ILE A CA 1
ATOM 2826 C C . ILE A 1 353 ? -13.397 -1.634 29.418 1.00 86.62 353 ILE A C 1
ATOM 2828 O O . ILE A 1 353 ? -13.638 -0.911 30.390 1.00 86.62 353 ILE A O 1
ATOM 2832 N N . LYS A 1 354 ? -12.274 -1.539 28.703 1.00 89.56 354 LYS A N 1
ATOM 2833 C CA . LYS A 1 354 ? -11.251 -0.501 28.866 1.00 89.56 354 LYS A CA 1
ATOM 2834 C C . LYS A 1 354 ? -11.358 0.493 27.710 1.00 89.56 354 LYS A C 1
ATOM 2836 O O . LYS A 1 354 ? -11.233 0.106 26.554 1.00 89.56 354 LYS A O 1
ATOM 2841 N N . ARG A 1 355 ? -11.550 1.775 28.015 1.00 90.81 355 ARG A N 1
ATOM 2842 C CA . ARG A 1 355 ? -11.633 2.880 27.046 1.00 90.81 355 ARG A CA 1
ATOM 2843 C C . ARG A 1 355 ? -10.504 3.879 27.289 1.00 90.81 355 ARG A C 1
ATOM 2845 O O . ARG A 1 355 ? -10.459 4.490 28.354 1.00 90.81 355 ARG A O 1
ATOM 2852 N N . ARG A 1 356 ? -9.607 4.065 26.320 1.00 90.38 356 ARG A N 1
ATOM 2853 C CA . ARG A 1 356 ? -8.422 4.931 26.445 1.00 90.38 356 ARG A CA 1
ATOM 2854 C C . ARG A 1 356 ? -8.803 6.406 26.295 1.00 90.38 356 ARG A C 1
ATOM 2856 O O . ARG A 1 356 ? -9.269 6.830 25.248 1.00 90.38 356 ARG A O 1
ATOM 2863 N N . LEU A 1 357 ? -8.635 7.194 27.351 1.00 88.25 357 LEU A N 1
ATOM 2864 C CA . LEU A 1 357 ? -8.948 8.628 27.359 1.00 88.25 357 LEU A CA 1
ATOM 2865 C C . LEU A 1 357 ? -7.744 9.486 26.961 1.00 88.25 357 LEU A C 1
ATOM 2867 O O . LEU A 1 357 ? -7.913 10.533 26.341 1.00 88.25 357 LEU A O 1
ATOM 2871 N N . ARG A 1 358 ? -6.541 9.054 27.345 1.00 88.06 358 ARG A N 1
ATOM 2872 C CA . ARG A 1 358 ? -5.274 9.715 27.028 1.00 88.06 358 ARG A CA 1
ATOM 2873 C C . ARG A 1 358 ? -4.224 8.658 26.743 1.00 88.06 358 ARG A C 1
ATOM 2875 O O . ARG A 1 358 ? -4.120 7.704 27.508 1.00 88.06 358 ARG A O 1
ATOM 2882 N N . ASP A 1 359 ? -3.457 8.857 25.679 1.00 86.19 359 ASP A N 1
ATOM 2883 C CA . ASP A 1 359 ? -2.357 7.972 25.307 1.00 86.19 359 ASP A CA 1
ATOM 2884 C C . ASP A 1 359 ? -1.237 8.023 26.366 1.00 86.19 359 ASP A C 1
ATOM 2886 O O . ASP A 1 359 ? -0.958 9.082 26.940 1.00 86.19 359 ASP A O 1
ATOM 2890 N N . GLY A 1 360 ? -0.627 6.870 26.647 1.00 86.81 360 GLY A N 1
ATOM 2891 C CA . GLY A 1 360 ? 0.600 6.780 27.442 1.00 86.81 360 GLY A CA 1
ATOM 2892 C C . GLY A 1 360 ? 1.854 6.986 26.589 1.00 86.81 360 GLY A C 1
ATOM 2893 O O . GLY A 1 360 ? 1.771 7.296 25.399 1.00 86.81 360 GLY A O 1
ATOM 2894 N N . ARG A 1 361 ? 3.030 6.831 27.199 1.00 88.00 361 ARG A N 1
ATOM 2895 C CA . ARG A 1 361 ? 4.340 6.931 26.538 1.00 88.00 361 ARG A CA 1
ATOM 2896 C C . ARG A 1 361 ? 4.959 5.544 26.382 1.00 88.00 361 ARG A C 1
ATOM 2898 O O . ARG A 1 361 ? 4.885 4.753 27.312 1.00 88.00 361 ARG A O 1
ATOM 2905 N N . GLY A 1 362 ? 5.610 5.302 25.247 1.00 86.69 362 GLY A N 1
ATOM 2906 C CA . GLY A 1 362 ? 6.262 4.027 24.934 1.00 86.69 362 GLY A CA 1
ATOM 2907 C C . GLY A 1 362 ? 5.553 3.245 23.831 1.00 86.69 362 GLY A C 1
ATOM 2908 O O . GLY A 1 362 ? 4.580 3.717 23.237 1.00 86.69 362 GLY A O 1
ATOM 2909 N N . ASP A 1 363 ? 6.060 2.049 23.567 1.00 81.81 363 ASP A N 1
ATOM 2910 C CA . ASP A 1 363 ? 5.604 1.146 22.524 1.00 81.81 363 ASP A CA 1
ATOM 2911 C C . ASP A 1 363 ? 4.773 0.005 23.119 1.00 81.81 363 ASP A C 1
ATOM 2913 O O . ASP A 1 363 ? 5.258 -0.859 23.850 1.00 81.81 363 ASP A O 1
ATOM 2917 N N . PHE A 1 364 ? 3.489 -0.043 22.771 1.00 78.00 364 PHE A N 1
ATOM 2918 C CA . PHE A 1 364 ? 2.618 -1.158 23.136 1.00 78.00 364 PHE A CA 1
ATOM 2919 C C . PHE A 1 364 ? 2.913 -2.392 22.256 1.00 78.00 364 PHE A C 1
ATOM 2921 O O . PHE A 1 364 ? 2.972 -2.246 21.034 1.00 78.00 364 PHE A O 1
ATOM 2928 N N . PRO A 1 365 ? 2.993 -3.625 22.801 1.00 83.94 365 PRO A N 1
ATOM 2929 C CA . PRO A 1 365 ? 2.844 -4.007 24.211 1.00 83.94 365 PRO A CA 1
ATOM 2930 C C . PRO A 1 365 ? 4.179 -4.101 24.973 1.00 83.94 365 PRO A C 1
ATOM 2932 O O . PRO A 1 365 ? 4.204 -4.644 26.072 1.00 83.94 365 PRO A O 1
ATOM 2935 N N . MET A 1 366 ? 5.289 -3.655 24.382 1.00 85.19 366 MET A N 1
ATOM 2936 C CA . MET A 1 366 ? 6.638 -3.861 24.918 1.00 85.19 366 MET A CA 1
ATOM 2937 C C . MET A 1 366 ? 6.873 -3.125 26.236 1.00 85.19 366 MET A C 1
ATOM 2939 O O . MET A 1 366 ? 7.482 -3.688 27.140 1.00 85.19 366 MET A O 1
ATOM 2943 N N . ASP A 1 367 ? 6.347 -1.907 26.343 1.00 86.69 367 ASP A N 1
ATOM 2944 C CA . ASP A 1 367 ? 6.482 -1.052 27.524 1.00 86.69 367 ASP A CA 1
ATOM 2945 C C . ASP A 1 367 ? 5.289 -1.182 28.489 1.00 86.69 367 ASP A C 1
ATOM 2947 O O . ASP A 1 367 ? 5.135 -0.384 29.412 1.00 86.69 367 ASP A O 1
ATOM 2951 N N . CYS A 1 368 ? 4.415 -2.174 28.280 1.00 88.00 368 CYS A N 1
ATOM 2952 C CA . CYS A 1 368 ? 3.341 -2.476 29.221 1.00 88.00 368 CYS A CA 1
ATOM 2953 C C . CYS A 1 368 ? 3.862 -3.255 30.438 1.00 88.00 368 CYS A C 1
ATOM 2955 O O . CYS A 1 368 ? 4.776 -4.075 30.297 1.00 88.00 368 CYS A O 1
ATOM 2957 N N . PRO A 1 369 ? 3.239 -3.095 31.619 1.00 89.25 369 PRO A N 1
ATOM 2958 C CA . PRO A 1 369 ? 3.674 -3.813 32.804 1.00 89.25 369 PRO A CA 1
ATOM 2959 C C . PRO A 1 369 ? 3.616 -5.341 32.672 1.00 89.25 369 PRO A C 1
ATOM 2961 O O . PRO A 1 369 ? 2.577 -5.944 32.370 1.00 89.25 369 PRO A O 1
ATOM 2964 N N . LEU A 1 370 ? 4.750 -5.982 32.962 1.00 87.69 370 LEU A N 1
ATOM 2965 C CA . LEU A 1 370 ? 4.877 -7.435 33.042 1.00 87.69 370 LEU A CA 1
ATOM 2966 C C . LEU A 1 370 ? 4.378 -7.957 34.392 1.00 87.69 370 LEU A C 1
ATOM 2968 O O . LEU A 1 370 ? 4.155 -7.186 35.323 1.00 87.69 370 LEU A O 1
ATOM 2972 N N . GLN A 1 371 ? 4.240 -9.278 34.499 1.00 83.81 371 GLN A N 1
ATOM 2973 C CA . GLN A 1 371 ? 3.974 -9.949 35.772 1.00 83.81 371 GLN A CA 1
ATOM 2974 C C . GLN A 1 371 ? 5.022 -9.540 36.824 1.00 83.81 371 GLN A C 1
ATOM 2976 O O . GLN A 1 371 ? 6.194 -9.386 36.483 1.00 83.81 371 GLN A O 1
ATOM 2981 N N . ASP A 1 372 ? 4.598 -9.359 38.076 1.00 87.12 372 ASP A N 1
ATOM 2982 C CA . ASP A 1 372 ? 5.434 -8.978 39.225 1.00 87.12 372 ASP A CA 1
ATOM 2983 C C . ASP A 1 372 ? 6.024 -7.554 39.164 1.00 87.12 372 ASP A C 1
ATOM 2985 O O . ASP A 1 372 ? 6.813 -7.158 40.029 1.00 87.12 372 ASP A O 1
ATOM 2989 N N . SER A 1 373 ? 5.608 -6.737 38.189 1.00 89.62 373 SER A N 1
ATOM 2990 C CA . SER A 1 373 ? 5.950 -5.310 38.155 1.00 89.62 373 SER A CA 1
ATOM 2991 C C . SER A 1 373 ? 5.325 -4.586 39.346 1.00 89.62 373 SER A C 1
ATOM 2993 O O . SER A 1 373 ? 4.156 -4.820 39.670 1.00 89.62 373 SER A O 1
ATOM 2995 N N . LEU A 1 374 ? 6.098 -3.695 39.972 1.00 92.19 374 LEU A N 1
ATOM 2996 C CA . LEU A 1 374 ? 5.604 -2.743 40.964 1.00 92.19 374 LEU A CA 1
ATOM 2997 C C . LEU A 1 374 ? 4.957 -1.565 40.230 1.00 92.19 374 LEU A C 1
ATOM 2999 O O . LEU A 1 374 ? 5.638 -0.902 39.454 1.00 92.19 374 LEU A O 1
ATOM 3003 N N . LEU A 1 375 ? 3.667 -1.335 40.468 1.00 90.19 375 LEU A N 1
ATOM 3004 C CA . LEU A 1 375 ? 2.865 -0.324 39.782 1.00 90.19 375 LEU A CA 1
ATOM 3005 C C . LEU A 1 375 ? 2.489 0.793 40.747 1.00 90.19 375 LEU A C 1
ATOM 3007 O O . LEU A 1 375 ? 2.076 0.520 41.876 1.00 90.19 375 LEU A O 1
ATOM 3011 N N . HIS A 1 376 ? 2.550 2.034 40.271 1.00 91.31 376 HIS A N 1
ATOM 3012 C CA . HIS A 1 376 ? 2.148 3.230 41.014 1.00 91.31 376 HIS A CA 1
ATOM 3013 C C . HIS A 1 376 ? 0.993 3.906 40.303 1.00 91.31 376 HIS A C 1
ATOM 3015 O O . HIS A 1 376 ? 1.231 4.703 39.415 1.00 91.31 376 HIS A O 1
ATOM 3021 N N . VAL A 1 377 ? -0.253 3.634 40.676 1.00 90.12 377 VAL A N 1
ATOM 3022 C CA . VAL A 1 377 ? -1.410 4.135 39.919 1.00 90.12 377 VAL A CA 1
ATOM 3023 C C . VAL A 1 377 ? -2.220 5.146 40.710 1.00 90.12 377 VAL A C 1
ATOM 3025 O O . VAL A 1 377 ? -2.628 4.901 41.847 1.00 90.12 377 VAL A O 1
ATOM 3028 N N . HIS A 1 378 ? -2.549 6.268 40.082 1.00 89.56 378 HIS A N 1
ATOM 3029 C CA . HIS A 1 378 ? -3.704 7.039 40.514 1.00 89.56 378 HIS A CA 1
ATOM 3030 C C . HIS A 1 378 ? -4.983 6.453 39.913 1.00 89.56 378 HIS A C 1
ATOM 3032 O O . HIS A 1 378 ? -5.070 6.092 38.737 1.00 89.56 378 HIS A O 1
ATOM 3038 N N . TYR A 1 379 ? -6.016 6.347 40.737 1.00 88.75 379 TYR A N 1
ATOM 3039 C CA . TYR A 1 379 ? -7.338 5.972 40.268 1.00 88.75 379 TYR A CA 1
ATOM 3040 C C . TYR A 1 379 ? -8.445 6.695 41.023 1.00 88.75 379 TYR A C 1
ATOM 3042 O O . TYR A 1 379 ? -8.281 7.142 42.162 1.00 88.75 379 TYR A O 1
ATOM 3050 N N . LYS A 1 380 ? -9.588 6.778 40.347 1.00 87.81 380 LYS A N 1
ATOM 3051 C CA . LYS A 1 380 ? -10.837 7.344 40.832 1.00 87.81 380 LYS A CA 1
ATOM 3052 C C . LYS A 1 380 ? -11.963 6.348 40.603 1.00 87.81 380 LYS A C 1
ATOM 3054 O O . LYS A 1 380 ? -12.337 6.072 39.459 1.00 87.81 380 LYS A O 1
ATOM 3059 N N . ALA A 1 381 ? -12.498 5.800 41.684 1.00 84.94 381 ALA A N 1
ATOM 3060 C CA . ALA A 1 381 ? -13.578 4.831 41.662 1.00 84.94 381 ALA A CA 1
ATOM 3061 C C . ALA A 1 381 ? -14.939 5.516 41.847 1.00 84.94 381 ALA A C 1
ATOM 3063 O O . ALA A 1 381 ? -15.149 6.335 42.747 1.00 84.94 381 ALA A O 1
ATOM 3064 N N . MET A 1 382 ? -15.870 5.183 40.957 1.00 83.50 382 MET A N 1
ATOM 3065 C CA . MET A 1 382 ? -17.202 5.773 40.884 1.00 83.50 382 MET A CA 1
ATOM 3066 C C . MET A 1 382 ? -18.264 4.678 40.814 1.00 83.50 382 MET A C 1
ATOM 3068 O O . MET A 1 382 ? -18.089 3.656 40.145 1.00 83.50 382 MET A O 1
ATOM 3072 N N . LEU A 1 383 ? -19.394 4.902 41.475 1.00 78.31 383 LEU A N 1
ATOM 3073 C CA . LEU A 1 383 ? -20.568 4.048 41.342 1.00 78.31 383 LEU A CA 1
ATOM 3074 C C . LEU A 1 383 ? -21.265 4.309 40.006 1.00 78.31 383 LEU A C 1
ATOM 3076 O O . LEU A 1 383 ? -21.270 5.421 39.479 1.00 78.31 383 LEU A O 1
ATOM 3080 N N . LEU A 1 384 ? -21.880 3.264 39.454 1.00 69.25 384 LEU A N 1
ATOM 3081 C CA . LEU A 1 384 ? -22.620 3.328 38.194 1.00 69.25 384 LEU A CA 1
ATOM 3082 C C . LEU A 1 384 ? -24.077 3.7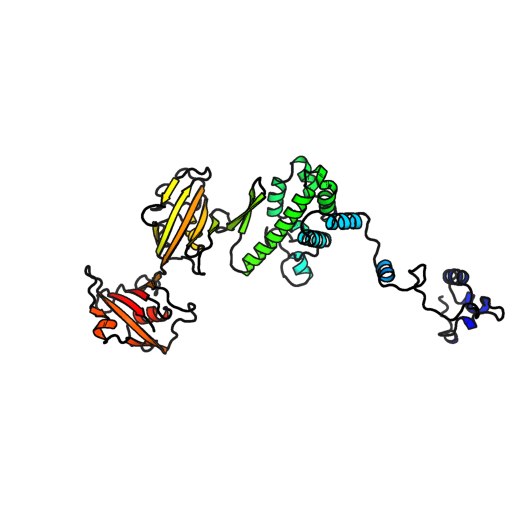87 38.423 1.00 69.25 384 LEU A C 1
ATOM 3084 O O . LEU A 1 384 ? -25.009 3.148 37.942 1.00 69.25 384 LEU A O 1
ATOM 3088 N N . ASN A 1 385 ? -24.272 4.855 39.201 1.00 72.62 385 ASN A N 1
ATOM 3089 C CA . ASN A 1 385 ? -25.563 5.525 39.396 1.00 72.62 385 ASN A CA 1
ATOM 3090 C C . ASN A 1 385 ? -25.689 6.750 38.468 1.00 72.62 385 ASN A C 1
ATOM 3092 O O . ASN A 1 385 ? -24.718 7.147 37.822 1.00 72.62 385 ASN A O 1
ATOM 3096 N N . GLU A 1 386 ? -26.884 7.342 38.384 1.00 68.19 386 GLU A N 1
ATOM 3097 C CA . GLU A 1 386 ? -27.143 8.516 37.529 1.00 68.19 386 GLU A CA 1
ATOM 3098 C C . GLU A 1 386 ? -26.206 9.693 37.852 1.00 68.19 386 GLU A C 1
ATOM 3100 O O . GLU A 1 386 ? -25.744 10.389 36.950 1.00 68.19 386 GLU A O 1
ATOM 3105 N N . GLU A 1 387 ? -25.841 9.848 39.126 1.00 74.44 387 GLU A N 1
ATOM 3106 C CA . GLU A 1 387 ? -24.959 10.910 39.622 1.00 74.44 387 GLU A CA 1
ATOM 3107 C C . GLU A 1 387 ? -23.456 10.623 39.445 1.00 74.44 387 GLU A C 1
ATOM 3109 O O . GLU A 1 387 ? -22.634 11.508 39.680 1.00 74.44 387 GLU A O 1
ATOM 3114 N N . LYS A 1 388 ? -23.069 9.403 39.035 1.00 74.69 388 LYS A N 1
ATOM 3115 C CA . LYS A 1 388 ? -21.670 8.931 38.960 1.00 74.69 388 LYS A CA 1
ATOM 3116 C C . LYS A 1 388 ? -20.876 9.224 40.240 1.00 74.69 388 LYS A C 1
ATOM 3118 O O . LYS A 1 388 ? -19.753 9.731 40.190 1.00 74.69 388 LYS A O 1
ATOM 3123 N N . THR A 1 389 ? -21.467 8.918 41.394 1.00 82.38 389 THR A N 1
ATOM 3124 C CA . THR A 1 389 ? -20.905 9.263 42.704 1.00 82.38 389 THR A CA 1
ATOM 3125 C C . THR A 1 389 ? -19.517 8.652 42.879 1.00 82.38 389 THR A C 1
ATOM 3127 O O . THR A 1 389 ? -19.333 7.439 42.762 1.00 82.38 389 THR A O 1
ATOM 3130 N N . VAL A 1 390 ? -18.539 9.503 43.175 1.00 83.44 390 VAL A N 1
ATOM 3131 C CA . VAL A 1 390 ? -17.166 9.108 43.496 1.00 83.44 390 VAL A CA 1
ATOM 3132 C C . VAL A 1 390 ? -17.152 8.586 44.924 1.00 83.44 390 VAL A C 1
ATOM 3134 O O . VAL A 1 390 ? -17.604 9.287 45.825 1.00 83.44 390 VAL A O 1
ATOM 3137 N N . PHE A 1 391 ? -16.647 7.373 45.133 1.00 85.25 391 PHE A N 1
ATOM 3138 C CA . PHE A 1 391 ? -16.504 6.809 46.480 1.00 85.25 391 PHE A CA 1
ATOM 3139 C C . PHE A 1 391 ? -15.045 6.653 46.911 1.00 85.25 391 PHE A C 1
ATOM 3141 O O . PHE A 1 391 ? -14.795 6.396 48.085 1.00 85.25 391 PHE A O 1
ATOM 3148 N N . TYR A 1 392 ? -14.103 6.783 45.974 1.00 85.19 392 TYR A N 1
ATOM 3149 C CA . TYR A 1 392 ? -12.677 6.789 46.268 1.00 85.19 392 TYR A CA 1
ATOM 3150 C C . TYR A 1 392 ? -11.903 7.514 45.164 1.00 85.19 392 TYR A C 1
ATOM 3152 O O . TYR A 1 392 ? -12.153 7.296 43.977 1.00 85.19 392 TYR A O 1
ATOM 3160 N N . ASP A 1 393 ? -10.952 8.357 45.534 1.00 88.12 393 ASP A N 1
ATOM 3161 C CA . ASP A 1 393 ? -10.038 9.058 44.642 1.00 88.12 393 ASP A CA 1
ATOM 3162 C C . ASP A 1 393 ? -8.662 9.119 45.302 1.00 88.12 393 ASP A C 1
ATOM 3164 O O . ASP A 1 393 ? -8.448 9.879 46.239 1.00 88.12 393 ASP A O 1
ATOM 3168 N N . THR A 1 394 ? -7.698 8.352 44.795 1.00 89.38 394 THR A N 1
ATOM 3169 C CA . THR A 1 394 ? -6.324 8.332 45.336 1.00 89.38 394 THR A CA 1
ATOM 3170 C C . THR A 1 394 ? -5.693 9.724 45.462 1.00 89.38 394 THR A C 1
ATOM 3172 O O . THR A 1 394 ? -4.912 9.962 46.379 1.00 89.38 394 THR A O 1
ATOM 3175 N N . LYS A 1 395 ? -6.033 10.686 44.594 1.00 88.00 395 LYS A N 1
ATOM 3176 C CA . LYS A 1 395 ? -5.457 12.037 44.689 1.00 88.00 395 LYS A CA 1
ATOM 3177 C C . LYS A 1 395 ? -5.972 12.809 45.903 1.00 88.00 395 LYS A C 1
ATOM 3179 O O . LYS A 1 395 ? -5.277 13.698 46.386 1.00 88.00 395 LYS A O 1
ATOM 3184 N N . ILE A 1 396 ? -7.161 12.466 46.390 1.00 89.56 396 ILE A N 1
ATOM 3185 C CA . ILE A 1 396 ? -7.819 13.108 47.531 1.00 89.56 396 ILE A CA 1
ATOM 3186 C C . ILE A 1 396 ? -7.622 12.255 48.788 1.00 89.56 396 ILE A C 1
ATOM 3188 O O . ILE A 1 396 ? -7.097 12.734 49.789 1.00 89.56 396 ILE A O 1
ATOM 3192 N N . ASP A 1 397 ? -7.988 10.979 48.710 1.00 89.62 397 ASP A N 1
ATOM 3193 C CA . ASP A 1 397 ? -8.070 10.055 49.840 1.00 89.62 397 ASP A CA 1
ATOM 3194 C C . ASP A 1 397 ? -6.713 9.443 50.225 1.00 89.62 397 ASP A C 1
ATOM 3196 O O . ASP A 1 397 ? -6.573 8.917 51.328 1.00 89.62 397 ASP A O 1
ATOM 3200 N N . ASN A 1 398 ? -5.699 9.525 49.351 1.00 89.00 398 ASN A N 1
ATOM 3201 C CA . ASN A 1 398 ? -4.342 9.020 49.606 1.00 89.00 398 ASN A CA 1
ATOM 3202 C C . ASN A 1 398 ? -3.289 10.143 49.679 1.00 89.00 398 ASN A C 1
ATOM 3204 O O . ASN A 1 398 ? -2.136 9.952 49.302 1.00 89.00 398 ASN A O 1
ATOM 3208 N N . ASN A 1 399 ? -3.671 11.344 50.134 1.00 89.81 399 ASN A N 1
ATOM 3209 C CA . ASN A 1 399 ? -2.769 12.501 50.286 1.00 89.81 399 ASN A CA 1
ATOM 3210 C C . ASN A 1 399 ? -1.972 12.849 49.010 1.00 89.81 399 ASN A C 1
ATOM 3212 O O . ASN A 1 399 ? -0.815 13.270 49.078 1.00 89.81 399 ASN A O 1
ATOM 3216 N N . GLY A 1 400 ? -2.566 12.627 47.835 1.00 86.44 400 GLY A N 1
ATOM 3217 C CA . GLY A 1 400 ? -1.901 12.845 46.552 1.00 86.44 400 GLY A CA 1
ATOM 3218 C C . GLY A 1 400 ? -0.831 11.810 46.192 1.00 86.44 400 GLY A C 1
ATOM 3219 O O . GLY A 1 400 ? -0.180 11.982 45.168 1.00 86.44 400 GLY A O 1
ATOM 3220 N N . GLN A 1 401 ? -0.643 10.750 46.984 1.00 89.88 401 GLN A N 1
ATOM 3221 C CA . GLN A 1 401 ? 0.268 9.653 46.655 1.00 89.88 401 GLN A CA 1
ATOM 3222 C C . GLN A 1 401 ? -0.418 8.618 45.751 1.00 89.88 401 GLN A C 1
ATOM 3224 O O . GLN A 1 401 ? -1.613 8.341 45.928 1.00 89.88 401 GLN A O 1
ATOM 3229 N N . PRO A 1 402 ? 0.303 8.028 44.782 1.00 90.19 402 PRO A N 1
ATOM 3230 C CA . PRO A 1 402 ? -0.236 6.941 43.977 1.00 90.19 402 PRO A CA 1
ATOM 3231 C C . PRO A 1 402 ? -0.478 5.699 44.842 1.00 90.19 402 PRO A C 1
ATOM 3233 O O . PRO A 1 402 ? 0.162 5.495 45.875 1.00 90.19 402 PRO A O 1
ATOM 3236 N N . PHE A 1 403 ? -1.426 4.865 44.424 1.00 90.62 403 PHE A N 1
ATOM 3237 C CA . PHE A 1 403 ? -1.632 3.551 45.016 1.00 90.62 403 PHE A CA 1
ATOM 3238 C C . PHE A 1 403 ? -0.571 2.584 44.478 1.00 90.62 403 PHE A C 1
ATOM 3240 O O . PHE A 1 403 ? -0.441 2.427 43.264 1.00 90.62 403 PHE A O 1
ATOM 3247 N N . GLU A 1 404 ? 0.183 1.955 45.376 1.00 91.75 404 GLU A N 1
ATOM 3248 C CA . GLU A 1 404 ? 1.272 1.036 45.038 1.00 91.75 404 GLU A CA 1
ATOM 3249 C C . GLU A 1 404 ? 0.828 -0.422 45.215 1.00 91.75 404 GLU A C 1
ATOM 3251 O O . GLU A 1 404 ? 0.302 -0.790 46.266 1.00 91.75 404 GLU A O 1
ATOM 3256 N N . PHE A 1 405 ? 1.059 -1.264 44.207 1.00 90.75 405 PHE A N 1
ATOM 3257 C CA . PHE A 1 405 ? 0.871 -2.714 44.315 1.00 90.75 405 PHE A CA 1
ATOM 3258 C C . PHE A 1 405 ? 1.755 -3.466 43.315 1.00 90.75 405 PHE A C 1
ATOM 3260 O O . PHE A 1 405 ? 2.146 -2.916 42.287 1.00 90.75 405 PHE A O 1
ATOM 3267 N N . ARG A 1 406 ? 2.062 -4.740 43.590 1.00 90.25 406 ARG A N 1
ATOM 3268 C CA . ARG A 1 406 ? 2.674 -5.631 42.595 1.00 90.25 406 ARG A CA 1
ATOM 3269 C C . ARG A 1 406 ? 1.602 -6.367 41.807 1.00 90.25 406 ARG A C 1
ATOM 3271 O O . ARG A 1 406 ? 0.682 -6.945 42.386 1.00 90.25 406 ARG A O 1
ATOM 3278 N N . SER A 1 407 ? 1.740 -6.358 40.486 1.00 88.75 407 SER A N 1
ATOM 3279 C CA . SER A 1 407 ? 0.913 -7.203 39.618 1.00 88.75 407 SER A CA 1
ATOM 3280 C C . SER A 1 407 ? 1.166 -8.683 39.914 1.00 88.75 407 SER A C 1
ATOM 3282 O O . SER A 1 407 ? 2.305 -9.080 40.138 1.00 88.75 407 SER A O 1
ATOM 3284 N N . GLY A 1 408 ? 0.117 -9.503 39.923 1.00 84.50 408 GLY A N 1
ATOM 3285 C CA . GLY A 1 408 ? 0.209 -10.945 40.132 1.00 84.50 408 GLY A CA 1
ATOM 3286 C C . GLY A 1 408 ? -0.042 -11.444 41.546 1.00 84.50 408 GLY A C 1
ATOM 3287 O O . GLY A 1 408 ? -0.265 -12.639 41.729 1.00 84.50 408 GLY A O 1
ATOM 3288 N N . GLU A 1 409 ? -0.044 -10.556 42.537 1.00 87.06 409 GLU A N 1
ATOM 3289 C CA . GLU A 1 409 ? -0.184 -10.934 43.949 1.00 87.06 409 GLU A CA 1
ATOM 3290 C C . GLU A 1 409 ? -1.650 -10.989 44.423 1.00 87.06 409 GLU A C 1
ATOM 3292 O O . GLU A 1 409 ? -1.917 -11.336 45.572 1.00 87.06 409 GLU A O 1
ATOM 3297 N N . GLY A 1 410 ? -2.620 -10.650 43.562 1.00 85.06 410 GLY A N 1
ATOM 3298 C CA . GLY A 1 410 ? -4.047 -10.662 43.911 1.00 85.06 410 GLY A CA 1
ATOM 3299 C C . GLY A 1 410 ? -4.457 -9.574 44.915 1.00 85.06 410 GLY A C 1
ATOM 3300 O O . GLY A 1 410 ? -5.469 -9.715 45.599 1.00 85.06 410 GLY A O 1
ATOM 3301 N N . LEU A 1 411 ? -3.672 -8.494 45.018 1.00 85.50 411 LEU A N 1
ATOM 3302 C CA . LEU A 1 411 ? -3.896 -7.383 45.956 1.00 85.50 411 LEU A CA 1
ATOM 3303 C C . LEU A 1 411 ? -5.038 -6.441 45.542 1.00 85.50 411 LEU A C 1
ATOM 3305 O O . LEU A 1 411 ? -5.544 -5.677 46.363 1.00 85.50 411 LEU A O 1
ATOM 3309 N N . VAL A 1 412 ? -5.437 -6.478 44.271 1.00 85.00 412 VAL A N 1
ATOM 3310 C CA . VAL A 1 412 ? -6.489 -5.639 43.684 1.00 85.00 412 VAL A CA 1
ATOM 3311 C C . VAL A 1 412 ? -7.485 -6.510 42.913 1.00 85.00 412 VAL A C 1
ATOM 3313 O O . VAL A 1 412 ? -7.155 -7.644 42.561 1.00 85.00 412 VAL A O 1
ATOM 3316 N N . PRO A 1 413 ? -8.703 -6.014 42.613 1.00 85.00 413 PRO A N 1
ATOM 3317 C CA . PRO A 1 413 ? -9.640 -6.746 41.768 1.00 85.00 413 PRO A CA 1
ATOM 3318 C C . PRO A 1 413 ? -9.000 -7.153 40.436 1.00 85.00 413 PRO A C 1
ATOM 3320 O O . PRO A 1 413 ? -8.374 -6.329 39.771 1.00 85.00 413 PRO A O 1
ATOM 3323 N N . GLU A 1 414 ? -9.212 -8.398 40.015 1.00 83.50 414 GLU A N 1
ATOM 3324 C CA . GLU A 1 414 ? -8.582 -8.981 38.822 1.00 83.50 414 GLU A CA 1
ATOM 3325 C C . GLU A 1 414 ? -8.757 -8.100 37.577 1.00 83.50 414 GLU A C 1
ATOM 3327 O O . GLU A 1 414 ? -7.797 -7.772 36.883 1.00 83.50 414 GLU A O 1
ATOM 3332 N N . GLY A 1 415 ? -9.976 -7.615 37.328 1.00 82.06 415 GLY A N 1
ATOM 3333 C CA . GLY A 1 415 ? -10.224 -6.757 36.177 1.00 82.06 415 GLY A CA 1
ATOM 3334 C C . GLY A 1 415 ? -9.580 -5.366 36.275 1.00 82.06 415 GLY A C 1
ATOM 3335 O O . GLY A 1 415 ? -9.471 -4.689 35.253 1.00 82.06 415 GLY A O 1
ATOM 3336 N N . PHE A 1 416 ? -9.205 -4.893 37.469 1.00 84.88 416 PHE A N 1
ATOM 3337 C CA . PHE A 1 416 ? -8.426 -3.661 37.636 1.00 84.88 416 PHE A CA 1
ATOM 3338 C C . PHE A 1 416 ? -6.976 -3.917 37.223 1.00 84.88 416 PHE A C 1
ATOM 3340 O O . PHE A 1 416 ? -6.460 -3.191 36.375 1.00 84.88 416 PHE A O 1
ATOM 3347 N N . GLU A 1 417 ? -6.381 -5.006 37.718 1.00 86.50 417 GLU A N 1
ATOM 3348 C CA . GLU A 1 417 ? -5.023 -5.420 37.355 1.00 86.50 417 GLU A CA 1
ATOM 3349 C C . GLU A 1 417 ? -4.877 -5.704 35.852 1.00 86.50 417 GLU A C 1
ATOM 3351 O O . GLU A 1 417 ? -3.937 -5.238 35.207 1.00 86.50 417 GLU A O 1
ATOM 3356 N N . MET A 1 418 ? -5.828 -6.429 35.256 1.00 86.94 418 MET A N 1
ATOM 3357 C CA . MET A 1 418 ? -5.818 -6.697 33.814 1.00 86.94 418 MET A CA 1
ATOM 3358 C C . MET A 1 418 ? -5.846 -5.404 32.993 1.00 86.94 418 MET A C 1
ATOM 3360 O O . MET A 1 418 ? -5.202 -5.319 31.949 1.00 86.94 418 MET A O 1
ATOM 3364 N N . CYS A 1 419 ? -6.579 -4.384 33.452 1.00 87.44 419 CYS A N 1
ATOM 3365 C CA . CYS A 1 419 ? -6.612 -3.095 32.771 1.00 87.44 419 CYS A CA 1
ATOM 3366 C C . CYS A 1 419 ? -5.276 -2.361 32.893 1.00 87.44 419 CYS A C 1
ATOM 3368 O O . CYS A 1 419 ? -4.793 -1.877 31.871 1.00 87.44 419 CYS A O 1
ATOM 3370 N N . THR A 1 420 ? -4.679 -2.299 34.091 1.00 88.69 420 THR A N 1
ATOM 3371 C CA . THR A 1 420 ? -3.396 -1.609 34.324 1.00 88.69 420 THR A CA 1
ATOM 3372 C C . THR A 1 420 ? -2.249 -2.264 33.568 1.00 88.69 420 THR A C 1
ATOM 3374 O O . THR A 1 420 ? -1.453 -1.572 32.950 1.00 88.69 420 THR A O 1
ATOM 3377 N N . ARG A 1 421 ? -2.208 -3.598 33.497 1.00 88.38 421 ARG A N 1
ATOM 3378 C CA . ARG A 1 421 ? -1.196 -4.327 32.710 1.00 88.38 421 ARG A CA 1
ATOM 3379 C C . ARG A 1 421 ? -1.294 -4.107 31.202 1.00 88.38 421 ARG A C 1
ATOM 3381 O O . ARG A 1 421 ? -0.372 -4.436 30.469 1.00 88.38 421 ARG A O 1
ATOM 3388 N N . LEU A 1 422 ? -2.418 -3.579 30.724 1.00 88.69 422 LEU A N 1
ATOM 3389 C CA . LEU A 1 422 ? -2.621 -3.214 29.325 1.00 88.69 422 LEU A CA 1
ATOM 3390 C C . LEU A 1 422 ? -2.444 -1.712 29.091 1.00 88.69 422 LEU A C 1
ATOM 3392 O O . LEU A 1 422 ? -2.877 -1.226 28.045 1.00 88.69 422 LEU A O 1
ATOM 3396 N N . MET A 1 423 ? -1.918 -0.964 30.062 1.00 89.31 423 MET A N 1
ATOM 3397 C CA . MET A 1 423 ? -1.658 0.469 29.954 1.00 89.31 423 MET A CA 1
ATOM 3398 C C . MET A 1 423 ? -0.182 0.734 29.681 1.00 89.31 423 MET A C 1
ATOM 3400 O O . MET A 1 423 ? 0.683 -0.049 30.065 1.00 89.31 423 MET A O 1
ATOM 3404 N N . LEU A 1 424 ? 0.087 1.832 28.984 1.00 89.62 424 LEU A N 1
ATOM 3405 C CA . LEU A 1 424 ? 1.422 2.418 28.916 1.00 89.62 424 LEU A CA 1
ATOM 3406 C C . LEU A 1 424 ? 1.614 3.441 30.051 1.00 89.62 424 LEU A C 1
ATOM 3408 O O . LEU A 1 424 ? 0.628 4.058 30.478 1.00 89.62 424 LEU A O 1
ATOM 3412 N N . PRO A 1 425 ? 2.858 3.712 30.481 1.00 89.69 425 PRO A N 1
ATOM 3413 C CA . PRO A 1 425 ? 3.150 4.766 31.450 1.00 89.69 425 PRO A CA 1
ATOM 3414 C C . PRO A 1 425 ? 2.490 6.108 31.090 1.00 89.69 425 PRO A C 1
ATOM 3416 O O . PRO A 1 425 ? 2.557 6.578 29.949 1.00 89.69 425 PRO A O 1
ATOM 3419 N N . GLY A 1 426 ? 1.815 6.738 32.054 1.00 87.88 426 GLY A N 1
ATOM 3420 C CA . GLY A 1 426 ? 1.078 7.995 31.863 1.00 87.88 426 GLY A CA 1
ATOM 3421 C C . GLY A 1 426 ? -0.274 7.906 31.129 1.00 87.88 426 GLY A C 1
ATOM 3422 O O . GLY A 1 426 ? -0.957 8.939 31.013 1.00 87.88 426 GLY A O 1
ATOM 3423 N N . GLU A 1 427 ? -0.690 6.719 30.665 1.00 90.75 427 GLU A N 1
ATOM 3424 C CA . GLU A 1 427 ? -2.006 6.495 30.051 1.00 90.75 427 GLU A CA 1
ATOM 3425 C C . GLU A 1 427 ? -3.133 6.832 31.044 1.00 90.75 427 GLU A C 1
ATOM 3427 O O . GLU A 1 427 ? -3.013 6.629 32.254 1.00 90.75 427 GLU A O 1
ATOM 3432 N N . ILE A 1 428 ? -4.252 7.349 30.528 1.00 90.12 428 ILE A N 1
ATOM 3433 C CA . ILE A 1 428 ? -5.507 7.443 31.285 1.00 90.12 428 ILE A CA 1
ATOM 3434 C C . ILE A 1 428 ? -6.549 6.599 30.572 1.00 90.12 428 ILE A C 1
ATOM 3436 O O . ILE A 1 428 ? -6.830 6.825 29.394 1.00 90.12 428 ILE A O 1
ATOM 3440 N N . ALA A 1 429 ? -7.182 5.687 31.301 1.00 88.25 429 ALA A N 1
ATOM 3441 C CA . ALA A 1 429 ? -8.249 4.846 30.793 1.00 88.25 429 ALA A CA 1
ATOM 3442 C C . ALA A 1 429 ? -9.467 4.849 31.724 1.00 88.25 429 ALA A C 1
ATOM 3444 O O . ALA A 1 429 ? -9.367 4.896 32.949 1.00 88.25 429 ALA A O 1
ATOM 3445 N N . LEU A 1 430 ? -10.647 4.770 31.118 1.00 85.19 430 LEU A N 1
ATOM 3446 C CA . LEU A 1 430 ? -11.893 4.477 31.804 1.00 85.19 430 LEU A CA 1
ATOM 3447 C C . LEU A 1 430 ? -12.143 2.971 31.741 1.00 85.19 430 LEU A C 1
ATOM 3449 O O . LEU A 1 430 ? -12.282 2.396 30.663 1.00 85.19 430 LEU A O 1
ATOM 3453 N N . ARG A 1 431 ? -12.253 2.352 32.909 1.00 82.69 431 ARG A N 1
ATOM 3454 C CA . ARG A 1 431 ? -12.681 0.971 33.103 1.00 82.69 431 ARG A CA 1
ATOM 3455 C C . ARG A 1 431 ? -14.162 0.946 33.455 1.00 82.69 431 ARG A C 1
ATOM 3457 O O . ARG A 1 431 ? -14.605 1.647 34.369 1.00 82.69 431 ARG A O 1
ATOM 3464 N N . ARG A 1 432 ? -14.916 0.090 32.771 1.00 79.25 432 ARG A N 1
ATOM 3465 C CA . ARG A 1 432 ? -16.297 -0.255 33.113 1.00 79.25 432 ARG A CA 1
ATOM 3466 C C . ARG A 1 432 ? -16.383 -1.747 33.388 1.00 79.25 432 ARG A C 1
ATOM 3468 O O . ARG A 1 432 ? -16.042 -2.545 32.521 1.00 79.25 432 ARG A O 1
ATOM 3475 N N . GLU A 1 433 ? -16.888 -2.097 34.565 1.00 73.38 433 GLU A N 1
ATOM 3476 C CA . GLU A 1 433 ? -17.129 -3.482 34.959 1.00 73.38 433 GLU A CA 1
ATOM 3477 C C . GLU A 1 433 ? -18.622 -3.706 35.222 1.00 73.38 433 GLU A C 1
ATOM 3479 O O . GLU A 1 433 ? -19.266 -2.968 35.977 1.00 73.38 433 GLU A O 1
ATOM 3484 N N . ALA A 1 434 ? -19.197 -4.704 34.550 1.00 58.31 434 ALA A N 1
ATOM 3485 C CA . ALA A 1 434 ? -20.633 -4.962 34.577 1.00 58.31 434 ALA A CA 1
ATOM 3486 C C . ALA A 1 434 ? -21.117 -5.670 35.856 1.00 58.31 434 ALA A C 1
ATOM 3488 O O . ALA A 1 434 ? -22.318 -5.620 36.129 1.00 58.31 434 ALA A O 1
ATOM 3489 N N . VAL A 1 435 ? -20.226 -6.311 36.627 1.00 54.66 435 VAL A N 1
ATOM 3490 C CA . VAL A 1 435 ? -20.554 -7.032 37.870 1.00 54.66 435 VAL A CA 1
ATOM 3491 C C . VAL A 1 435 ? -19.334 -7.050 38.802 1.00 54.66 435 VAL A C 1
ATOM 3493 O O . VAL A 1 435 ? -18.318 -7.637 38.450 1.00 54.66 435 VAL A O 1
ATOM 3496 N N . VAL A 1 436 ? -19.441 -6.457 39.994 1.00 52.19 436 VAL A N 1
ATOM 3497 C CA . VAL A 1 436 ? -18.531 -6.731 41.127 1.00 52.19 436 VAL A CA 1
ATOM 3498 C C . VAL A 1 436 ? -19.234 -7.703 42.084 1.00 52.19 436 VAL A C 1
ATOM 3500 O O . VAL A 1 436 ? -20.467 -7.752 42.095 1.00 52.19 436 VAL A O 1
ATOM 3503 N N . ALA A 1 437 ? -18.466 -8.456 42.881 1.00 43.53 437 ALA A N 1
ATOM 3504 C CA . ALA A 1 437 ? -18.854 -9.543 43.799 1.00 43.53 437 ALA A CA 1
ATOM 3505 C C . ALA A 1 437 ? -19.970 -9.256 44.844 1.00 43.53 437 ALA A C 1
ATOM 3507 O O . ALA A 1 437 ? -20.235 -10.103 45.685 1.00 43.53 437 ALA A O 1
ATOM 3508 N N . ASP A 1 438 ? -20.660 -8.116 44.758 1.00 46.31 438 ASP A N 1
ATOM 3509 C CA . ASP A 1 438 ? -21.738 -7.668 45.654 1.00 46.31 438 ASP A CA 1
ATOM 3510 C C . ASP A 1 438 ? -22.965 -7.103 44.892 1.00 46.31 438 ASP A C 1
ATOM 3512 O O . ASP A 1 438 ? -23.786 -6.359 45.432 1.00 46.31 438 ASP A O 1
ATOM 3516 N N . GLY A 1 439 ? -23.086 -7.391 43.588 1.00 48.78 439 GLY A N 1
ATOM 3517 C CA . GLY A 1 439 ? -24.227 -6.974 42.756 1.00 48.78 439 GLY A CA 1
ATOM 3518 C C . GLY A 1 439 ? -24.230 -5.496 42.337 1.00 48.78 439 GLY A C 1
ATOM 3519 O O . GLY A 1 439 ? -25.182 -5.036 41.705 1.00 48.78 439 GLY A O 1
ATOM 3520 N N . ARG A 1 440 ? -23.170 -4.737 42.647 1.00 50.59 440 ARG A N 1
ATOM 3521 C CA . ARG A 1 440 ? -23.018 -3.322 42.261 1.00 50.59 440 ARG A CA 1
ATOM 3522 C C . ARG A 1 440 ? -22.129 -3.180 41.023 1.00 50.59 440 ARG A C 1
ATOM 3524 O O . ARG A 1 440 ? -21.085 -3.817 40.915 1.00 50.59 440 ARG A O 1
ATOM 3531 N N . LYS A 1 441 ? -22.545 -2.318 40.092 1.00 53.75 441 LYS A N 1
ATOM 3532 C CA . LYS A 1 441 ? -21.774 -1.914 38.906 1.00 53.75 441 LYS A CA 1
ATOM 3533 C C . LYS A 1 441 ? -20.831 -0.762 39.273 1.00 53.75 441 LYS A C 1
ATOM 3535 O O . LYS A 1 441 ? -21.262 0.174 39.948 1.00 53.75 441 LYS A O 1
ATOM 3540 N N . MET A 1 442 ? -19.577 -0.802 38.818 1.00 58.22 442 MET A N 1
ATOM 3541 C CA . MET A 1 442 ? -18.564 0.217 39.136 1.00 58.22 442 MET A CA 1
ATOM 3542 C C . MET A 1 442 ? -17.855 0.742 37.877 1.00 58.22 442 MET A C 1
ATOM 3544 O O . MET A 1 442 ? -17.633 0.009 36.910 1.00 58.22 442 MET A O 1
ATOM 3548 N N . TYR A 1 443 ? -17.480 2.022 37.915 1.00 59.03 443 TYR A N 1
ATOM 3549 C CA . TYR A 1 443 ? -16.505 2.638 37.019 1.00 59.03 443 TYR A CA 1
ATOM 3550 C C . TYR A 1 443 ? -15.210 2.890 37.780 1.00 59.03 443 TYR A C 1
ATOM 3552 O O . TYR A 1 443 ? -15.226 3.288 38.944 1.00 59.03 443 TYR A O 1
ATOM 3560 N N . CYS A 1 444 ? -14.083 2.745 37.099 1.00 61.62 444 CYS A N 1
ATOM 3561 C CA . CYS A 1 444 ? -12.813 3.228 37.611 1.00 61.62 444 CYS A CA 1
ATOM 3562 C C . CYS A 1 444 ? -12.123 4.028 36.509 1.00 61.62 444 CYS A C 1
ATOM 3564 O O . CYS A 1 444 ? -11.925 3.515 35.411 1.00 61.62 444 CYS A O 1
ATOM 3566 N N . VAL A 1 445 ? -11.796 5.291 36.764 1.00 62.22 445 VAL A N 1
ATOM 3567 C CA . VAL A 1 445 ? -10.821 6.003 35.934 1.00 62.22 445 VAL A CA 1
ATOM 3568 C C . VAL A 1 445 ? -9.467 5.678 36.525 1.00 62.22 445 VAL A C 1
ATOM 3570 O O . VAL A 1 445 ? -9.192 6.059 37.657 1.00 62.22 445 VAL A O 1
ATOM 3573 N N . VAL A 1 446 ? -8.653 4.956 35.772 1.00 62.38 446 VAL A N 1
ATOM 3574 C CA . VAL A 1 446 ? -7.274 4.652 36.140 1.00 62.38 446 VAL A CA 1
ATOM 3575 C C . VAL A 1 446 ? -6.403 5.566 35.299 1.00 62.38 446 VAL A C 1
ATOM 3577 O O . VAL A 1 446 ? -6.539 5.597 34.075 1.00 62.38 446 VAL A O 1
ATOM 3580 N N . GLY A 1 447 ? -5.572 6.380 35.930 1.00 52.25 447 GLY A N 1
ATOM 3581 C CA . GLY A 1 447 ? -4.741 7.327 35.210 1.00 52.25 447 GLY A CA 1
ATOM 3582 C C . GLY A 1 447 ? -3.575 7.795 36.049 1.00 52.25 447 GLY A C 1
ATOM 3583 O O . GLY A 1 447 ? -3.782 8.114 37.204 1.00 52.25 447 GLY A O 1
ATOM 3584 N N . GLU A 1 448 ? -2.408 7.906 35.416 1.00 48.84 448 GLU A N 1
ATOM 3585 C CA . GLU A 1 448 ? -1.094 8.204 36.011 1.00 48.84 448 GLU A CA 1
ATOM 3586 C C . GLU A 1 448 ? -0.489 7.022 36.764 1.00 48.84 448 GLU A C 1
ATOM 3588 O O . GLU A 1 448 ? -0.527 6.946 37.989 1.00 48.84 448 GLU A O 1
ATOM 3593 N N . GLU A 1 449 ? 0.092 6.125 35.964 1.00 45.84 449 GLU A N 1
ATOM 3594 C CA . GLU A 1 449 ? 1.377 5.517 36.296 1.00 45.84 449 GLU A CA 1
ATOM 3595 C C . GLU A 1 449 ? 2.483 6.554 36.052 1.00 45.84 449 GLU A C 1
ATOM 3597 O O . GLU A 1 449 ? 2.493 7.172 34.978 1.00 45.84 449 GLU A O 1
ATOM 3602 N N . ILE A 1 450 ? 3.306 6.828 37.074 1.00 41.06 450 ILE A N 1
ATOM 3603 C CA . ILE A 1 450 ? 4.423 7.793 37.019 1.00 41.06 450 ILE A CA 1
ATOM 3604 C C . ILE A 1 450 ? 5.612 7.175 36.293 1.00 41.06 450 ILE A C 1
ATOM 3606 O O . ILE A 1 450 ? 5.985 6.042 36.662 1.00 41.06 450 ILE A O 1
#

Secondary structure (DSSP, 8-state):
---PPPGGGTT--GGGGB-TTSSB-HHHHGGGS-HHHHHHHHTSPPP-GGG-S-----TT-TT----HHHHHHHHSPPPPHHHHHHHHHHHH-SS-HHHHHHHHHHHTT-S--HHHHHHTTS-S--B-TTTSSSB--HHIIIIISHHHHHHHHHHS-HHHHHHHHTS-HHHHHHHHHHSGGGTSTTHHHHHHHHHHHHHHHHHHHHHHHHHSS--EEEEE-TT--EEEEEE-STTSSEEEEEEE--BSS----TT-EEEEEEEEEETT--EEEEE-SSSPEEEETTS-SS-HHHHHHHTTPPBT-EEEEEEEGGG----SS-S--TT-SEEEEEEEEEEEE-EEESSSSSSEEEEEEE--SS-TTTTSPPTT-EEEEEEEEEESSTT--EEEEHHHHTTTPPEEEETTS--S-HHHHHHHTTPPTT-EEEEEES--TTS--EEEEEEEE-

Organism: Striga hermonthica (NCBI:txid68872)

InterPro domains:
  IPR001179 FKBP-type peptidyl-prolyl cis-trans isomerase domain [PF00254] (249-338)
  IPR001179 FKBP-type peptidyl-prolyl cis-trans isomerase domain [PF00254] (372-428)
  IPR001179 FKBP-type peptidyl-prolyl cis-trans isomerase domain [PS50059] (255-341)
  IPR001179 FKBP-type peptidyl-prolyl cis-trans isomerase domain [PS50059] (372-427)
  IPR026960 Reverse transcriptase zinc-binding domain [PF13966] (66-152)
  IPR046357 Peptidyl-prolyl cis-trans isomerase domain superfamily [G3DSA:3.10.50.40] (228-343)
  IPR046357 Peptidyl-prolyl cis-trans isomerase domain superfamily [G3DSA:3.10.50.40] (344-431)
  IPR050754 Peptidyl-prolyl cis-trans isomerase FKBP4/5/8-like [PTHR46512] (343-430)